Protein 6V77 (pdb70)

InterPro domains:
  IPR011234 Fumarylacetoacetase-like, C-terminal [PF01557] (72-275)
  IPR036663 Fumarylacetoacetase-like, C-terminal domain superfamily [G3DSA:3.90.850.10] (68-282)
  IPR036663 Fumarylacetoacetase-like, C-terminal domain superfamily [SSF56529] (59-277)
  IPR051121 Fumarylacetoacetate hydrolase [PTHR42796] (14-275)

CATH classification: 3.90.850.10

Foldseek 3Di:
DKWWQFPQFIWDDDPQATAGLCVFVVNPADGHLQRCLVVVVVSVVCVVPPDTDDGDHDDHDTWASQLDAPFEWEWEQFFDLPDGDPATDIAGADSQQETALDAADEDDPAFKKKFKFKKWFFSAKAAQDDLVCQLVRTQFIWIWIQIFRVVQQPDDPPGHHHPRSHPHNSIHTDRMGHRPVQDPDSQWKWKFKAKPNHTQATDTSVRTNQTPSRVRNRVSNPDMHHGSYMYRRYGYDRMQCPDVVRDGDDQQIKMWIDIPSHGIHIYGYHD/DKWWQFPQFIWDDDPQATAGLCVQVVNPADRHLLSCLQVVVVSVVCVVPGDTDDGDHRDHFTWASLLDAPFEKEWEQFFPQACVLVVHDRDPATDIDGADSQQETAQDAADADDPAFKKKFKFKKWFFSAKAAQDALVCQLVRTAFIWIWIQIFRVDQQPDDPPRHGHVRSHDHNSIHTDRMGDRPVQDPDSQWWWKFKAKPRHTQGIDISVSGNQTPSNVRNVVSNPDMGHRSYMYGRYGYDRMQSSDVVRDGADQQIKMWIDTPSHDIHIYGYHYPD

Nearest PDB structures (foldseek):
  6v77-assembly1_A  TM=1.004E+00  e=8.153E-62  Mycolicibacterium smegmatis MC2 155
  6v77-assembly1_B  TM=9.933E-01  e=1.557E-58  Mycolicibacterium smegmatis MC2 155
  6j5x-assembly1_B  TM=8.945E-01  e=1.070E-27  Corynebacterium glutamicum
  8suu-assembly1_B  TM=9.039E-01  e=2.590E-25  Bacillus subtilis
  3r6o-assembly1_A-2  TM=8.840E-01  e=2.747E-25  Mycobacteroides abscessus ATCC 19977

Secondary structure (DSSP, 8-state):
-EEEEETTEEEEEETTEEEEHHHHTTTSS-SSHHHHHTTHHHHHHHHHHS-PPPPBP--S-EE-SSSS-S-EEEEES-B------SS-EEE---GGGEE-S-SEEE--SS-EE--EEEEEEESS-BSS--GGGGGGGEEEEEEEE--EEHHHHH-SSS---TGGG-STTSEEEEEEEE-GGG-S-TT--EEEEEETTEEEEEEEGGGBSS-HHHHHHHHHTTS-B-TT-EEE----S--GGGSSS-----TT-EEEEEETTTEEEEEEEE-/-EEEEETTEEEEEETTEEEEHHHHTTTSS-SSHHHHHHTHHHHHHHHHH------B---S-EE-SSSS-S-EEEEES-BHHHHHHTTSPPPSS-EEE---GGGEESS-SEEEE-SS-EE--EEEEEEESS-BSS--GGGGGGGEEEEEEEE--EEHHHHH-SSS---TGGG-STT-EEEEEEEEEGGG-S-TT--EEEEEETTEEEEEEEGGGBSS-HHHHHHHHHTTS-B-TT-EEE----S--GGGSSS-----TT-EEEEEETTTEEEEEEEEE--

Solvent-accessible surface area: 20543 Å² total; per-residue (Å²): 27,85,0,0,7,7,100,40,75,0,20,7,20,42,69,113,6,4,3,22,0,0,142,26,10,157,117,144,6,15,40,87,7,24,55,1,3,94,80,16,88,45,0,29,116,28,12,128,98,36,109,56,72,89,63,69,78,98,110,40,94,47,17,4,0,0,36,76,5,90,4,7,0,0,3,13,95,1,22,97,86,166,109,63,17,146,30,5,10,5,4,7,0,7,9,13,0,19,35,4,20,52,125,45,4,107,23,38,99,51,22,2,0,4,13,0,0,0,0,0,0,0,7,104,20,22,91,102,6,71,80,140,23,1,39,122,29,11,2,0,0,0,0,0,0,0,0,0,9,12,82,59,10,85,66,55,26,22,37,17,12,2,7,1,3,0,27,41,11,0,0,0,0,0,15,9,0,4,4,34,110,79,10,126,68,28,62,43,5,43,0,0,0,35,1,85,68,105,82,23,3,105,12,109,3,66,62,12,51,24,57,3,19,36,0,0,10,46,0,1,84,11,0,63,1,36,39,0,0,0,1,0,0,1,26,2,62,37,19,0,75,67,46,104,128,63,85,55,13,45,87,46,14,85,1,71,0,27,1,75,54,10,25,82,14,62,2,89,0,38,130,48,55,0,0,5,7,97,46,80,0,23,12,33,28,72,154,8,2,4,19,0,0,146,24,8,154,120,147,6,15,48,70,2,28,42,0,1,94,91,18,111,43,0,61,90,36,16,170,92,29,102,61,78,83,77,69,77,93,112,44,90,48,14,3,0,0,44,72,3,96,4,7,0,0,3,10,12,0,4,80,93,8,1,102,42,24,74,65,80,65,10,82,116,12,16,6,4,7,0,6,10,14,0,18,37,4,23,62,74,70,5,99,12,34,101,50,19,3,0,0,7,0,0,0,0,0,0,0,9,142,17,20,84,102,6,68,83,129,127,1,38,109,18,10,2,0,0,0,0,0,0,1,0,0,7,9,79,37,7,88,41,40,68,36,38,16,10,2,6,0,4,0,26,46,15,0,0,0,0,0,18,15,0,0,4,32,122,73,14,138,68,28,58,43,9,64,0,0,0,36,0,84,65,120,82,8,3,108,25,126,3,55,109,14,57,22,56,2,17,39,0,0,13,47,0,1,93,13,0,62,0,26,27,0,0,0,0,0,0,0,3,2,40,13,0,0,22,23,81,147,118,129,93,51,13,44,84,55,15,92,0,73,0,27,1,77,61,4,20,83,13,58,1,27,0,52,58,105,134

Structure (mmCIF, N/CA/C/O backbone):
data_6V77
#
_entry.id   6V77
#
_cell.length_a   68.250
_cell.length_b   68.250
_cell.length_c   218.980
_cell.angle_alpha   90.000
_cell.angle_beta   90.000
_cell.angle_gamma   120.000
#
_symmetry.space_group_name_H-M   'P 32 2 1'
#
loop_
_entity.id
_entity.type
_entity.pdbx_description
1 polymer 'Putative HpcE protein'
2 non-polymer 'ZINC ION'
3 non-polymer 1,2-ETHANEDIOL
4 non-polymer 'SULFATE ION'
5 water water
#
loop_
_atom_site.group_PDB
_atom_site.id
_atom_site.type_symbol
_atom_site.label_atom_id
_atom_site.label_alt_id
_atom_site.label_comp_id
_atom_site.label_asym_id
_atom_site.label_entity_id
_atom_site.label_seq_id
_atom_site.pdbx_PDB_ins_code
_atom_site.Cartn_x
_atom_site.Cartn_y
_atom_site.Cartn_z
_atom_site.occupancy
_atom_site.B_iso_or_equiv
_atom_site.auth_seq_id
_atom_site.auth_comp_id
_atom_site.auth_asym_id
_atom_site.auth_atom_id
_atom_site.pdbx_PDB_model_num
ATOM 1 N N . MET A 1 1 ? -20.459 19.066 -10.489 1.00 25.85 1 MET A N 1
ATOM 2 C CA . MET A 1 1 ? -21.601 18.673 -9.668 1.00 26.04 1 MET A CA 1
ATOM 3 C C . MET A 1 1 ? -21.552 17.170 -9.363 1.00 28.33 1 MET A C 1
ATOM 4 O O . MET A 1 1 ? -21.093 16.394 -10.199 1.00 24.03 1 MET A O 1
ATOM 9 N N . ARG A 1 2 ? -21.972 16.767 -8.160 1.00 22.13 2 ARG A N 1
ATOM 10 C CA A ARG A 1 2 ? -22.067 15.361 -7.777 0.46 23.31 2 ARG A CA 1
ATOM 11 C CA B ARG A 1 2 ? -22.077 15.359 -7.799 0.54 23.51 2 ARG A CA 1
ATOM 12 C C . ARG A 1 2 ? -23.455 15.076 -7.217 1.00 23.74 2 ARG A C 1
ATOM 13 O O . ARG A 1 2 ? -23.977 15.856 -6.416 1.00 25.14 2 ARG A O 1
ATOM 28 N N . LEU A 1 3 ? -24.049 13.951 -7.625 1.00 20.96 3 LEU A N 1
ATOM 29 C CA . LEU A 1 3 ? -25.370 13.555 -7.158 1.00 20.28 3 LEU A CA 1
ATOM 30 C C . LEU A 1 3 ? -25.289 12.180 -6.524 1.00 21.10 3 LEU A C 1
ATOM 31 O O . LEU A 1 3 ? -24.477 11.348 -6.932 1.00 22.46 3 LEU A O 1
ATOM 36 N N . ILE A 1 4 ? -26.149 11.940 -5.541 1.00 19.95 4 ILE A N 1
ATOM 37 C CA . ILE A 1 4 ? -26.195 10.641 -4.872 1.00 20.99 4 ILE A CA 1
ATOM 38 C C . ILE A 1 4 ? -27.637 10.309 -4.529 1.00 22.89 4 ILE A C 1
ATOM 39 O O . ILE A 1 4 ? -28.399 11.169 -4.073 1.00 21.89 4 ILE A O 1
ATOM 44 N N . ASN A 1 5 ? -28.016 9.064 -4.803 1.00 20.52 5 ASN A N 1
ATOM 45 C CA . ASN A 1 5 ? -29.331 8.518 -4.484 1.00 20.20 5 ASN A CA 1
ATOM 46 C C . ASN A 1 5 ? -29.257 7.913 -3.089 1.00 22.28 5 ASN A C 1
ATOM 47 O O . ASN A 1 5 ? -28.599 6.888 -2.898 1.00 23.80 5 ASN A O 1
ATOM 52 N N . LEU A 1 6 ? -29.925 8.542 -2.110 1.00 19.77 6 LEU A N 1
ATOM 53 C CA . LEU A 1 6 ? -29.928 8.059 -0.733 1.00 21.56 6 LEU A CA 1
ATOM 54 C C . LEU A 1 6 ? -31.345 7.674 -0.353 1.00 28.13 6 LEU A C 1
ATOM 55 O O . LEU A 1 6 ? -32.242 8.525 -0.366 1.00 25.89 6 LEU A O 1
ATOM 60 N N . ASP A 1 7 ? -31.533 6.400 -0.003 1.00 27.79 7 ASP A N 1
ATOM 61 C CA . ASP A 1 7 ? -32.847 5.871 0.352 1.00 26.08 7 ASP A CA 1
ATOM 62 C C . ASP A 1 7 ? -33.887 6.247 -0.705 1.00 30.90 7 ASP A C 1
ATOM 63 O O . ASP A 1 7 ? -35.019 6.612 -0.390 1.00 31.14 7 ASP A O 1
ATOM 68 N N . GLY A 1 8 ? -33.488 6.183 -1.980 1.00 29.15 8 GLY A N 1
ATOM 69 C CA . GLY A 1 8 ? -34.408 6.421 -3.072 1.00 28.03 8 GLY A CA 1
ATOM 70 C C . GLY A 1 8 ? -34.642 7.875 -3.431 1.00 24.44 8 GLY A C 1
ATOM 71 O O . GLY A 1 8 ? -35.463 8.146 -4.320 1.00 30.72 8 GLY A O 1
ATOM 72 N N . ARG A 1 9 ? -33.951 8.811 -2.785 1.00 25.04 9 ARG A N 1
ATOM 73 C CA . ARG A 1 9 ? -34.133 10.243 -3.005 1.00 25.66 9 ARG A CA 1
ATOM 74 C C . ARG A 1 9 ? -32.848 10.877 -3.517 1.00 24.63 9 ARG A C 1
ATOM 75 O O . ARG A 1 9 ? -31.776 10.694 -2.921 1.00 25.16 9 ARG A O 1
ATOM 83 N N . ILE A 1 10 ? -32.958 11.644 -4.601 1.00 23.24 10 ILE A N 1
ATOM 84 C CA . ILE A 1 10 ? -31.769 12.194 -5.240 1.00 24.76 10 ILE A CA 1
ATOM 85 C C . ILE A 1 10 ? -31.290 13.396 -4.436 1.00 26.11 10 ILE A C 1
ATOM 86 O O . ILE A 1 10 ? -32.094 14.239 -4.004 1.00 24.36 10 ILE A O 1
ATOM 91 N N . HIS A 1 11 ? -29.982 13.440 -4.171 1.00 19.60 11 HIS A N 1
ATOM 92 C CA . HIS A 1 11 ? -29.352 14.498 -3.401 1.00 18.51 11 HIS A CA 1
ATOM 93 C C . HIS A 1 11 ? -28.221 15.134 -4.193 1.00 22.94 11 HIS A C 1
ATOM 94 O O . HIS A 1 11 ? -27.544 14.466 -4.974 1.00 23.20 11 HIS A O 1
ATOM 101 N N . LEU A 1 12 ? -27.998 16.421 -3.951 1.00 22.67 12 LEU A N 1
ATOM 102 C CA . LEU A 1 12 ? -26.758 17.063 -4.364 1.00 25.45 12 LEU A CA 1
ATOM 103 C C . LEU A 1 12 ? -25.698 16.798 -3.313 1.00 25.78 12 LEU A C 1
ATOM 104 O O . LEU A 1 12 ? -25.967 16.892 -2.114 1.00 28.03 12 LEU A O 1
ATOM 109 N N . VAL A 1 13 ? -24.493 16.470 -3.751 1.00 21.16 13 VAL A N 1
ATOM 110 C CA . VAL A 1 13 ? -23.352 16.446 -2.841 1.00 25.58 13 VAL A CA 1
ATOM 111 C C . VAL A 1 13 ? -22.789 17.854 -2.789 1.00 40.27 13 VAL A C 1
ATOM 112 O O . VAL A 1 13 ? -22.391 18.408 -3.817 1.00 37.50 13 VAL A O 1
ATOM 116 N N A THR A 1 14 ? -22.806 18.438 -1.594 0.75 38.00 14 THR A N 1
ATOM 117 N N B THR A 1 14 ? -22.724 18.439 -1.602 0.25 38.48 14 THR A N 1
ATOM 118 C CA A THR A 1 14 ? -22.413 19.819 -1.363 0.75 39.16 14 THR A CA 1
ATOM 119 C CA B THR A 1 14 ? -22.192 19.791 -1.426 0.25 39.02 14 THR A CA 1
ATOM 120 C C A THR A 1 14 ? -21.463 19.813 -0.181 0.75 36.18 14 THR A C 1
ATOM 121 C C B THR A 1 14 ? -20.890 19.701 -0.641 0.25 40.09 14 THR A C 1
ATOM 122 O O A THR A 1 14 ? -21.853 19.407 0.918 0.75 37.73 14 THR A O 1
ATOM 123 O O B THR A 1 14 ? -20.051 18.860 -0.983 0.25 43.95 14 THR A O 1
ATOM 130 N N A GLY A 1 15 ? -20.225 20.239 -0.414 0.58 41.66 15 GLY A N 1
ATOM 131 N N B GLY A 1 15 ? -20.662 20.531 0.377 0.42 43.66 15 GLY A N 1
ATOM 132 C CA A GLY A 1 15 ? -19.232 20.219 0.644 0.58 47.90 15 GLY A CA 1
ATOM 133 C CA B GLY A 1 15 ? -19.427 20.501 1.136 0.42 48.10 15 GLY A CA 1
ATOM 134 C C A GLY A 1 15 ? -18.970 18.799 1.096 0.58 47.79 15 GLY A C 1
ATOM 135 C C B GLY A 1 15 ? -19.457 19.544 2.308 0.42 46.36 15 GLY A C 1
ATOM 136 O O A GLY A 1 15 ? -18.699 17.904 0.285 0.58 47.66 15 GLY A O 1
ATOM 137 O O B GLY A 1 15 ? -19.898 19.907 3.401 0.42 44.77 15 GLY A O 1
ATOM 138 N N A ASP A 1 16 ? -19.045 18.591 2.411 0.75 47.75 16 ASP A N 1
ATOM 139 N N B ASP A 1 16 ? -18.988 18.316 2.082 0.25 48.05 16 ASP A N 1
ATOM 140 C CA A ASP A 1 16 ? -18.946 17.268 3.012 0.75 50.86 16 ASP A CA 1
ATOM 141 C CA B ASP A 1 16 ? -18.942 17.228 3.057 0.25 50.59 16 ASP A CA 1
ATOM 142 C C A ASP A 1 16 ? -20.308 16.722 3.439 0.75 48.76 16 ASP A C 1
ATOM 143 C C B ASP A 1 16 ? -20.324 16.758 3.495 0.25 48.35 16 ASP A C 1
ATOM 144 O O A ASP A 1 16 ? -20.376 15.839 4.302 0.75 53.12 16 ASP A O 1
ATOM 145 O O B ASP A 1 16 ? -20.426 15.949 4.428 0.25 52.84 16 ASP A O 1
ATOM 148 N N . GLY A 1 17 ? -21.391 17.224 2.850 1.00 33.68 17 GLY A N 1
ATOM 149 C CA . GLY A 1 17 ? -22.717 16.733 3.171 1.00 25.41 17 GLY A CA 1
ATOM 150 C C . GLY A 1 17 ? -23.619 16.668 1.952 1.00 30.35 17 GLY A C 1
ATOM 151 O O . GLY A 1 17 ? -23.132 16.734 0.817 1.00 30.72 17 GLY A O 1
ATOM 152 N N . VAL A 1 18 ? -24.930 16.541 2.165 1.00 24.61 18 VAL A N 1
ATOM 153 C CA . VAL A 1 18 ? -25.880 16.352 1.080 1.00 20.90 18 VAL A CA 1
ATOM 154 C C . VAL A 1 18 ? -27.053 17.304 1.218 1.00 21.78 18 VAL A C 1
ATOM 155 O O . VAL A 1 18 ? -27.436 17.706 2.323 1.00 25.03 18 VAL A O 1
ATOM 159 N N . VAL A 1 19 ? -27.646 17.626 0.072 1.00 21.39 19 VAL A N 1
ATOM 160 C CA . VAL A 1 19 ? -28.827 18.474 -0.005 1.00 24.58 19 VAL A CA 1
ATOM 161 C C . VAL A 1 19 ? -29.913 17.697 -0.737 1.00 24.32 19 VAL A C 1
ATOM 162 O O . VAL A 1 19 ? -29.727 17.286 -1.894 1.00 25.45 19 VAL A O 1
ATOM 166 N N . ASP A 1 20 ? -31.051 17.512 -0.072 1.00 25.50 20 ASP A N 1
ATOM 167 C CA . ASP A 1 20 ? -32.176 16.812 -0.680 1.00 27.85 20 ASP A CA 1
ATOM 168 C C . ASP A 1 20 ? -32.773 17.684 -1.781 1.00 21.98 20 ASP A C 1
ATOM 169 O O . ASP A 1 20 ? -33.225 18.803 -1.509 1.00 24.57 20 ASP A O 1
ATOM 174 N N . VAL A 1 21 ? -32.769 17.184 -3.022 1.00 22.03 21 VAL A N 1
ATOM 175 C CA . VAL A 1 21 ? -33.133 18.023 -4.166 1.00 22.75 21 VAL A CA 1
ATOM 176 C C . VAL A 1 21 ? -34.616 18.395 -4.135 1.00 26.65 21 VAL A C 1
ATOM 177 O O . VAL A 1 21 ? -34.982 19.554 -4.371 1.00 27.79 21 VAL A O 1
ATOM 181 N N . ALA A 1 22 ? -35.493 17.421 -3.874 1.00 28.56 22 ALA A N 1
ATOM 182 C CA . ALA A 1 22 ? -36.922 17.721 -3.814 1.00 29.74 22 ALA A CA 1
ATOM 183 C C . ALA A 1 22 ? -37.238 18.722 -2.705 1.00 34.85 22 ALA A C 1
ATOM 184 O O . ALA A 1 22 ? -38.021 19.659 -2.910 1.00 34.08 22 ALA A O 1
ATOM 186 N N . LYS A 1 23 ? -36.664 18.527 -1.509 1.00 30.15 23 LYS A N 1
ATOM 187 C CA . LYS A 1 23 ? -36.940 19.458 -0.419 1.00 29.93 23 LYS A CA 1
ATOM 188 C C . LYS A 1 23 ? -36.399 20.846 -0.742 1.00 30.49 23 LYS A C 1
ATOM 189 O O . LYS A 1 23 ? -37.100 21.853 -0.585 1.00 37.51 23 LYS A O 1
ATOM 195 N N . ALA A 1 24 ? -35.152 20.913 -1.222 1.00 32.63 24 ALA A N 1
ATOM 196 C CA . ALA A 1 24 ? -34.521 22.200 -1.484 1.00 30.52 24 ALA A CA 1
ATOM 197 C C . ALA A 1 24 ? -35.217 22.953 -2.607 1.00 32.25 24 ALA A C 1
ATOM 198 O O . ALA A 1 24 ? -35.304 24.182 -2.558 1.00 38.96 24 ALA A O 1
ATOM 200 N N . SER A 1 25 ? -35.714 22.244 -3.619 1.00 32.10 25 SER A N 1
ATOM 201 C CA . SER A 1 25 ? -36.363 22.882 -4.757 1.00 32.96 25 SER A CA 1
ATOM 202 C C . SER A 1 25 ? -37.867 23.011 -4.573 1.00 39.39 25 SER A C 1
ATOM 203 O O . SER A 1 25 ? -38.573 23.299 -5.545 1.00 38.56 25 SER A O 1
ATOM 206 N N . GLU A 1 26 ? -38.369 22.797 -3.357 1.00 40.42 26 GLU A N 1
ATOM 207 C CA . GLU A 1 26 ? -39.798 22.866 -3.078 1.00 46.08 26 GLU A CA 1
ATOM 208 C C . GLU A 1 26 ? -40.585 21.999 -4.065 1.00 47.57 26 GLU A C 1
ATOM 209 O O . GLU A 1 26 ? -41.587 22.417 -4.646 1.00 45.42 26 GLU A O 1
ATOM 215 N N . GLN A 1 27 ? -40.090 20.774 -4.260 1.00 39.05 27 GLN A N 1
ATOM 216 C CA . GLN A 1 27 ? -40.683 19.703 -5.059 1.00 40.33 27 GLN A CA 1
ATOM 217 C C . GLN A 1 27 ? -40.640 19.977 -6.556 1.00 42.68 27 GLN A C 1
ATOM 218 O O . GLN A 1 27 ? -41.277 19.249 -7.329 1.00 42.10 27 GLN A O 1
ATOM 224 N N . ARG A 1 28 ? -39.890 20.990 -6.996 1.00 43.10 28 ARG A N 1
ATOM 225 C CA . ARG A 1 28 ? -39.765 21.246 -8.429 1.00 48.20 28 ARG A CA 1
ATOM 226 C C . ARG A 1 28 ? -39.009 20.129 -9.144 1.00 45.62 28 ARG A C 1
ATOM 227 O O . ARG A 1 28 ? -39.317 19.820 -10.300 1.00 39.79 28 ARG A O 1
ATOM 235 N N . PHE A 1 29 ? -38.032 19.512 -8.477 1.00 43.51 29 PHE A N 1
ATOM 236 C CA . PHE A 1 29 ? -37.212 18.440 -9.036 1.00 35.21 29 PHE A CA 1
ATOM 237 C C . PHE A 1 29 ? -37.124 17.305 -8.032 1.00 41.47 29 PHE A C 1
ATOM 238 O O . PHE A 1 29 ? -37.083 17.538 -6.825 1.00 40.58 29 PHE A O 1
ATOM 246 N N . GLY A 1 30 ? -37.062 16.076 -8.532 1.00 39.67 30 GLY A N 1
ATOM 247 C CA . GLY A 1 30 ? -36.961 14.932 -7.655 1.00 28.39 30 GLY A CA 1
ATOM 248 C C . GLY A 1 30 ? -38.287 14.640 -6.987 1.00 32.45 30 GLY A C 1
ATOM 249 O O . GLY A 1 30 ? -39.321 15.214 -7.350 1.00 37.37 30 GLY A O 1
ATOM 250 N N . PRO A 1 31 ? -38.285 13.768 -5.962 1.00 31.00 31 PRO A N 1
ATOM 251 C CA . PRO A 1 31 ? -37.122 13.103 -5.357 1.00 29.31 31 PRO A CA 1
ATOM 252 C C . PRO A 1 31 ? -36.590 11.894 -6.135 1.00 29.29 31 PRO A C 1
ATOM 253 O O . PRO A 1 31 ? -35.445 11.492 -5.904 1.00 28.76 31 PRO A O 1
ATOM 257 N N . ASP A 1 32 ? -37.392 11.342 -7.042 1.00 31.12 32 ASP A N 1
ATOM 258 C CA A ASP A 1 32 ? -36.995 10.147 -7.771 0.65 31.99 32 ASP A CA 1
ATOM 259 C CA B ASP A 1 32 ? -36.996 10.149 -7.777 0.35 32.49 32 ASP A CA 1
ATOM 260 C C . ASP A 1 32 ? -35.786 10.454 -8.651 1.00 34.71 32 ASP A C 1
ATOM 261 O O . ASP A 1 32 ? -35.845 11.382 -9.472 1.00 29.24 32 ASP A O 1
ATOM 270 N N . PRO A 1 33 ? -34.680 9.721 -8.507 1.00 27.64 33 PRO A N 1
ATOM 271 C CA . PRO A 1 33 ? -33.495 10.035 -9.309 1.00 25.24 33 PRO A CA 1
ATOM 272 C C . PRO A 1 33 ? -33.763 10.035 -10.801 1.00 25.74 33 PRO A C 1
ATOM 273 O O . PRO A 1 33 ? -33.317 10.946 -11.511 1.00 27.03 33 PRO A O 1
ATOM 277 N N . GLN A 1 34 ? -34.510 9.047 -11.300 1.00 26.50 34 GLN A N 1
ATOM 278 C CA . GLN A 1 34 ? -34.632 8.917 -12.751 1.00 31.21 34 GLN A CA 1
ATOM 279 C C . GLN A 1 34 ? -35.401 10.085 -13.355 1.00 30.61 34 GLN A C 1
ATOM 280 O O . GLN A 1 34 ? -35.125 10.497 -14.486 1.00 27.47 34 GLN A O 1
ATOM 286 N N . ASP A 1 35 ? -36.333 10.659 -12.597 1.00 40.14 35 ASP A N 1
ATOM 287 C CA . ASP A 1 35 ? -37.117 11.780 -13.089 1.00 45.41 35 ASP A CA 1
ATOM 288 C C . ASP A 1 35 ? -36.282 13.042 -13.279 1.00 36.64 35 ASP A C 1
ATOM 289 O O . ASP A 1 35 ? -36.691 13.922 -14.045 1.00 35.62 35 ASP A O 1
ATOM 294 N N . LEU A 1 36 ? -35.129 13.150 -12.607 1.00 27.35 36 LEU A N 1
ATOM 295 C CA . LEU A 1 36 ? -34.280 14.329 -12.769 1.00 25.56 36 LEU A CA 1
ATOM 296 C C . LEU A 1 36 ? -33.773 14.450 -14.203 1.00 26.58 36 LEU A C 1
ATOM 297 O O . LEU A 1 36 ? -33.623 15.560 -14.730 1.00 24.95 36 LEU A O 1
ATOM 302 N N . TYR A 1 37 ? -33.478 13.320 -14.841 1.00 22.09 37 TYR A N 1
ATOM 303 C CA . TYR A 1 37 ? -32.874 13.399 -16.169 1.00 27.49 37 TYR A CA 1
ATOM 304 C C . TYR A 1 37 ? -33.855 13.938 -17.199 1.00 27.51 37 TYR A C 1
ATOM 305 O O . TYR A 1 37 ? -33.435 14.581 -18.166 1.00 25.84 37 TYR A O 1
ATOM 314 N N . GLN A 1 38 ? -35.154 13.712 -17.012 1.00 28.82 38 GLN A N 1
ATOM 315 C CA A GLN A 1 38 ? -36.147 14.315 -17.890 0.61 33.28 38 GLN A CA 1
ATOM 316 C CA B GLN A 1 38 ? -36.137 14.321 -17.900 0.39 33.62 38 GLN A CA 1
ATOM 317 C C . GLN A 1 38 ? -36.332 15.803 -17.623 1.00 32.74 38 GLN A C 1
ATOM 318 O O . GLN A 1 38 ? -37.051 16.461 -18.375 1.00 36.50 38 GLN A O 1
ATOM 329 N N . HIS A 1 39 ? -35.704 16.341 -16.575 1.00 25.08 39 HIS A N 1
ATOM 330 C CA . HIS A 1 39 ? -35.733 17.767 -16.277 1.00 28.23 39 HIS A CA 1
ATOM 331 C C . HIS A 1 39 ? -34.317 18.345 -16.238 1.00 25.15 39 HIS A C 1
ATOM 332 O O . HIS A 1 39 ? -34.077 19.374 -15.609 1.00 25.56 39 HIS A O 1
ATOM 339 N N . TRP A 1 40 ? -33.379 17.712 -16.946 1.00 23.24 40 TRP A N 1
ATOM 340 C CA . TRP A 1 40 ? -31.958 17.893 -16.639 1.00 22.64 40 TRP A CA 1
ATOM 341 C C . TRP A 1 40 ? -31.498 19.336 -16.819 1.00 28.69 40 TRP A C 1
ATOM 342 O O . TRP A 1 40 ? -30.829 19.892 -15.937 1.00 29.94 40 TRP A O 1
ATOM 353 N N . ASP A 1 41 ? -31.825 19.956 -17.956 1.00 28.34 41 ASP A N 1
ATOM 354 C CA . ASP A 1 41 ? -31.373 21.327 -18.205 1.00 31.04 41 ASP A CA 1
ATOM 355 C C . ASP A 1 41 ? -31.920 22.290 -17.155 1.00 33.29 41 ASP A C 1
ATOM 356 O O . ASP A 1 41 ? -31.181 23.128 -16.616 1.00 33.80 41 ASP A O 1
ATOM 361 N N . ALA A 1 42 ? -33.220 22.197 -16.855 1.00 27.25 42 ALA A N 1
ATOM 362 C CA . ALA A 1 42 ? -33.778 23.057 -15.810 1.00 28.02 42 ALA A CA 1
ATOM 363 C C . ALA A 1 42 ? -33.205 22.732 -14.437 1.00 27.95 42 ALA A C 1
ATOM 364 O O . ALA A 1 42 ? -33.013 23.636 -13.609 1.00 32.99 42 ALA A O 1
ATOM 366 N N . PHE A 1 43 ? -32.937 21.460 -14.165 1.00 26.04 43 PHE A N 1
ATOM 367 C CA . PHE A 1 43 ? -32.375 21.122 -12.859 1.00 26.14 43 PHE A CA 1
ATOM 368 C C . PHE A 1 43 ? -30.998 21.747 -12.680 1.00 31.15 43 PHE A C 1
ATOM 369 O O . PHE A 1 43 ? -30.703 22.327 -11.627 1.00 32.74 43 PHE A O 1
ATOM 377 N N . GLN A 1 44 ? -30.142 21.644 -13.694 1.00 29.89 44 GLN A N 1
ATOM 378 C CA . GLN A 1 44 ? -28.788 22.153 -13.534 1.00 36.76 44 GLN A CA 1
ATOM 379 C C . GLN A 1 44 ? -28.779 23.663 -13.393 1.00 38.46 44 GLN A C 1
ATOM 380 O O . GLN A 1 44 ? -28.019 24.207 -12.587 1.00 42.22 44 GLN A O 1
ATOM 386 N N . GLU A 1 45 ? -29.596 24.359 -14.183 1.00 37.23 45 GLU A N 1
ATOM 387 C CA . GLU A 1 45 ? -29.704 25.803 -14.013 1.00 41.36 45 GLU A CA 1
ATOM 388 C C . GLU A 1 45 ? -30.165 26.151 -12.603 1.00 44.60 45 GLU A C 1
ATOM 389 O O . GLU A 1 45 ? -29.627 27.071 -11.976 1.00 47.44 45 GLU A O 1
ATOM 395 N N . TRP A 1 46 ? -31.145 25.409 -12.074 1.00 36.68 46 TRP A N 1
ATOM 396 C CA . TRP A 1 46 ? -31.585 25.643 -10.704 1.00 41.28 46 TRP A CA 1
ATOM 397 C C . TRP A 1 46 ? -30.456 25.383 -9.718 1.00 46.12 46 TRP A C 1
ATOM 398 O O . TRP A 1 46 ? -30.194 26.199 -8.827 1.00 44.77 46 TRP A O 1
ATOM 409 N N . ALA A 1 47 ? -29.775 24.243 -9.865 1.00 41.06 47 ALA A N 1
ATOM 410 C CA . ALA A 1 47 ? -28.771 23.852 -8.881 1.00 46.77 47 ALA A CA 1
ATOM 411 C C . ALA A 1 47 ? -27.605 24.831 -8.844 1.00 49.81 47 ALA A C 1
ATOM 412 O O . ALA A 1 47 ? -26.986 25.021 -7.790 1.00 44.08 47 ALA A O 1
ATOM 414 N N . ARG A 1 48 ? -27.306 25.481 -9.962 1.00 45.87 48 ARG A N 1
ATOM 415 C CA . ARG A 1 48 ? -26.137 26.341 -10.036 1.00 49.74 48 ARG A CA 1
ATOM 416 C C . ARG A 1 48 ? -26.445 27.807 -9.769 1.00 47.88 48 ARG A C 1
ATOM 417 O O . ARG A 1 48 ? -25.521 28.625 -9.762 1.00 51.69 48 ARG A O 1
ATOM 425 N N . THR A 1 49 ? -27.707 28.157 -9.528 1.00 39.85 49 THR A N 1
ATOM 426 C CA . THR A 1 49 ? -28.078 29.531 -9.199 1.00 44.73 49 THR A CA 1
ATOM 427 C C . THR A 1 49 ? -28.925 29.660 -7.947 1.00 46.30 49 THR A C 1
ATOM 428 O O . THR A 1 49 ? -28.977 30.755 -7.375 1.00 43.44 49 THR A O 1
ATOM 432 N N . ALA A 1 50 ? -29.581 28.600 -7.496 1.00 40.34 50 ALA A N 1
ATOM 433 C CA . ALA A 1 50 ? -30.463 28.730 -6.351 1.00 45.08 50 ALA A CA 1
ATOM 434 C C . ALA A 1 50 ? -29.669 28.833 -5.055 1.00 40.60 50 ALA A C 1
ATOM 435 O O . ALA A 1 50 ? -28.500 28.440 -4.964 1.00 41.58 50 ALA A O 1
ATOM 437 N N . ALA A 1 51 ? -30.331 29.368 -4.039 1.00 38.07 51 ALA A N 1
ATOM 438 C CA . ALA A 1 51 ? -29.762 29.428 -2.696 1.00 40.11 51 ALA A CA 1
ATOM 439 C C . ALA A 1 51 ? -30.087 28.112 -2.005 1.00 38.22 51 ALA A C 1
ATOM 440 O O . ALA A 1 51 ? -31.213 27.897 -1.551 1.00 42.38 51 ALA A O 1
ATOM 442 N N . LEU A 1 52 ? -29.099 27.231 -1.925 1.00 34.93 52 LEU A N 1
ATOM 443 C CA . LEU A 1 52 ? -29.286 25.914 -1.336 1.00 27.92 52 LEU A CA 1
ATOM 444 C C . LEU A 1 52 ? -29.179 25.962 0.188 1.00 28.15 52 LEU A C 1
ATOM 445 O O . LEU A 1 52 ? -28.425 26.766 0.745 1.00 30.77 52 LEU A O 1
ATOM 450 N N . PRO A 1 53 ? -29.920 25.107 0.884 1.00 26.29 53 PRO A N 1
ATOM 451 C CA . PRO A 1 53 ? -29.768 25.025 2.335 1.00 25.57 53 PRO A CA 1
ATOM 452 C C . PRO A 1 53 ? -28.402 24.463 2.690 1.00 29.83 53 PRO A C 1
ATOM 453 O O . PRO A 1 53 ? -27.710 23.877 1.858 1.00 26.33 53 PRO A O 1
ATOM 457 N N . ALA A 1 54 ? -28.004 24.677 3.945 1.00 27.04 54 ALA A N 1
ATOM 458 C CA . ALA A 1 54 ? -26.755 24.097 4.422 1.00 22.69 54 ALA A CA 1
ATOM 459 C C . ALA A 1 54 ? -26.830 22.575 4.323 1.00 21.92 54 ALA A C 1
ATOM 460 O O . ALA A 1 54 ? -27.891 21.990 4.588 1.00 26.79 54 ALA A O 1
ATOM 462 N N . PRO A 1 55 ? -25.734 21.900 3.969 1.00 23.29 55 PRO A N 1
ATOM 463 C CA . PRO A 1 55 ? -25.808 20.449 3.757 1.00 20.80 55 PRO A CA 1
ATOM 464 C C . PRO A 1 55 ? -26.072 19.683 5.045 1.00 20.89 55 PRO A C 1
ATOM 465 O O . PRO A 1 55 ? -25.694 20.105 6.141 1.00 24.47 55 PRO A O 1
ATOM 469 N N . SER A 1 56 ? -26.698 18.530 4.871 1.00 21.70 56 SER A N 1
ATOM 470 C CA . SER A 1 56 ? -27.030 17.563 5.909 1.00 21.38 56 SER A CA 1
ATOM 471 C C . SER A 1 56 ? -26.050 16.392 5.900 1.00 25.20 56 SER A C 1
ATOM 472 O O . SER A 1 56 ? -25.350 16.144 4.915 1.00 21.34 56 SER A O 1
ATOM 475 N N . ALA A 1 57 ? -26.025 15.646 7.012 1.00 22.94 57 ALA A N 1
ATOM 476 C CA . ALA A 1 57 ? -25.190 14.450 7.088 1.00 23.67 57 ALA A CA 1
ATOM 477 C C . ALA A 1 57 ? -25.555 13.442 5.998 1.00 25.84 57 ALA A C 1
ATOM 478 O O . ALA A 1 57 ? -26.732 13.159 5.747 1.00 25.53 57 ALA A O 1
ATOM 480 N N . ARG A 1 58 ? -24.525 12.884 5.367 1.00 23.59 58 ARG A N 1
ATOM 481 C CA . ARG A 1 58 ? -24.687 11.873 4.321 1.00 26.32 58 ARG A CA 1
ATOM 482 C C . ARG A 1 58 ? -24.979 10.539 4.992 1.00 30.25 58 ARG A C 1
ATOM 483 O O . ARG A 1 58 ? -24.073 9.881 5.502 1.00 31.79 58 ARG A O 1
ATOM 491 N N . VAL A 1 59 ? -26.256 10.144 5.013 1.00 25.97 59 VAL A N 1
ATOM 492 C CA . VAL A 1 59 ? -26.686 8.868 5.577 1.00 27.89 59 VAL A CA 1
ATOM 493 C C . VAL A 1 59 ? -27.708 8.226 4.651 1.00 31.07 59 VAL A C 1
ATOM 494 O O . VAL A 1 59 ? -28.374 8.898 3.859 1.00 34.83 59 VAL A O 1
ATOM 498 N N . GLY A 1 60 ? -27.831 6.909 4.773 1.00 26.29 60 GLY A N 1
ATOM 499 C CA . GLY A 1 60 ? -28.837 6.130 4.082 1.00 29.74 60 GLY A CA 1
ATOM 500 C C . GLY A 1 60 ? -28.214 5.150 3.101 1.00 26.94 60 GLY A C 1
ATOM 501 O O . GLY A 1 60 ? -27.015 5.171 2.817 1.00 33.17 60 GLY A O 1
ATOM 502 N N . THR A 1 61 ? -29.070 4.286 2.564 1.00 26.18 61 THR A N 1
ATOM 503 C CA . THR A 1 61 ? -28.625 3.287 1.603 1.00 25.36 61 THR A CA 1
ATOM 504 C C . THR A 1 61 ? -28.417 3.946 0.243 1.00 25.34 61 THR A C 1
ATOM 505 O O . THR A 1 61 ? -29.278 4.695 -0.227 1.00 24.30 61 THR A O 1
ATOM 509 N N . ILE A 1 62 ? -27.275 3.679 -0.378 1.00 25.17 62 ILE A N 1
ATOM 510 C CA . ILE A 1 62 ? -26.926 4.310 -1.644 1.00 21.71 62 ILE A CA 1
ATOM 511 C C . ILE A 1 62 ? -27.538 3.491 -2.777 1.00 21.88 62 ILE A C 1
ATOM 512 O O . ILE A 1 62 ? -27.252 2.298 -2.921 1.00 23.83 62 ILE A O 1
ATOM 517 N N . GLY A 1 63 ? -28.399 4.130 -3.569 1.00 20.74 63 GLY A N 1
ATOM 518 C CA . GLY A 1 63 ? -28.984 3.506 -4.735 1.00 21.18 63 GLY A CA 1
ATOM 519 C C . GLY A 1 63 ? -28.215 3.873 -5.995 1.00 19.54 63 GLY A C 1
ATOM 520 O O . GLY A 1 63 ? -27.245 4.634 -5.977 1.00 21.84 63 GLY A O 1
ATOM 521 N N . SER A 1 64 ? -28.674 3.320 -7.116 1.00 20.37 64 SER A N 1
ATOM 522 C CA . SER A 1 64 ? -28.101 3.727 -8.393 1.00 18.97 64 SER A CA 1
ATOM 523 C C . SER A 1 64 ? -28.466 5.182 -8.683 1.00 19.20 64 SER A C 1
ATOM 524 O O . SER A 1 64 ? -29.598 5.601 -8.420 1.00 22.19 64 SER A O 1
ATOM 527 N N . PRO A 1 65 ? -27.539 5.977 -9.218 1.00 18.12 65 PRO A N 1
ATOM 528 C CA . PRO A 1 65 ? -27.890 7.345 -9.619 1.00 20.32 65 PRO A CA 1
ATOM 529 C C . PRO A 1 65 ? -28.792 7.379 -10.843 1.00 19.83 65 PRO A C 1
ATOM 530 O O . PRO A 1 65 ? -29.407 8.416 -11.107 1.00 24.39 65 PRO A O 1
ATOM 534 N N . ALA A 1 66 ? -28.933 6.256 -11.544 1.00 20.40 66 ALA A N 1
ATOM 535 C CA . ALA A 1 66 ? -29.887 6.115 -12.645 1.00 20.77 66 ALA A CA 1
ATOM 536 C C . ALA A 1 66 ? -30.534 4.756 -12.454 1.00 18.70 66 ALA A C 1
ATOM 537 O O . ALA A 1 66 ? -30.067 3.743 -12.992 1.00 23.52 66 ALA A O 1
ATOM 539 N N . PRO A 1 67 ? -31.581 4.683 -11.631 1.00 18.67 67 PRO A N 1
ATOM 540 C CA . PRO A 1 67 ? -32.130 3.371 -11.273 1.00 20.51 67 PRO A CA 1
ATOM 541 C C . PRO A 1 67 ? -33.047 2.775 -12.312 1.00 23.26 67 PRO A C 1
ATOM 542 O O . PRO A 1 67 ? -33.250 1.559 -12.278 1.00 22.59 67 PRO A O 1
ATOM 546 N N . LEU A 1 68 ? -33.593 3.557 -13.238 1.00 21.68 68 LEU A N 1
ATOM 547 C CA . LEU A 1 68 ? -34.617 3.045 -14.153 1.00 21.06 68 LEU A CA 1
ATOM 548 C C . LEU A 1 68 ? -34.439 3.629 -15.548 1.00 20.41 68 LEU A C 1
ATOM 549 O O . LEU A 1 68 ? -35.363 4.227 -16.100 1.00 22.35 68 LEU A O 1
ATOM 554 N N . PRO A 1 69 ? -33.256 3.469 -16.150 1.00 20.74 69 PRO A N 1
ATOM 555 C CA . PRO A 1 69 ? -33.059 3.964 -17.527 1.00 18.08 69 PRO A CA 1
ATOM 556 C C . PRO A 1 69 ? -34.011 3.300 -18.509 1.00 21.46 69 PRO A C 1
ATOM 557 O O . PRO A 1 69 ? -34.313 2.106 -18.409 1.00 19.59 69 PRO A O 1
ATOM 561 N N . ARG A 1 70 ? -34.504 4.103 -19.455 1.00 19.57 70 ARG A N 1
ATOM 562 C CA . ARG A 1 70 ? -35.382 3.563 -20.492 1.00 21.31 70 ARG A CA 1
ATOM 563 C C . ARG A 1 70 ? -34.645 2.573 -21.378 1.00 22.90 70 ARG A C 1
ATOM 564 O O . ARG A 1 70 ? -35.218 1.561 -21.799 1.00 21.08 70 ARG A O 1
ATOM 572 N N . GLN A 1 71 ? -33.381 2.863 -21.686 1.00 22.31 71 GLN A N 1
ATOM 573 C CA . GLN A 1 71 ? -32.534 2.014 -22.512 1.00 20.80 71 GLN A CA 1
ATOM 574 C C . GLN A 1 71 ? -31.181 1.853 -21.825 1.00 21.42 71 GLN A C 1
ATOM 575 O O . GLN A 1 71 ? -30.613 2.830 -21.319 1.00 20.38 71 GLN A O 1
ATOM 581 N N . VAL A 1 72 ? -30.655 0.627 -21.828 1.00 21.63 72 VAL A N 1
ATOM 582 C CA . VAL A 1 72 ? -29.324 0.328 -21.287 1.00 20.07 72 VAL A CA 1
ATOM 583 C C . VAL A 1 72 ? -28.480 -0.262 -22.410 1.00 18.67 72 VAL A C 1
ATOM 584 O O . VAL A 1 72 ? -28.851 -1.288 -22.988 1.00 21.35 72 VAL A O 1
ATOM 588 N N . PHE A 1 73 ? -27.332 0.353 -22.680 1.00 20.95 73 PHE A N 1
ATOM 589 C CA . PHE A 1 73 ? -26.419 -0.109 -23.714 1.00 18.26 73 PHE A CA 1
ATOM 590 C C . PHE A 1 73 ? -25.151 -0.576 -23.024 1.00 30.79 73 PHE A C 1
ATOM 591 O O . PHE A 1 73 ? -24.601 0.141 -22.184 1.00 27.44 73 PHE A O 1
ATOM 599 N N . ALA A 1 74 ? -24.729 -1.790 -23.326 1.00 19.12 74 ALA A N 1
ATOM 600 C CA . ALA A 1 74 ? -23.492 -2.318 -22.781 1.00 20.44 74 ALA A CA 1
ATOM 601 C C . ALA A 1 74 ? -22.597 -2.727 -23.936 1.00 23.96 74 ALA A C 1
ATOM 602 O O . ALA A 1 74 ? -23.070 -3.263 -24.942 1.00 22.08 74 ALA A O 1
ATOM 604 N N . VAL A 1 75 ? -21.308 -2.441 -23.806 1.00 21.80 75 VAL A N 1
ATOM 605 C CA . VAL A 1 75 ? -20.374 -2.573 -24.916 1.00 23.20 75 VAL A CA 1
ATOM 606 C C . VAL A 1 75 ? -19.433 -3.728 -24.627 1.00 26.74 75 VAL A C 1
ATOM 607 O O . VAL A 1 75 ? -18.966 -3.891 -23.494 1.00 29.04 75 VAL A O 1
ATOM 611 N N . GLY A 1 76 ? -19.172 -4.535 -25.646 1.00 24.84 76 GLY A N 1
ATOM 612 C CA . GLY A 1 76 ? -18.175 -5.579 -25.518 1.00 29.22 76 GLY A CA 1
ATOM 613 C C . GLY A 1 76 ? -16.949 -5.262 -26.349 1.00 34.19 76 GLY A C 1
ATOM 614 O O . GLY A 1 76 ? -17.022 -4.432 -27.260 1.00 33.87 76 GLY A O 1
ATOM 615 N N . LEU A 1 77 ? -15.828 -5.912 -26.037 1.00 37.07 77 LEU A N 1
ATOM 616 C CA . LEU A 1 77 ? -14.589 -5.826 -26.815 1.00 36.86 77 LEU A CA 1
ATOM 617 C C . LEU A 1 77 ? -14.209 -4.379 -27.142 1.00 37.38 77 LEU A C 1
ATOM 618 O O . LEU A 1 77 ? -13.986 -4.020 -28.303 1.00 38.51 77 LEU A O 1
ATOM 623 N N . ASN A 1 78 ? -14.089 -3.542 -26.104 1.00 35.52 78 ASN A N 1
ATOM 624 C CA . ASN A 1 78 ? -13.844 -2.121 -26.346 1.00 32.68 78 ASN A CA 1
ATOM 625 C C . ASN A 1 78 ? -12.567 -1.582 -25.698 1.00 34.59 78 ASN A C 1
ATOM 626 O O . ASN A 1 78 ? -12.437 -0.366 -25.531 1.00 32.71 78 ASN A O 1
ATOM 631 N N . TYR A 1 79 ? -11.594 -2.429 -25.375 1.00 31.25 79 TYR A N 1
ATOM 632 C CA . TYR A 1 79 ? -10.338 -1.940 -24.821 1.00 32.46 79 TYR A CA 1
ATOM 633 C C . TYR A 1 79 ? -9.146 -2.496 -25.584 1.00 39.10 79 TYR A C 1
ATOM 634 O O . TYR A 1 79 ? -9.133 -3.671 -25.953 1.00 41.58 79 TYR A O 1
ATOM 643 N N . ASP A 1 80 ? -8.131 -1.639 -25.764 1.00 45.39 80 ASP A N 1
ATOM 644 C CA . ASP A 1 80 ? -6.884 -2.020 -26.430 1.00 56.75 80 ASP A CA 1
ATOM 645 C C . ASP A 1 80 ? -6.191 -3.181 -25.722 1.00 65.87 80 ASP A C 1
ATOM 646 O O . ASP A 1 80 ? -5.937 -4.232 -26.323 1.00 72.97 80 ASP A O 1
ATOM 651 N N . ASP A 1 81 ? -5.857 -2.991 -24.445 1.00 66.43 81 ASP A N 1
ATOM 652 C CA . ASP A 1 81 ? -4.878 -3.826 -23.737 1.00 72.01 81 ASP A CA 1
ATOM 653 C C . ASP A 1 81 ? -5.174 -5.325 -23.760 1.00 76.36 81 ASP A C 1
ATOM 654 O O . ASP A 1 81 ? -4.289 -6.128 -24.068 1.00 82.74 81 ASP A O 1
ATOM 659 N N . LEU A 1 88 ? -3.574 -7.748 -34.738 1.00 71.05 88 LEU A N 1
ATOM 660 C CA . LEU A 1 88 ? -4.984 -8.064 -34.526 1.00 62.55 88 LEU A CA 1
ATOM 661 C C . LEU A 1 88 ? -5.859 -7.088 -35.299 1.00 55.80 88 LEU A C 1
ATOM 662 O O . LEU A 1 88 ? -5.387 -6.058 -35.773 1.00 61.51 88 LEU A O 1
ATOM 664 N N . SER A 1 89 ? -7.138 -7.420 -35.430 1.00 48.12 89 SER A N 1
ATOM 665 C CA . SER A 1 89 ? -8.112 -6.551 -36.071 1.00 50.33 89 SER A CA 1
ATOM 666 C C . SER A 1 89 ? -9.132 -6.102 -35.040 1.00 56.05 89 SER A C 1
ATOM 667 O O . SER A 1 89 ? -9.743 -6.934 -34.359 1.00 67.48 89 SER A O 1
ATOM 670 N N . LYS A 1 90 ? -9.323 -4.800 -34.936 1.00 45.49 90 LYS A N 1
ATOM 671 C CA . LYS A 1 90 ? -10.304 -4.281 -34.006 1.00 47.81 90 LYS A CA 1
ATOM 672 C C . LYS A 1 90 ? -11.706 -4.422 -34.594 1.00 42.72 90 LYS A C 1
ATOM 673 O O . LYS A 1 90 ? -11.873 -4.512 -35.816 1.00 45.57 90 LYS A O 1
ATOM 675 N N . PRO A 1 91 ? -12.734 -4.459 -33.753 1.00 38.51 91 PRO A N 1
ATOM 676 C CA . PRO A 1 91 ? -14.093 -4.380 -34.288 1.00 37.64 91 PRO A CA 1
ATOM 677 C C . PRO A 1 91 ? -14.232 -3.134 -35.142 1.00 37.84 91 PRO A C 1
ATOM 678 O O . PRO A 1 91 ? -13.646 -2.092 -34.851 1.00 40.20 91 PRO A O 1
ATOM 682 N N . GLU A 1 92 ? -15.009 -3.255 -36.206 1.00 35.90 92 GLU A N 1
ATOM 683 C CA . GLU A 1 92 ? -15.272 -2.105 -37.053 1.00 37.50 92 GLU A CA 1
ATOM 684 C C . GLU A 1 92 ? -16.268 -1.154 -36.405 1.00 44.81 92 GLU A C 1
ATOM 685 O O . GLU A 1 92 ? -16.189 0.060 -36.617 1.00 38.99 92 GLU A O 1
ATOM 691 N N . HIS A 1 93 ? -17.173 -1.677 -35.586 1.00 32.85 93 HIS A N 1
ATOM 692 C CA . HIS A 1 93 ? -18.182 -0.886 -34.904 1.00 31.20 93 HIS A CA 1
ATOM 693 C C . HIS A 1 93 ? -18.367 -1.464 -33.513 1.00 34.22 93 HIS A C 1
ATOM 694 O O . HIS A 1 93 ? -18.014 -2.621 -33.266 1.00 31.48 93 HIS A O 1
ATOM 701 N N . PRO A 1 94 ? -18.879 -0.667 -32.575 1.00 30.88 94 PRO A N 1
ATOM 702 C CA . PRO A 1 94 ? -19.114 -1.162 -31.210 1.00 27.25 94 PRO A CA 1
ATOM 703 C C . PRO A 1 94 ? -20.008 -2.393 -31.192 1.00 28.79 94 PRO A C 1
ATOM 704 O O . PRO A 1 94 ? -21.002 -2.458 -31.905 1.00 31.88 94 PRO A O 1
ATOM 708 N N . VAL A 1 95 ? -19.654 -3.360 -30.351 1.00 29.22 95 VAL A N 1
ATOM 709 C CA . VAL A 1 95 ? -20.473 -4.550 -30.124 1.00 28.23 95 VAL A CA 1
ATOM 710 C C . VAL A 1 95 ? -21.433 -4.238 -28.983 1.00 26.87 95 VAL A C 1
ATOM 711 O O . VAL A 1 95 ? -20.990 -3.958 -27.868 1.00 26.58 95 VAL A O 1
ATOM 715 N N . ILE A 1 96 ? -22.747 -4.276 -29.250 1.00 24.43 96 ILE A N 1
ATOM 716 C CA . ILE A 1 96 ? -23.727 -3.698 -28.328 1.00 22.93 96 ILE A CA 1
ATOM 717 C C . ILE A 1 96 ? -24.729 -4.757 -27.874 1.00 22.52 96 ILE A C 1
ATOM 718 O O . ILE A 1 96 ? -25.350 -5.439 -28.701 1.00 23.11 96 ILE A O 1
ATOM 723 N N . PHE A 1 97 ? -24.946 -4.832 -26.559 1.00 21.95 97 PHE A N 1
ATOM 724 C CA . PHE A 1 97 ? -26.013 -5.641 -25.985 1.00 23.17 97 PHE A CA 1
ATOM 725 C C . PHE A 1 97 ? -26.649 -4.821 -24.856 1.00 20.93 97 PHE A C 1
ATOM 726 O O . PHE A 1 97 ? -26.451 -3.609 -24.772 1.00 25.29 97 PHE A O 1
ATOM 734 N N . THR A 1 98 ? -27.450 -5.457 -23.995 1.00 21.34 98 THR A N 1
ATOM 735 C CA . THR A 1 98 ? -28.070 -4.729 -22.887 1.00 20.60 98 THR A CA 1
ATOM 736 C C . THR A 1 98 ? -27.821 -5.452 -21.564 1.00 23.11 98 THR A C 1
ATOM 737 O O . THR A 1 98 ? -27.336 -6.584 -21.517 1.00 21.65 98 THR A O 1
ATOM 741 N N . LYS A 1 99 ? -28.115 -4.751 -20.479 1.00 18.29 99 LYS A N 1
ATOM 742 C CA . LYS A 1 99 ? -28.195 -5.346 -19.155 1.00 20.57 99 LYS A CA 1
ATOM 743 C C . LYS A 1 99 ? -29.572 -4.951 -18.645 1.00 22.65 99 LYS A C 1
ATOM 744 O O . LYS A 1 99 ? -29.864 -3.760 -18.513 1.00 20.74 99 LYS A O 1
ATOM 750 N N . PHE A 1 100 ? -30.440 -5.939 -18.434 1.00 19.97 100 PHE A N 1
ATOM 751 C CA . PHE A 1 100 ? -31.839 -5.625 -18.191 1.00 21.57 100 PHE A CA 1
ATOM 752 C C . PHE A 1 100 ? -31.998 -4.846 -16.885 1.00 18.25 100 PHE A C 1
ATOM 753 O O . PHE A 1 100 ? -31.251 -5.042 -15.922 1.00 19.66 100 PHE A O 1
ATOM 761 N N . VAL A 1 101 ? -32.968 -3.925 -16.872 1.00 20.21 101 VAL A N 1
ATOM 762 C CA . VAL A 1 101 ? -32.976 -2.911 -15.817 1.00 19.10 101 VAL A CA 1
ATOM 763 C C . VAL A 1 101 ? -33.240 -3.535 -14.451 1.00 21.07 101 VAL A C 1
ATOM 764 O O . VAL A 1 101 ? -32.790 -2.990 -13.437 1.00 21.17 101 VAL A O 1
ATOM 768 N N . SER A 1 102 ? -33.908 -4.698 -14.390 1.00 17.75 102 SER A N 1
ATOM 769 C CA . SER A 1 102 ? -34.100 -5.357 -13.092 1.00 17.17 102 SER A CA 1
ATOM 770 C C . SER A 1 102 ? -32.788 -5.781 -12.439 1.00 19.23 102 SER A C 1
ATOM 771 O O . SER A 1 102 ? -32.792 -6.089 -11.241 1.00 20.33 102 SER A O 1
ATOM 774 N N . SER A 1 103 ? -31.659 -5.752 -13.159 1.00 19.59 103 SER A N 1
ATOM 775 C CA . SER A 1 103 ? -30.367 -6.098 -12.578 1.00 18.06 103 SER A CA 1
ATOM 776 C C . SER A 1 103 ? -29.607 -4.894 -12.013 1.00 19.44 103 SER A C 1
ATOM 777 O O . SER A 1 103 ? -28.542 -5.073 -11.404 1.00 20.24 103 SER A O 1
ATOM 780 N N . ILE A 1 104 ? -30.118 -3.682 -12.210 1.00 20.54 104 ILE A N 1
ATOM 781 C CA . ILE A 1 104 ? -29.425 -2.470 -11.786 1.00 17.67 104 ILE A CA 1
ATOM 782 C C . ILE A 1 104 ? -29.658 -2.277 -10.301 1.00 21.88 104 ILE A C 1
ATOM 783 O O . ILE A 1 104 ? -30.797 -2.376 -9.820 1.00 24.76 104 ILE A O 1
ATOM 788 N N . THR A 1 105 ? -28.572 -2.046 -9.570 1.00 18.72 105 THR A N 1
ATOM 789 C CA . THR A 1 105 ? -28.623 -1.697 -8.162 1.00 19.22 105 THR A CA 1
ATOM 790 C C . THR A 1 105 ? -27.693 -0.524 -7.905 1.00 19.28 105 THR A C 1
ATOM 791 O O . THR A 1 105 ? -26.911 -0.096 -8.766 1.00 19.87 105 THR A O 1
ATOM 795 N N . GLY A 1 106 ? -27.756 -0.035 -6.674 1.00 20.02 106 GLY A N 1
ATOM 796 C CA . GLY A 1 106 ? -26.690 0.791 -6.146 1.00 21.09 106 GLY A CA 1
ATOM 797 C C . GLY A 1 106 ? -25.467 -0.047 -5.818 1.00 24.53 106 GLY A C 1
ATOM 798 O O . GLY A 1 106 ? -25.412 -1.254 -6.090 1.00 22.72 106 GLY A O 1
ATOM 799 N N . PRO A 1 107 ? -24.457 0.582 -5.231 1.00 21.79 107 PRO A N 1
ATOM 800 C CA . PRO A 1 107 ? -23.253 -0.146 -4.804 1.00 21.50 107 PRO A CA 1
ATOM 801 C C . PRO A 1 107 ? -23.479 -0.906 -3.499 1.00 23.65 107 PRO A C 1
ATOM 802 O O . PRO A 1 107 ? -22.843 -0.650 -2.479 1.00 28.22 107 PRO A O 1
ATOM 806 N N . VAL A 1 108 ? -24.399 -1.877 -3.540 1.00 23.91 108 VAL A N 1
ATOM 807 C CA . VAL A 1 108 ? -24.821 -2.553 -2.321 1.00 26.64 108 VAL A CA 1
ATOM 808 C C . VAL A 1 108 ? -23.724 -3.491 -1.827 1.00 28.95 108 VAL A C 1
ATOM 809 O O . VAL A 1 108 ? -22.852 -3.942 -2.582 1.00 30.20 108 VAL A O 1
ATOM 813 N N . GLU A 1 109 ? -23.825 -3.843 -0.536 1.00 28.50 109 GLU A N 1
ATOM 814 C CA . GLU A 1 109 ? -22.738 -4.516 0.169 1.00 33.32 109 GLU A CA 1
ATOM 815 C C . GLU A 1 109 ? -22.444 -5.902 -0.397 1.00 29.55 109 GLU A C 1
ATOM 816 O O . GLU A 1 109 ? -21.287 -6.340 -0.389 1.00 29.96 109 GLU A O 1
ATOM 822 N N . THR A 1 110 ? -23.470 -6.637 -0.823 1.00 27.53 110 THR A N 1
ATOM 823 C CA . THR A 1 110 ? -23.285 -8.027 -1.219 1.00 26.55 110 THR A CA 1
ATOM 824 C C . THR A 1 110 ? -23.970 -8.317 -2.547 1.00 30.10 110 THR A C 1
ATOM 825 O O . THR A 1 110 ? -24.968 -7.684 -2.910 1.00 27.45 110 THR A O 1
ATOM 829 N N . VAL A 1 111 ? -23.440 -9.331 -3.239 1.00 23.70 111 VAL A N 1
ATOM 830 C CA . VAL A 1 111 ? -23.982 -9.808 -4.509 1.00 24.72 111 VAL A CA 1
ATOM 831 C C . VAL A 1 111 ? -24.166 -11.315 -4.402 1.00 25.63 111 VAL A C 1
ATOM 832 O O . VAL A 1 111 ? -23.254 -12.021 -3.964 1.00 24.70 111 VAL A O 1
ATOM 836 N N . GLN A 1 112 ? -25.337 -11.806 -4.800 1.00 23.85 112 GLN A N 1
ATOM 837 C CA . GLN A 1 112 ? -25.571 -13.247 -4.837 1.00 23.94 112 GLN A CA 1
ATOM 838 C C . GLN A 1 112 ? -24.830 -13.848 -6.021 1.00 24.57 112 GLN A C 1
ATOM 839 O O . GLN A 1 112 ? -24.909 -13.325 -7.138 1.00 24.83 112 GLN A O 1
ATOM 845 N N . LEU A 1 113 ? -24.108 -14.945 -5.777 1.00 27.51 113 LEU A N 1
ATOM 846 C CA . LEU A 1 113 ? -23.406 -15.661 -6.832 1.00 25.18 113 LEU A CA 1
ATOM 847 C C . LEU A 1 113 ? -24.300 -16.766 -7.362 1.00 31.49 113 LEU A C 1
ATOM 848 O O . LEU A 1 113 ? -24.506 -17.764 -6.660 1.00 32.10 113 LEU A O 1
ATOM 853 N N . PRO A 1 114 ? -24.819 -16.668 -8.577 1.00 27.29 114 PRO A N 1
ATOM 854 C CA . PRO A 1 114 ? -25.487 -17.825 -9.173 1.00 28.47 114 PRO A CA 1
ATOM 855 C C . PRO A 1 114 ? -24.456 -18.881 -9.545 1.00 29.10 114 PRO A C 1
ATOM 856 O O . PRO A 1 114 ? -23.247 -18.634 -9.570 1.00 29.84 114 PRO A O 1
ATOM 860 N N . ALA A 1 115 ? -24.955 -20.087 -9.806 1.00 28.48 115 ALA A N 1
ATOM 861 C CA . ALA A 1 115 ? -24.091 -21.154 -10.294 1.00 32.49 115 ALA A CA 1
ATOM 862 C C . ALA A 1 115 ? -23.455 -20.740 -11.616 1.00 33.38 115 ALA A C 1
ATOM 863 O O . ALA A 1 115 ? -24.015 -19.948 -12.376 1.00 33.79 115 ALA A O 1
ATOM 865 N N . GLY A 1 116 ? -22.266 -21.275 -11.884 1.00 29.23 116 GLY A N 1
ATOM 866 C CA . GLY A 1 116 ? -21.551 -20.978 -13.106 1.00 34.59 116 GLY A CA 1
ATOM 867 C C . GLY A 1 116 ? -20.219 -20.298 -12.829 1.00 30.15 116 GLY A C 1
ATOM 868 O O . GLY A 1 116 ? -19.616 -20.479 -11.765 1.00 33.97 116 GLY A O 1
ATOM 869 N N . SER A 1 117 ? -19.749 -19.536 -13.819 1.00 28.91 117 SER A N 1
ATOM 870 C CA . SER A 1 117 ? -18.458 -18.854 -13.775 1.00 30.62 117 SER A CA 1
ATOM 871 C C . SER A 1 117 ? -18.701 -17.348 -13.827 1.00 32.30 117 SER A C 1
ATOM 872 O O . SER A 1 117 ? -18.778 -16.753 -14.908 1.00 27.45 117 SER A O 1
ATOM 875 N N . VAL A 1 118 ? -18.796 -16.728 -12.659 1.00 26.57 118 VAL A N 1
ATOM 876 C CA . VAL A 1 118 ? -19.117 -15.310 -12.563 1.00 29.11 118 VAL A CA 1
ATOM 877 C C . VAL A 1 118 ? -17.826 -14.499 -12.594 1.00 32.40 118 VAL A C 1
ATOM 878 O O . VAL A 1 118 ? -16.910 -14.732 -11.794 1.00 29.65 118 VAL A O 1
ATOM 882 N N . ASP A 1 119 ? -17.755 -13.541 -13.520 1.00 26.55 119 ASP A N 1
ATOM 883 C CA . ASP A 1 119 ? -16.543 -12.793 -13.811 1.00 24.58 119 ASP A CA 1
ATOM 884 C C . ASP A 1 119 ? -16.793 -11.313 -13.543 1.00 26.98 119 ASP A C 1
ATOM 885 O O . ASP A 1 119 ? -17.933 -10.844 -13.605 1.00 28.44 119 ASP A O 1
ATOM 890 N N . TRP A 1 120 ? -15.719 -10.582 -13.256 1.00 26.73 120 TRP A N 1
ATOM 891 C CA . TRP A 1 120 ? -15.757 -9.148 -12.979 1.00 25.30 120 TRP A CA 1
ATOM 892 C C 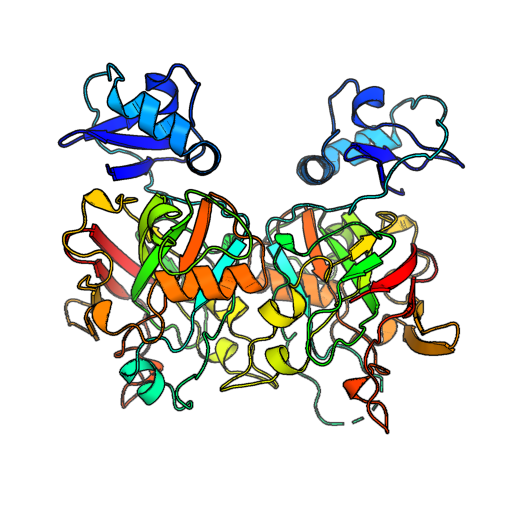. TRP A 1 120 ? -15.419 -8.339 -14.224 1.00 27.52 120 TRP A C 1
ATOM 893 O O . TRP A 1 120 ? -14.629 -8.777 -15.067 1.00 25.31 120 TRP A O 1
ATOM 904 N N . GLU A 1 121 ? -15.980 -7.120 -14.303 1.00 24.86 121 GLU A N 1
ATOM 905 C CA . GLU A 1 121 ? -15.654 -6.167 -15.372 1.00 24.62 121 GLU A CA 1
ATOM 906 C C . GLU A 1 121 ? -15.863 -4.750 -14.834 1.00 20.94 121 GLU A C 1
ATOM 907 O O . GLU A 1 121 ? -16.997 -4.259 -14.857 1.00 23.62 121 GLU A O 1
ATOM 913 N N . VAL A 1 122 ? -14.783 -4.075 -14.412 1.00 24.56 122 VAL A N 1
ATOM 914 C CA . VAL A 1 122 ? -14.932 -2.664 -14.051 1.00 23.48 122 VAL A CA 1
ATOM 915 C C . VAL A 1 122 ? -15.245 -1.866 -15.309 1.00 25.20 122 VAL A C 1
ATOM 916 O O . VAL A 1 122 ? -14.636 -2.081 -16.372 1.00 23.24 122 VAL A O 1
ATOM 920 N N . GLU A 1 123 ? -16.203 -0.946 -15.213 1.00 22.82 123 GLU A N 1
ATOM 921 C CA . GLU A 1 123 ? -16.544 -0.140 -16.383 1.00 22.36 123 GLU A CA 1
ATOM 922 C C . GLU A 1 123 ? -16.889 1.292 -16.007 1.00 22.78 123 GLU A C 1
ATOM 923 O O . GLU A 1 123 ? -17.513 1.535 -14.975 1.00 23.69 123 GLU A O 1
ATOM 929 N N . LEU A 1 124 ? -16.498 2.232 -16.876 1.00 21.50 124 LEU A N 1
ATOM 930 C CA . LEU A 1 124 ? -17.030 3.587 -16.814 1.00 20.66 124 LEU A CA 1
ATOM 931 C C . LEU A 1 124 ? -18.482 3.580 -17.273 1.00 24.24 124 LEU A C 1
ATOM 932 O O . LEU A 1 124 ? -18.790 3.109 -18.371 1.00 23.47 124 LEU A O 1
ATOM 937 N N . VAL A 1 125 ? -19.373 4.103 -16.437 1.00 20.04 125 VAL A N 1
ATOM 938 C CA . VAL A 1 125 ? -20.793 4.202 -16.768 1.00 21.64 125 VAL A CA 1
ATOM 939 C C . VAL A 1 125 ? -21.104 5.643 -17.142 1.00 22.00 125 VAL A C 1
ATOM 940 O O . VAL A 1 125 ? -20.712 6.574 -16.425 1.00 19.27 125 VAL A O 1
ATOM 944 N N . VAL A 1 126 ? -21.822 5.828 -18.250 1.00 20.07 126 VAL A N 1
ATOM 945 C CA . VAL A 1 126 ? -22.215 7.141 -18.750 1.00 21.52 126 VAL A CA 1
ATOM 946 C C . VAL A 1 126 ? -23.730 7.233 -18.642 1.00 21.15 126 VAL A C 1
ATOM 947 O O . VAL A 1 126 ? -24.442 6.326 -19.080 1.00 22.82 126 VAL A O 1
ATOM 951 N N . VAL A 1 127 ? -24.235 8.324 -18.076 1.00 18.32 127 VAL A N 1
ATOM 952 C CA . VAL A 1 127 ? -25.677 8.563 -18.021 1.00 17.66 127 VAL A CA 1
ATOM 953 C C . VAL A 1 127 ? -25.987 9.776 -18.888 1.00 19.64 127 VAL A C 1
ATOM 954 O O . VAL A 1 127 ? -25.363 10.833 -18.724 1.00 21.51 127 VAL A O 1
ATOM 958 N N . MET A 1 128 ? -26.960 9.638 -19.791 1.00 19.95 128 MET A N 1
ATOM 959 C CA . MET A 1 128 ? -27.260 10.718 -20.724 1.00 22.62 128 MET A CA 1
ATOM 960 C C . MET A 1 128 ? -28.052 11.823 -20.037 1.00 21.73 128 MET A C 1
ATOM 961 O O . MET A 1 128 ? -28.930 11.555 -19.210 1.00 21.05 128 MET A O 1
ATOM 966 N N . GLY A 1 129 ? -27.771 13.064 -20.425 1.00 20.11 129 GLY A N 1
ATOM 967 C CA . GLY A 1 129 ? -28.519 14.201 -19.930 1.00 23.10 129 GLY A CA 1
ATOM 968 C C . GLY A 1 129 ? -29.344 14.842 -21.024 1.00 24.27 129 GLY A C 1
ATOM 969 O O . GLY A 1 129 ? -30.255 15.632 -20.761 1.00 25.67 129 GLY A O 1
ATOM 970 N N . ARG A 1 130 ? -29.031 14.480 -22.265 1.00 21.88 130 ARG A N 1
ATOM 971 C CA . ARG A 1 130 ? -29.743 14.969 -23.433 1.00 23.62 130 ARG A CA 1
ATOM 972 C C . ARG A 1 130 ? -29.746 13.843 -24.455 1.00 26.18 130 ARG A C 1
ATOM 973 O O . ARG A 1 130 ? -28.789 13.065 -24.528 1.00 25.34 130 ARG A O 1
ATOM 981 N N . GLY A 1 131 ? -30.814 13.759 -25.244 1.00 26.43 131 GLY A N 1
ATOM 982 C CA . GLY A 1 131 ? -30.929 12.663 -26.190 1.00 23.03 131 GLY A CA 1
ATOM 983 C C . GLY A 1 131 ? -31.063 13.091 -27.636 1.00 23.70 131 GLY A C 1
ATOM 984 O O . GLY A 1 131 ? -30.783 14.246 -27.979 1.00 24.83 131 GLY A O 1
ATOM 985 N N . GLY A 1 132 ? -31.476 12.152 -28.490 1.00 22.34 132 GLY A N 1
ATOM 986 C CA . GLY A 1 132 ? -31.664 12.405 -29.912 1.00 23.24 132 GLY A CA 1
ATOM 987 C C . GLY A 1 132 ? -31.124 11.289 -30.785 1.00 23.96 132 GLY A C 1
ATOM 988 O O . GLY A 1 132 ? -30.537 10.331 -30.285 1.00 25.24 132 GLY A O 1
ATOM 989 N N . ARG A 1 133 ? -31.353 11.415 -32.102 1.00 24.24 133 ARG A N 1
ATOM 990 C CA . ARG A 1 133 ? -30.700 10.591 -33.105 1.00 24.59 133 ARG A CA 1
ATOM 991 C C . ARG A 1 133 ? -29.605 11.403 -33.788 1.00 25.14 133 ARG A C 1
ATOM 992 O O . ARG A 1 133 ? -29.651 12.632 -33.824 1.00 29.22 133 ARG A O 1
ATOM 1000 N N . ASN A 1 134 ? -28.620 10.696 -34.333 1.00 25.27 134 ASN A N 1
ATOM 1001 C CA . ASN A 1 134 ? -27.491 11.318 -35.032 1.00 25.91 134 ASN A CA 1
ATOM 1002 C C . ASN A 1 134 ? -26.851 12.432 -34.192 1.00 27.94 134 ASN A C 1
ATOM 1003 O O . ASN A 1 134 ? -26.652 13.564 -34.647 1.00 30.55 134 ASN A O 1
ATOM 1008 N N . ILE A 1 135 ? -26.514 12.092 -32.958 1.00 29.39 135 ILE A N 1
ATOM 1009 C CA . ILE A 1 135 ? -25.787 13.033 -32.093 1.00 24.43 135 ILE A CA 1
ATOM 1010 C C . ILE A 1 135 ? -24.372 13.202 -32.633 1.00 28.27 135 ILE A C 1
ATOM 1011 O O . ILE A 1 135 ? -23.669 12.197 -32.839 1.00 26.48 135 ILE A O 1
ATOM 1016 N N . PRO A 1 136 ? -23.916 14.428 -32.890 1.00 32.40 136 PRO A N 1
ATOM 1017 C CA . PRO A 1 136 ? -22.577 14.617 -33.480 1.00 31.62 136 PRO A CA 1
ATOM 1018 C C . PRO A 1 136 ? -21.489 14.219 -32.484 1.00 26.98 136 PRO A C 1
ATOM 1019 O O . PRO A 1 136 ? -21.544 14.565 -31.304 1.00 25.91 136 PRO A O 1
ATOM 1023 N N . GLU A 1 137 ? -20.516 13.450 -32.968 1.00 28.60 137 GLU A N 1
ATOM 1024 C CA . GLU A 1 137 ? -19.472 12.940 -32.086 1.00 31.35 137 GLU A CA 1
ATOM 1025 C C . GLU A 1 137 ? -18.693 14.078 -31.430 1.00 29.02 137 GLU A C 1
ATOM 1026 O O . GLU A 1 137 ? -18.319 13.989 -30.254 1.00 30.52 137 GLU A O 1
ATOM 1032 N N . ASP A 1 138 ? -18.483 15.172 -32.147 1.00 26.30 138 ASP A N 1
ATOM 1033 C CA . ASP A 1 138 ? -17.620 16.202 -31.582 1.00 30.38 138 ASP A CA 1
ATOM 1034 C C . ASP A 1 138 ? -18.315 17.040 -30.514 1.00 34.88 138 ASP A C 1
ATOM 1035 O O . ASP A 1 138 ? -17.658 17.874 -29.884 1.00 42.81 138 ASP A O 1
ATOM 1040 N N . ARG A 1 139 ? -19.607 16.837 -30.280 1.00 28.91 139 ARG A N 1
ATOM 1041 C CA . ARG A 1 139 ? -20.313 17.507 -29.192 1.00 36.16 139 ARG A CA 1
ATOM 1042 C C . ARG A 1 139 ? -20.885 16.515 -28.183 1.00 31.13 139 ARG A C 1
ATOM 1043 O O . ARG A 1 139 ? -21.708 16.903 -27.346 1.00 28.11 139 ARG A O 1
ATOM 1045 N N . ALA A 1 140 ? -20.488 15.244 -28.253 1.00 26.40 140 ALA A N 1
ATOM 1046 C CA . ALA A 1 140 ? -21.242 14.211 -27.547 1.00 24.76 140 ALA A CA 1
ATOM 1047 C C . ALA A 1 140 ? -21.188 14.405 -26.037 1.00 21.93 140 ALA A C 1
ATOM 1048 O O . ALA A 1 140 ? -22.160 14.098 -25.337 1.00 22.95 140 ALA A O 1
ATOM 1050 N N . TRP A 1 141 ? -20.061 14.889 -25.502 1.00 24.21 141 TRP A N 1
ATOM 1051 C CA . TRP A 1 141 ? -19.987 15.031 -24.041 1.00 23.63 141 TRP A CA 1
ATOM 1052 C C . TRP A 1 141 ? -20.987 16.043 -23.513 1.00 23.89 141 TRP A C 1
ATOM 1053 O O . TRP A 1 141 ? -21.371 15.969 -22.342 1.00 23.82 141 TRP A O 1
ATOM 1064 N N . GLU A 1 142 ? -21.413 16.995 -24.342 1.00 24.94 142 GLU A N 1
ATOM 1065 C CA . GLU A 1 142 ? -22.441 17.933 -23.908 1.00 24.08 142 GLU A CA 1
ATOM 1066 C C . GLU A 1 142 ? -23.780 17.247 -23.675 1.00 27.87 142 GLU A C 1
ATOM 1067 O O . GLU A 1 142 ? -24.642 17.812 -22.993 1.00 29.99 142 GLU A O 1
ATOM 1073 N N . PHE A 1 143 ? -23.973 16.049 -24.220 1.00 25.72 143 PHE A N 1
ATOM 1074 C CA . PHE A 1 143 ? -25.201 15.293 -23.996 1.00 23.62 143 PHE A CA 1
ATOM 1075 C C . PHE A 1 143 ? -25.126 14.381 -22.777 1.00 22.42 143 PHE A C 1
ATOM 1076 O O . PHE A 1 143 ? -26.101 13.681 -22.483 1.00 22.03 143 PHE A O 1
ATOM 1084 N N . VAL A 1 144 ? -23.993 14.354 -22.088 1.00 21.77 144 VAL A N 1
ATOM 1085 C CA . VAL A 1 144 ? -23.788 13.472 -20.949 1.00 19.86 144 VAL A CA 1
ATOM 1086 C C . VAL A 1 144 ? -24.180 14.228 -19.687 1.00 19.75 144 VAL A C 1
ATOM 1087 O O . VAL A 1 144 ? -23.704 15.351 -19.455 1.00 22.00 144 VAL A O 1
ATOM 1091 N N . ALA A 1 145 ? -25.077 13.630 -18.894 1.00 20.21 145 ALA A N 1
ATOM 1092 C CA . ALA A 1 145 ? -25.373 14.174 -17.573 1.00 20.99 145 ALA A CA 1
ATOM 1093 C C . ALA A 1 145 ? -24.165 14.005 -16.664 1.00 20.22 145 ALA A C 1
ATOM 1094 O O . ALA A 1 145 ? -23.660 14.981 -16.092 1.00 22.67 145 ALA A O 1
ATOM 1096 N N . GLY A 1 146 ? -23.644 12.785 -16.591 1.00 20.00 146 GLY A N 1
ATOM 1097 C CA . GLY A 1 146 ? -22.422 12.544 -15.840 1.00 22.57 146 GLY A CA 1
ATOM 1098 C C . GLY A 1 146 ? -22.031 11.091 -15.946 1.00 21.47 146 GLY A C 1
ATOM 1099 O O . GLY A 1 146 ? -22.632 10.322 -16.706 1.00 21.15 146 GLY A O 1
ATOM 1100 N N . VAL A 1 147 ? -21.026 10.718 -15.160 1.00 20.81 147 VAL A N 1
ATOM 1101 C CA . VAL A 1 147 ? -20.457 9.379 -15.188 1.00 20.56 147 VAL A CA 1
ATOM 1102 C C . VAL A 1 147 ? -20.498 8.788 -13.789 1.00 22.39 147 VAL A C 1
ATOM 1103 O O . VAL A 1 147 ? -20.655 9.498 -12.792 1.00 20.64 147 VAL A O 1
ATOM 1107 N N . SER A 1 148 ? -20.371 7.464 -13.728 1.00 19.16 148 SER A N 1
ATOM 1108 C CA . SER A 1 148 ? -20.334 6.771 -12.444 1.00 18.37 148 SER A CA 1
ATOM 1109 C C . SER A 1 148 ? -19.487 5.516 -12.611 1.00 20.45 148 SER A C 1
ATOM 1110 O O . SER A 1 148 ? -18.981 5.229 -13.702 1.00 21.55 148 SER A O 1
ATOM 1113 N N . VAL A 1 149 ? -19.305 4.780 -11.506 1.00 22.70 149 VAL A N 1
ATOM 1114 C CA . VAL A 1 149 ? -18.575 3.517 -11.516 1.00 21.05 149 VAL A CA 1
ATOM 1115 C C . VAL A 1 149 ? -19.585 2.395 -11.721 1.00 21.97 149 VAL A C 1
ATOM 1116 O O . VAL A 1 149 ? -20.701 2.447 -11.189 1.00 20.63 149 VAL A O 1
ATOM 1120 N N . GLY A 1 150 ? -19.216 1.381 -12.505 1.00 18.99 150 GLY A N 1
ATOM 1121 C CA . GLY A 1 150 ? -20.069 0.219 -12.658 1.00 21.61 150 GLY A CA 1
ATOM 1122 C C . GLY A 1 150 ? -19.271 -1.070 -12.670 1.00 19.68 150 GLY A C 1
ATOM 1123 O O . GLY A 1 150 ? -18.064 -1.087 -12.918 1.00 21.45 150 GLY A O 1
ATOM 1124 N N . GLN A 1 151 ? -19.982 -2.162 -12.390 1.00 19.41 151 GLN A N 1
ATOM 1125 C CA . GLN A 1 151 ? -19.519 -3.509 -12.691 1.00 21.99 151 GLN A CA 1
ATOM 1126 C C . GLN A 1 151 ? -20.423 -4.116 -13.754 1.00 21.96 151 GLN A C 1
ATOM 1127 O O . GLN A 1 151 ? -21.652 -3.979 -13.691 1.00 24.33 151 GLN A O 1
ATOM 1133 N N . ASP A 1 152 ? -19.825 -4.780 -14.737 1.00 22.26 152 ASP A N 1
ATOM 1134 C CA . ASP A 1 152 ? -20.603 -5.622 -15.652 1.00 26.68 152 ASP A CA 1
ATOM 1135 C C . ASP A 1 152 ? -20.373 -7.084 -15.275 1.00 26.40 152 ASP A C 1
ATOM 1136 O O . ASP A 1 152 ? -19.657 -7.824 -15.943 1.00 21.67 152 ASP A O 1
ATOM 1141 N N . LEU A 1 153 ? -20.986 -7.486 -14.160 1.00 20.34 153 LEU A N 1
ATOM 1142 C CA . LEU A 1 153 ? -20.846 -8.860 -13.702 1.00 24.05 153 LEU A CA 1
ATOM 1143 C C . LEU A 1 153 ? -21.476 -9.801 -14.718 1.00 24.65 153 LEU A C 1
ATOM 1144 O O . LEU A 1 153 ? -22.565 -9.541 -15.235 1.00 21.89 153 LEU A O 1
ATOM 1149 N N . SER A 1 154 ? -20.779 -10.898 -15.009 1.00 23.35 154 SER A N 1
ATOM 1150 C CA . SER A 1 154 ? -21.093 -11.732 -16.164 1.00 22.58 154 SER A CA 1
ATOM 1151 C C . SER A 1 154 ? -20.951 -13.193 -15.779 1.00 26.15 154 SER A C 1
ATOM 1152 O O . SER A 1 154 ? -19.896 -13.598 -15.287 1.00 28.60 154 SER A O 1
ATOM 1155 N N . GLU A 1 155 ? -22.002 -13.978 -16.002 1.00 25.59 155 GLU A N 1
ATOM 1156 C CA . GLU A 1 155 ? -21.938 -15.423 -15.788 1.00 24.39 155 GLU A CA 1
ATOM 1157 C C . GLU A 1 155 ? -21.529 -16.050 -17.120 1.00 25.25 155 GLU A C 1
ATOM 1158 O O . GLU A 1 155 ? -22.348 -16.169 -18.035 1.00 25.16 155 GLU A O 1
ATOM 1164 N N . ARG A 1 156 ? -20.251 -16.450 -17.233 1.00 24.34 156 ARG A N 1
ATOM 1165 C CA . ARG A 1 156 ? -19.666 -16.707 -18.550 1.00 29.54 156 ARG A CA 1
ATOM 1166 C C . ARG A 1 156 ? -20.253 -17.938 -19.231 1.00 24.75 156 ARG A C 1
ATOM 1167 O O . ARG A 1 156 ? -20.269 -18.004 -20.464 1.00 27.85 156 ARG A O 1
ATOM 1175 N N . ASP A 1 157 ? -20.695 -18.939 -18.468 1.00 26.90 157 ASP A N 1
ATOM 1176 C CA . ASP A 1 157 ? -21.260 -20.123 -19.100 1.00 27.49 157 ASP A CA 1
ATOM 1177 C C . ASP A 1 157 ? -22.494 -19.759 -19.919 1.00 32.26 157 ASP A C 1
ATOM 1178 O O . ASP A 1 157 ? -22.573 -20.063 -21.116 1.00 30.41 157 ASP A O 1
ATOM 1183 N N . LEU A 1 158 ? -23.465 -19.091 -19.290 1.00 29.12 158 LEU A N 1
ATOM 1184 C CA . LEU A 1 158 ? -24.652 -18.670 -20.031 1.00 34.15 158 LEU A CA 1
ATOM 1185 C C . LEU A 1 158 ? -24.301 -17.649 -21.104 1.00 30.50 158 LEU A C 1
ATOM 1186 O O . LEU A 1 158 ? -24.901 -17.653 -22.184 1.00 34.16 158 LEU A O 1
ATOM 1191 N N . GLN A 1 159 ? -23.304 -16.802 -20.852 1.00 27.68 159 GLN A N 1
ATOM 1192 C CA . GLN A 1 159 ? -23.008 -15.725 -21.794 1.00 23.79 159 GLN A CA 1
ATOM 1193 C C . GLN A 1 159 ? -22.545 -16.245 -23.150 1.00 30.81 159 GLN A C 1
ATOM 1194 O O . GLN A 1 159 ? -22.923 -15.690 -24.187 1.00 29.16 159 GLN A O 1
ATOM 1200 N N . LEU A 1 160 ? -21.718 -17.293 -23.168 1.00 29.35 160 LEU A N 1
ATOM 1201 C CA . LEU A 1 160 ? -21.017 -17.691 -24.384 1.00 32.53 160 LEU A CA 1
ATOM 1202 C C . LEU A 1 160 ? -21.558 -18.964 -25.020 1.00 33.05 160 LEU A C 1
ATOM 1203 O O . LEU A 1 160 ? -21.069 -19.369 -26.080 1.00 32.84 160 LEU A O 1
ATOM 1208 N N . ALA A 1 161 ? -22.566 -19.588 -24.430 1.00 36.48 161 ALA A N 1
ATOM 1209 C CA . ALA A 1 161 ? -23.022 -20.882 -24.899 1.00 38.15 161 ALA A CA 1
ATOM 1210 C C . ALA A 1 161 ? -24.002 -20.747 -26.063 1.00 44.22 161 ALA A C 1
ATOM 1211 O O . ALA A 1 161 ? -24.660 -19.719 -26.251 1.00 40.47 161 ALA A O 1
ATOM 1213 N N . GLY A 1 162 ? -24.098 -21.818 -26.846 1.00 50.92 162 GLY A N 1
ATOM 1214 C CA . GLY A 1 162 ? -25.157 -21.960 -27.817 1.00 55.65 162 GLY A CA 1
ATOM 1215 C C . GLY A 1 162 ? -24.813 -21.348 -29.156 1.00 59.72 162 GLY A C 1
ATOM 1216 O O . GLY A 1 162 ? -23.706 -20.847 -29.371 1.00 60.60 162 GLY A O 1
ATOM 1217 N N . PRO A 1 163 ? -25.761 -21.383 -30.090 1.00 64.10 163 PRO A N 1
ATOM 1218 C CA . PRO A 1 163 ? -25.525 -20.752 -31.392 1.00 66.26 163 PRO A CA 1
ATOM 1219 C C . PRO A 1 163 ? -25.594 -19.238 -31.257 1.00 65.52 163 PRO A C 1
ATOM 1220 O O . PRO A 1 163 ? -26.495 -18.705 -30.605 1.00 67.43 163 PRO A O 1
ATOM 1224 N N . ALA A 1 164 ? -24.618 -18.552 -31.863 1.00 59.28 164 ALA A N 1
ATOM 1225 C CA . ALA A 1 164 ? -24.536 -17.096 -31.869 1.00 50.90 164 ALA A CA 1
ATOM 1226 C C . ALA A 1 164 ? -24.838 -16.543 -30.482 1.00 39.80 164 ALA A C 1
ATOM 1227 O O . ALA A 1 164 ? -25.905 -15.946 -30.276 1.00 34.71 164 ALA A O 1
ATOM 1229 N N . PRO A 1 165 ? -23.958 -16.763 -29.508 1.00 39.41 165 PRO A N 1
ATOM 1230 C CA . PRO A 1 165 ? -24.284 -16.394 -28.122 1.00 31.88 165 PRO A CA 1
ATOM 1231 C C . PRO A 1 165 ? -24.628 -14.919 -28.002 1.00 32.55 165 PRO A C 1
ATOM 1232 O O . PRO A 1 165 ? -23.913 -14.055 -28.510 1.00 28.23 165 PRO A O 1
ATOM 1236 N N . GLN A 1 166 ? -25.744 -14.646 -27.327 1.00 28.22 166 GLN A N 1
ATOM 1237 C CA . GLN A 1 166 ? -26.224 -13.300 -27.056 1.00 24.04 166 GLN A CA 1
ATOM 1238 C C . GLN A 1 166 ? -25.990 -13.012 -25.579 1.00 26.24 166 GLN A C 1
ATOM 1239 O O . GLN A 1 166 ? -26.429 -13.786 -24.725 1.00 27.42 166 GLN A O 1
ATOM 1245 N N . PHE A 1 167 ? -25.317 -11.899 -25.282 1.00 23.25 167 PHE A N 1
ATOM 1246 C CA . PHE A 1 167 ? -24.676 -11.725 -23.976 1.00 21.80 167 PHE A CA 1
ATOM 1247 C C . PHE A 1 167 ? -25.580 -11.182 -22.865 1.00 24.35 167 PHE A C 1
ATOM 1248 O O . PHE A 1 167 ? -25.158 -11.212 -21.708 1.00 24.09 167 PHE A O 1
ATOM 1256 N N . SER A 1 168 ? -26.793 -10.684 -23.149 1.00 21.34 168 SER A N 1
ATOM 1257 C CA . SER A 1 168 ? -27.462 -9.830 -22.153 1.00 20.15 168 SER A CA 1
ATOM 1258 C C . SER A 1 168 ? -27.906 -10.604 -20.916 1.00 21.58 168 SER A C 1
ATOM 1259 O O . SER A 1 168 ? -27.732 -10.129 -19.785 1.00 22.36 168 SER A O 1
ATOM 1262 N N . LEU A 1 169 ? -28.534 -11.768 -21.100 1.00 23.04 169 LEU A N 1
ATOM 1263 C CA . LEU A 1 169 ? -29.147 -12.434 -19.947 1.00 24.30 169 LEU A CA 1
ATOM 1264 C C . LEU A 1 169 ? -28.102 -12.815 -18.901 1.00 24.53 169 LEU A C 1
ATOM 1265 O O . LEU A 1 169 ? -28.328 -12.659 -17.687 1.00 22.55 169 LEU A O 1
ATOM 1270 N N . ALA A 1 170 ? -26.947 -13.306 -19.345 1.00 21.00 170 ALA A N 1
ATOM 1271 C CA . ALA A 1 170 ? -25.910 -13.706 -18.399 1.00 22.34 170 ALA A CA 1
ATOM 1272 C C . ALA A 1 170 ? -25.338 -12.540 -17.610 1.00 26.42 170 ALA A C 1
ATOM 1273 O O . ALA A 1 170 ? -24.684 -12.762 -16.585 1.00 23.94 170 ALA A O 1
ATOM 1275 N N . LYS A 1 171 ? -25.533 -11.312 -18.081 1.00 23.28 171 LYS A N 1
ATOM 1276 C CA . LYS A 1 171 ? -25.086 -10.110 -17.395 1.00 22.22 171 LYS A CA 1
ATOM 1277 C C . LYS A 1 171 ? -26.234 -9.410 -16.684 1.00 19.57 171 LYS A C 1
ATOM 1278 O O . LYS A 1 171 ? -26.116 -8.231 -16.330 1.00 21.88 171 LYS A O 1
ATOM 1284 N N . SER A 1 172 ? -27.353 -10.111 -16.482 1.00 19.09 172 SER A N 1
ATOM 1285 C CA . SER A 1 172 ? -28.552 -9.473 -15.954 1.00 19.08 172 SER A CA 1
ATOM 1286 C C . SER A 1 172 ? -29.118 -10.236 -14.759 1.00 21.22 172 SER A C 1
ATOM 1287 O O . SER A 1 172 ? -30.293 -10.056 -14.422 1.00 19.52 172 SER A O 1
ATOM 1290 N N . HIS A 1 173 ? -28.313 -11.087 -14.122 1.00 22.51 173 HIS A N 1
ATOM 1291 C CA . HIS A 1 173 ? -28.710 -11.661 -12.842 1.00 23.99 173 HIS A CA 1
ATOM 1292 C C . HIS A 1 173 ? -28.937 -10.538 -11.836 1.00 21.01 173 HIS A C 1
ATOM 1293 O O . HIS A 1 173 ? -28.455 -9.413 -12.003 1.00 19.72 173 HIS A O 1
ATOM 1300 N N . ALA A 1 174 ? -29.681 -10.859 -10.776 1.00 19.85 174 ALA A N 1
ATOM 1301 C CA . ALA A 1 174 ? -29.933 -9.891 -9.720 1.00 21.50 174 ALA A CA 1
ATOM 1302 C C . ALA A 1 174 ? -28.623 -9.293 -9.225 1.00 20.55 174 ALA A C 1
ATOM 1303 O O . ALA A 1 174 ? -27.686 -10.024 -8.888 1.00 22.28 174 ALA A O 1
ATOM 1305 N N . GLY A 1 175 ? -28.560 -7.960 -9.199 1.00 20.11 175 GLY A N 1
ATOM 1306 C CA . GLY A 1 175 ? -27.374 -7.254 -8.725 1.00 19.67 175 GLY A CA 1
ATOM 1307 C C . GLY A 1 175 ? -26.176 -7.282 -9.650 1.00 23.17 175 GLY A C 1
ATOM 1308 O O . GLY A 1 175 ? -25.094 -6.837 -9.247 1.00 21.23 175 GLY A O 1
ATOM 1309 N N . PHE A 1 176 ? -26.326 -7.768 -10.889 1.00 19.26 176 PHE A N 1
ATOM 1310 C CA . PHE A 1 176 ? -25.166 -7.824 -11.762 1.00 18.91 176 PHE A CA 1
ATOM 1311 C C . PHE A 1 176 ? -24.861 -6.487 -12.428 1.00 19.12 176 PHE A C 1
ATOM 1312 O O . PHE A 1 176 ? -23.887 -6.401 -13.173 1.00 21.08 176 PHE A O 1
ATOM 1320 N N . SER A 1 177 ? -25.629 -5.433 -12.158 1.00 21.58 177 SER A N 1
ATOM 1321 C CA . SER A 1 177 ? -25.368 -4.118 -12.749 1.00 18.97 177 SER A CA 1
ATOM 1322 C C . SER A 1 177 ? -25.368 -3.027 -11.684 1.00 23.25 177 SER A C 1
ATOM 1323 O O . SER A 1 177 ? -26.184 -2.097 -11.729 1.00 19.07 177 SER A O 1
ATOM 1326 N N . PRO A 1 178 ? -24.434 -3.095 -10.720 1.00 19.31 178 PRO A N 1
ATOM 1327 C CA . PRO A 1 178 ? -24.327 -2.029 -9.719 1.00 20.83 178 PRO A CA 1
ATOM 1328 C C . PRO A 1 178 ? -23.704 -0.768 -10.321 1.00 17.52 178 PRO A C 1
ATOM 1329 O O . PRO A 1 178 ? -22.760 -0.825 -11.120 1.00 21.96 178 PRO A O 1
ATOM 1333 N N . ILE A 1 179 ? -24.271 0.382 -9.967 1.00 21.28 179 ILE A N 1
ATOM 1334 C CA . ILE A 1 179 ? -23.801 1.684 -10.447 1.00 17.97 179 ILE A CA 1
ATOM 1335 C C . ILE A 1 179 ? -23.732 2.620 -9.247 1.00 18.96 179 ILE A C 1
ATOM 1336 O O . ILE A 1 179 ? -24.677 2.676 -8.453 1.00 20.08 179 ILE A O 1
ATOM 1341 N N . GLY A 1 180 ? -22.650 3.377 -9.135 1.00 19.93 180 GLY A N 1
ATOM 1342 C CA . GLY A 1 180 ? -22.521 4.314 -8.031 1.00 20.02 180 GLY A CA 1
ATOM 1343 C C . GLY A 1 180 ? -21.086 4.473 -7.576 1.00 20.78 180 GLY A C 1
ATOM 1344 O O . GLY A 1 180 ? -20.155 3.962 -8.196 1.00 22.78 180 GLY A O 1
ATOM 1345 N N . PRO A 1 181 ? -20.878 5.171 -6.450 1.00 21.23 181 PRO A N 1
ATOM 1346 C CA . PRO A 1 181 ? -21.940 5.710 -5.595 1.00 21.00 181 PRO A CA 1
ATOM 1347 C C . PRO A 1 181 ? -22.546 7.039 -6.041 1.00 20.87 181 PRO A C 1
ATOM 1348 O O . PRO A 1 181 ? -23.637 7.370 -5.577 1.00 22.40 181 PRO A O 1
ATOM 1352 N N . GLU A 1 182 ? -21.841 7.806 -6.875 1.00 19.67 182 GLU A N 1
ATOM 1353 C CA . GLU A 1 182 ? -22.284 9.147 -7.227 1.00 19.83 182 GLU A CA 1
ATOM 1354 C C . GLU A 1 182 ? -22.346 9.292 -8.730 1.00 22.26 182 GLU A C 1
ATOM 1355 O O . GLU A 1 182 ? -21.611 8.612 -9.450 1.00 21.96 182 GLU A O 1
ATOM 1361 N N . LEU A 1 183 ? -23.236 10.180 -9.188 1.00 19.33 183 LEU A N 1
ATOM 1362 C CA . LEU A 1 183 ? -23.160 10.712 -10.546 1.00 19.18 183 LEU A CA 1
ATOM 1363 C C . LEU A 1 183 ? -22.215 11.901 -10.489 1.00 24.95 183 LEU A C 1
ATOM 1364 O O . LEU A 1 183 ? -22.393 12.788 -9.652 1.00 24.02 183 LEU A O 1
ATOM 1369 N N . VAL A 1 184 ? -21.219 11.916 -11.367 1.00 21.12 184 VAL A N 1
ATOM 1370 C CA . VAL A 1 184 ? -20.168 12.930 -11.363 1.00 20.22 184 VAL A CA 1
ATOM 1371 C C . VAL A 1 184 ? -20.218 13.644 -12.708 1.00 20.23 184 VAL A C 1
ATOM 1372 O O . VAL A 1 184 ? -20.021 13.010 -13.746 1.00 19.86 184 VAL A O 1
ATOM 1376 N N . THR A 1 185 ? -20.517 14.942 -12.700 1.00 23.46 185 THR A N 1
ATOM 1377 C CA . THR A 1 185 ? -20.676 15.616 -13.988 1.00 21.47 185 THR A CA 1
ATOM 1378 C C . THR A 1 185 ? -19.317 15.854 -14.648 1.00 22.68 185 THR A C 1
ATOM 1379 O O . THR A 1 185 ? -18.255 15.739 -14.035 1.00 23.45 185 THR A O 1
ATOM 1383 N N . VAL A 1 186 ? -19.375 16.166 -15.950 1.00 23.70 186 VAL A N 1
ATOM 1384 C CA . VAL A 1 186 ? -18.182 16.166 -16.783 1.00 24.54 186 VAL A CA 1
ATOM 1385 C C . VAL A 1 186 ? -17.188 17.216 -16.321 1.00 23.10 186 VAL A C 1
ATOM 1386 O O . VAL A 1 186 ? -15.966 17.002 -16.379 1.00 25.63 186 VAL A O 1
ATOM 1390 N N . ASP A 1 187 ? -17.679 18.359 -15.827 1.00 28.67 187 ASP A N 1
ATOM 1391 C CA . ASP A 1 187 ? -16.780 19.428 -15.418 1.00 32.07 187 ASP A CA 1
ATOM 1392 C C . ASP A 1 187 ? -15.950 19.065 -14.198 1.00 34.54 187 ASP A C 1
ATOM 1393 O O . ASP A 1 187 ? -15.045 19.822 -13.845 1.00 35.86 187 ASP A O 1
ATOM 1398 N N . GLU A 1 188 ? -16.234 17.939 -13.549 1.00 27.46 188 GLU A N 1
ATOM 1399 C CA . GLU A 1 188 ? -15.424 17.503 -12.423 1.00 30.87 188 GLU A CA 1
ATOM 1400 C C . GLU A 1 188 ? -14.263 16.618 -12.850 1.00 32.88 188 GLU A C 1
ATOM 1401 O O . GLU A 1 188 ? -13.362 16.371 -12.042 1.00 32.00 188 GLU A O 1
ATOM 1407 N N . LEU A 1 189 ? -14.251 16.166 -14.107 1.00 32.04 189 LEU A N 1
ATOM 1408 C CA . LEU A 1 189 ? -13.243 15.204 -14.529 1.00 29.92 189 LEU A CA 1
ATOM 1409 C C . LEU A 1 189 ? -12.057 15.930 -15.149 1.00 30.00 189 LEU A C 1
ATOM 1410 O O . LEU A 1 189 ? -12.242 16.713 -16.092 1.00 33.16 189 LEU A O 1
ATOM 1415 N N . PRO A 1 190 ? -10.836 15.684 -14.659 1.00 35.16 190 PRO A N 1
ATOM 1416 C CA . PRO A 1 190 ? -9.659 16.351 -15.249 1.00 39.37 190 PRO A CA 1
ATOM 1417 C C . PRO A 1 190 ? -9.563 16.136 -16.745 1.00 38.31 190 PRO A C 1
ATOM 1418 O O . PRO A 1 190 ? -9.427 17.098 -17.514 1.00 33.48 190 PRO A O 1
ATOM 1422 N N . ASP A 1 191 ? -9.638 14.882 -17.179 1.00 31.56 191 ASP A N 1
ATOM 1423 C CA . ASP A 1 191 ? -9.747 14.551 -18.597 1.00 28.37 191 ASP A CA 1
ATOM 1424 C C . ASP A 1 191 ? -10.851 13.513 -18.723 1.00 26.94 191 ASP A C 1
ATOM 1425 O O . ASP A 1 191 ? -10.646 12.335 -18.377 1.00 27.60 191 ASP A O 1
ATOM 1430 N N . PRO A 1 192 ? -12.030 13.916 -19.198 1.00 25.24 192 PRO A N 1
ATOM 1431 C CA . PRO A 1 192 ? -13.144 12.966 -19.319 1.00 28.58 192 PRO A CA 1
ATOM 1432 C C . PRO A 1 192 ? -12.815 11.745 -20.151 1.00 23.21 192 PRO A C 1
ATOM 1433 O O . PRO A 1 192 ? -13.444 10.697 -19.950 1.00 22.28 192 PRO A O 1
ATOM 1437 N N . ASP A 1 193 ? -11.871 11.863 -21.088 1.00 27.02 193 ASP A N 1
ATOM 1438 C CA . ASP A 1 193 ? -11.511 10.797 -22.015 1.00 24.86 193 ASP A CA 1
ATOM 1439 C C . ASP A 1 193 ? -10.299 10.006 -21.546 1.00 29.65 193 ASP A C 1
ATOM 1440 O O . ASP A 1 193 ? -9.769 9.200 -22.319 1.00 26.57 193 ASP A O 1
ATOM 1445 N N . ASP A 1 194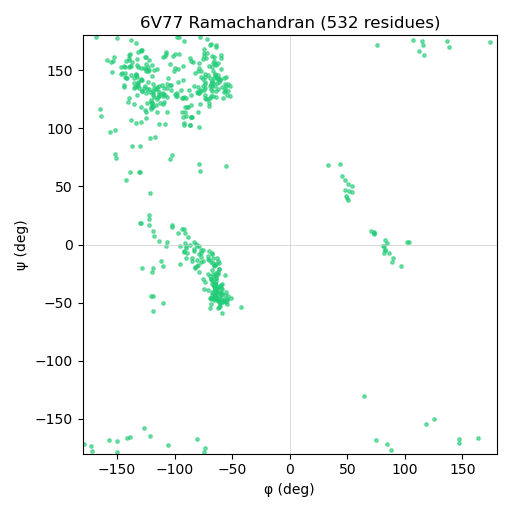 ? -9.837 10.213 -20.292 1.00 24.48 194 ASP A N 1
ATOM 1446 C CA . ASP A 1 194 ? -8.621 9.525 -19.833 1.00 25.27 194 ASP A CA 1
ATOM 1447 C C . ASP A 1 194 ? -8.695 9.326 -18.316 1.00 25.67 194 ASP A C 1
ATOM 1448 O O . ASP A 1 194 ? -7.986 9.972 -17.555 1.00 28.29 194 ASP A O 1
ATOM 1453 N N . LEU A 1 195 ? -9.528 8.383 -17.888 1.00 23.53 195 LEU A N 1
ATOM 1454 C CA . LEU A 1 195 ? -9.763 8.121 -16.470 1.00 24.12 195 LEU A CA 1
ATOM 1455 C C . LEU A 1 195 ? -9.126 6.796 -16.085 1.00 27.30 195 LEU A C 1
ATOM 1456 O O . LEU A 1 195 ? -9.300 5.792 -16.781 1.00 27.70 195 LEU A O 1
ATOM 1461 N N . GLU A 1 196 ? -8.420 6.779 -14.957 1.00 23.99 196 GLU A N 1
ATOM 1462 C CA . GLU A 1 196 ? -7.873 5.535 -14.457 1.00 27.53 196 GLU A CA 1
ATOM 1463 C C . GLU A 1 196 ? -8.989 4.704 -13.848 1.00 26.07 196 GLU A C 1
ATOM 1464 O O . GLU A 1 196 ? -9.835 5.218 -13.109 1.00 26.65 196 GLU A O 1
ATOM 1470 N N . LEU A 1 197 ? -8.993 3.412 -14.144 1.00 25.97 197 LEU A N 1
ATOM 1471 C CA . LEU A 1 197 ? -10.015 2.545 -13.573 1.00 24.89 197 LEU A CA 1
ATOM 1472 C C . LEU A 1 197 ? -9.392 1.196 -13.255 1.00 29.16 197 LEU A C 1
ATOM 1473 O O . LEU A 1 197 ? -8.407 0.791 -13.877 1.00 27.61 197 LEU A O 1
ATOM 1478 N N . GLY A 1 198 ? -9.958 0.511 -12.265 1.00 25.26 198 GLY A N 1
ATOM 1479 C CA . GLY A 1 198 ? -9.434 -0.800 -11.933 1.00 29.62 198 GLY A CA 1
ATOM 1480 C C . GLY A 1 198 ? -10.342 -1.572 -11.001 1.00 27.67 198 GLY A C 1
ATOM 1481 O O . GLY A 1 198 ? -11.400 -1.094 -10.575 1.00 24.40 198 GLY A O 1
ATOM 1482 N N . ALA A 1 199 ? -9.907 -2.796 -10.706 1.00 27.00 199 ALA A N 1
ATOM 1483 C CA . ALA A 1 199 ? -10.622 -3.685 -9.805 1.00 24.95 199 ALA A CA 1
ATOM 1484 C C . ALA A 1 199 ? -9.615 -4.527 -9.034 1.00 26.09 199 ALA A C 1
ATOM 1485 O O . ALA A 1 199 ? -8.548 -4.875 -9.546 1.00 27.78 199 ALA A O 1
ATOM 1487 N N . GLU A 1 200 ? -9.970 -4.852 -7.794 1.00 26.26 200 GLU A N 1
ATOM 1488 C CA . GLU A 1 200 ? -9.146 -5.682 -6.932 1.00 28.32 200 GLU A CA 1
ATOM 1489 C C . GLU A 1 200 ? -10.024 -6.767 -6.328 1.00 32.59 200 GLU A C 1
ATOM 1490 O O . GLU A 1 200 ? -11.171 -6.506 -5.955 1.00 28.60 200 GLU A O 1
ATOM 1496 N N . ILE A 1 201 ? -9.491 -7.980 -6.230 1.00 28.96 201 ILE A N 1
ATOM 1497 C CA . ILE A 1 201 ? -10.163 -9.061 -5.522 1.00 29.61 201 ILE A CA 1
ATOM 1498 C C . ILE A 1 201 ? -9.344 -9.379 -4.289 1.00 32.75 201 ILE A C 1
ATOM 1499 O O . ILE A 1 201 ? -8.166 -9.739 -4.395 1.00 31.66 201 ILE A O 1
ATOM 1504 N N . ASN A 1 202 ? -9.976 -9.260 -3.123 1.00 31.13 202 ASN A N 1
ATOM 1505 C CA . ASN A 1 202 ? -9.308 -9.477 -1.853 1.00 34.71 202 ASN A CA 1
ATOM 1506 C C . ASN A 1 202 ? -7.987 -8.716 -1.818 1.00 37.25 202 ASN A C 1
ATOM 1507 O O . ASN A 1 202 ? -6.937 -9.255 -1.471 1.00 35.07 202 ASN A O 1
ATOM 1512 N N . GLY A 1 203 ? -8.045 -7.445 -2.234 1.00 37.84 203 GLY A N 1
ATOM 1513 C CA . GLY A 1 203 ? -6.906 -6.547 -2.160 1.00 35.68 203 GLY A CA 1
ATOM 1514 C C . GLY A 1 203 ? -5.899 -6.664 -3.283 1.00 37.54 203 GLY A C 1
ATOM 1515 O O . GLY A 1 203 ? -4.934 -5.892 -3.313 1.00 41.66 203 GLY A O 1
ATOM 1516 N N . GLU A 1 204 ? -6.104 -7.579 -4.217 1.00 35.04 204 GLU A N 1
ATOM 1517 C CA . GLU A 1 204 ? -5.123 -7.937 -5.228 1.00 41.34 204 GLU A CA 1
ATOM 1518 C C . GLU A 1 204 ? -5.597 -7.431 -6.586 1.00 31.09 204 GLU A C 1
ATOM 1519 O O . GLU A 1 204 ? -6.724 -7.712 -6.989 1.00 31.10 204 GLU A O 1
ATOM 1525 N N . THR A 1 205 ? -4.734 -6.691 -7.291 1.00 31.13 205 THR A N 1
ATOM 1526 C CA . THR A 1 205 ? -5.156 -6.069 -8.544 1.00 30.23 205 THR A CA 1
ATOM 1527 C C . THR A 1 205 ? -5.498 -7.136 -9.576 1.00 34.70 205 THR A C 1
ATOM 1528 O O . THR A 1 205 ? -4.701 -8.045 -9.839 1.00 34.58 205 THR A O 1
ATOM 1532 N N . VAL A 1 206 ? -6.697 -7.030 -10.147 1.00 32.67 206 VAL A N 1
ATOM 1533 C CA . VAL A 1 206 ? -7.095 -7.893 -11.251 1.00 29.98 206 VAL A CA 1
ATOM 1534 C C . VAL A 1 206 ? -7.394 -7.121 -12.527 1.00 29.21 206 VAL A C 1
ATOM 1535 O O . VAL A 1 206 ? -7.373 -7.723 -13.609 1.00 32.12 206 VAL A O 1
ATOM 1539 N N . GLN A 1 207 ? -7.670 -5.824 -12.455 1.00 29.50 207 GLN A N 1
ATOM 1540 C CA . GLN A 1 207 ? -7.811 -4.982 -13.634 1.00 27.52 207 GLN A CA 1
ATOM 1541 C C . GLN A 1 207 ? -7.202 -3.630 -13.314 1.00 27.16 207 GLN A C 1
ATOM 1542 O O . GLN A 1 207 ? -7.310 -3.152 -12.186 1.00 27.75 207 GLN A O 1
ATOM 1548 N N . HIS A 1 208 ? -6.553 -3.017 -14.298 1.00 27.46 208 HIS A N 1
ATOM 1549 C CA . HIS A 1 208 ? -6.010 -1.681 -14.071 1.00 27.24 208 HIS A CA 1
ATOM 1550 C C . HIS A 1 208 ? -5.701 -1.070 -15.425 1.00 28.31 208 HIS A C 1
ATOM 1551 O O . HIS A 1 208 ? -4.777 -1.525 -16.099 1.00 28.60 208 HIS A O 1
ATOM 1558 N N . SER A 1 209 ? -6.465 -0.056 -15.818 1.00 26.50 209 SER A N 1
ATOM 1559 C CA . SER A 1 209 ? -6.268 0.550 -17.122 1.00 27.98 209 SER A CA 1
ATOM 1560 C C . SER A 1 209 ? -6.659 2.025 -17.065 1.00 26.55 209 SER A C 1
ATOM 1561 O O . SER A 1 209 ? -6.837 2.600 -15.989 1.00 26.99 209 SER A O 1
ATOM 1564 N N . ARG A 1 210 ? -6.749 2.652 -18.242 1.00 26.18 210 ARG A N 1
ATOM 1565 C CA . ARG A 1 210 ? -7.211 4.026 -18.394 1.00 27.72 210 ARG A CA 1
ATOM 1566 C C . ARG A 1 210 ? -8.222 4.051 -19.529 1.00 26.79 210 ARG A C 1
ATOM 1567 O O . ARG A 1 210 ? -8.049 3.340 -20.522 1.00 26.52 210 ARG A O 1
ATOM 1575 N N . THR A 1 211 ? -9.256 4.883 -19.404 1.00 24.40 211 THR A N 1
ATOM 1576 C CA . THR A 1 211 ? -10.244 4.927 -20.483 1.00 23.79 211 THR A CA 1
ATOM 1577 C C . THR A 1 211 ? -9.713 5.555 -21.764 1.00 28.52 211 THR A C 1
ATOM 1578 O O . THR A 1 211 ? -10.425 5.528 -22.777 1.00 28.48 211 THR A O 1
ATOM 1582 N N . SER A 1 212 ? -8.492 6.103 -21.763 1.00 26.74 212 SER A N 1
ATOM 1583 C CA . SER A 1 212 ? -7.860 6.457 -23.033 1.00 26.57 212 SER A CA 1
ATOM 1584 C C . SER A 1 212 ? -7.648 5.235 -23.907 1.00 27.19 212 SER A C 1
ATOM 1585 O O . SER A 1 212 ? -7.418 5.375 -25.119 1.00 28.35 212 SER A O 1
ATOM 1588 N N . GLN A 1 213 ? -7.731 4.044 -23.328 1.00 30.19 213 GLN A N 1
ATOM 1589 C CA . GLN A 1 213 ? -7.578 2.814 -24.086 1.00 32.66 213 GLN A CA 1
ATOM 1590 C C . GLN A 1 213 ? -8.884 2.320 -24.714 1.00 31.55 213 GLN A C 1
ATOM 1591 O O . GLN A 1 213 ? -8.869 1.287 -25.390 1.00 32.30 213 GLN A O 1
ATOM 1597 N N . LEU A 1 214 ? -10.004 3.018 -24.520 1.00 26.60 214 LEU A N 1
ATOM 1598 C CA . LEU A 1 214 ? -11.230 2.637 -25.219 1.00 25.34 214 LEU A CA 1
ATOM 1599 C C . LEU A 1 214 ? -10.998 2.619 -26.729 1.00 26.35 214 LEU A C 1
ATOM 1600 O O . LEU A 1 214 ? -10.440 3.563 -27.292 1.00 26.93 214 LEU A O 1
ATOM 1605 N N . ILE A 1 215 ? -11.435 1.543 -27.381 1.00 26.68 215 ILE A N 1
ATOM 1606 C CA . ILE A 1 215 ? -11.332 1.474 -28.842 1.00 27.72 215 ILE A CA 1
ATOM 1607 C C . ILE A 1 215 ? -12.279 2.486 -29.473 1.00 27.15 215 ILE A C 1
ATOM 1608 O O . ILE A 1 215 ? -11.915 3.230 -30.397 1.00 29.29 215 ILE A O 1
ATOM 1613 N N . PHE A 1 216 ? -13.511 2.512 -28.982 1.00 25.93 216 PHE A N 1
ATOM 1614 C CA . PHE A 1 216 ? -14.524 3.517 -29.274 1.00 26.23 216 PHE A CA 1
ATOM 1615 C C . PHE A 1 216 ? -14.719 4.387 -28.038 1.00 27.25 216 PHE A C 1
ATOM 1616 O O . PHE A 1 216 ? -15.323 3.942 -27.051 1.00 23.84 216 PHE A O 1
ATOM 1624 N N . PRO A 1 217 ? -14.186 5.605 -28.020 1.00 24.47 217 PRO A N 1
ATOM 1625 C CA . PRO A 1 217 ? -14.339 6.463 -26.842 1.00 23.72 217 PRO A CA 1
ATOM 1626 C C . PRO A 1 217 ? -15.797 6.820 -26.616 1.00 27.55 217 PRO A C 1
ATOM 1627 O O . PRO A 1 217 ? -16.680 6.526 -27.429 1.00 24.75 217 PRO A O 1
ATOM 1631 N N . VAL A 1 218 ? -16.041 7.449 -25.463 1.00 24.52 218 VAL A N 1
ATOM 1632 C CA . VAL A 1 218 ? -17.408 7.772 -25.058 1.00 21.37 218 VAL A CA 1
ATOM 1633 C C . VAL A 1 218 ? -18.127 8.549 -26.149 1.00 21.62 218 VAL A C 1
ATOM 1634 O O . VAL A 1 218 ? -19.292 8.270 -26.463 1.00 22.51 218 VAL A O 1
ATOM 1638 N N . SER A 1 219 ? -17.452 9.544 -26.742 1.00 24.59 219 SER A N 1
ATOM 1639 C CA . SER A 1 219 ? -18.130 10.354 -27.752 1.00 24.74 219 SER A CA 1
ATOM 1640 C C . SER A 1 219 ? -18.509 9.509 -28.956 1.00 28.41 219 SER A C 1
ATOM 1641 O O . SER A 1 219 ? -19.579 9.695 -29.539 1.00 25.06 219 SER A O 1
ATOM 1644 N N . ASN A 1 220 ? -17.653 8.556 -29.323 1.00 25.95 220 ASN A N 1
ATOM 1645 C CA . ASN A 1 220 ? -17.943 7.722 -30.480 1.00 25.21 220 ASN A CA 1
ATOM 1646 C C . ASN A 1 220 ? -19.085 6.752 -30.194 1.00 23.52 220 ASN A C 1
ATOM 1647 O O . ASN A 1 220 ? -19.916 6.489 -31.078 1.00 25.54 220 ASN A O 1
ATOM 1652 N N . LEU A 1 221 ? -19.116 6.186 -28.984 1.00 22.38 221 LEU A N 1
ATOM 1653 C CA . LEU A 1 221 ? -20.210 5.301 -28.593 1.00 21.73 221 LEU A CA 1
ATOM 1654 C C . LEU A 1 221 ? -21.544 6.028 -28.657 1.00 21.72 221 LEU A C 1
ATOM 1655 O O . LEU A 1 221 ? -22.522 5.497 -29.191 1.00 22.80 221 LEU A O 1
ATOM 1660 N N . ILE A 1 222 ? -21.606 7.244 -28.097 1.00 21.05 222 ILE A N 1
ATOM 1661 C CA . ILE A 1 222 ? -22.855 7.999 -28.109 1.00 22.17 222 ILE A CA 1
ATOM 1662 C C . ILE A 1 222 ? -23.296 8.261 -29.540 1.00 26.56 222 ILE A C 1
ATOM 1663 O O . ILE A 1 222 ? -24.453 8.012 -29.910 1.00 24.53 222 ILE A O 1
ATOM 1668 N N . ALA A 1 223 ? -22.382 8.785 -30.361 1.00 22.50 223 ALA A N 1
ATOM 1669 C CA . ALA A 1 223 ? -22.710 9.074 -31.754 1.00 22.93 223 ALA A CA 1
ATOM 1670 C C . ALA A 1 223 ? -23.179 7.819 -32.479 1.00 24.61 223 ALA A C 1
ATOM 1671 O O . ALA A 1 223 ? -24.228 7.820 -33.140 1.00 24.31 223 ALA A O 1
ATOM 1673 N N . TYR A 1 224 ? -22.421 6.729 -32.334 1.00 23.72 224 TYR A N 1
ATOM 1674 C CA . TYR A 1 224 ? -22.725 5.488 -33.043 1.00 23.50 224 TYR A CA 1
ATOM 1675 C C . TYR A 1 224 ? -24.080 4.925 -32.629 1.00 24.02 224 TYR A C 1
ATOM 1676 O O . TYR A 1 224 ? -24.898 4.547 -33.478 1.00 23.69 224 TYR A O 1
ATOM 1685 N N . LEU A 1 225 ? -24.335 4.849 -31.320 1.00 23.69 225 LEU A N 1
ATOM 1686 C CA . LEU A 1 225 ? -25.630 4.353 -30.873 1.00 23.33 225 LEU A CA 1
ATOM 1687 C C . LEU A 1 225 ? -26.752 5.183 -31.474 1.00 21.59 225 LEU A C 1
ATOM 1688 O O . LEU A 1 225 ? -27.735 4.645 -31.990 1.00 21.79 225 LEU A O 1
ATOM 1693 N N . SER A 1 226 ? -26.609 6.510 -31.417 1.00 24.98 226 SER A N 1
ATOM 1694 C CA . SER A 1 226 ? -27.638 7.424 -31.888 1.00 23.66 226 SER A CA 1
ATOM 1695 C C . SER A 1 226 ? -27.848 7.353 -33.397 1.00 25.25 226 SER A C 1
ATOM 1696 O O . SER A 1 226 ? -28.835 7.911 -33.891 1.00 24.39 226 SER A O 1
ATOM 1699 N N . ASP A 1 227 ? -26.954 6.692 -34.142 1.00 23.19 227 ASP A N 1
ATOM 1700 C CA . ASP A 1 227 ? -27.177 6.513 -35.573 1.00 24.13 227 ASP A CA 1
ATOM 1701 C C . ASP A 1 227 ? -28.163 5.384 -35.878 1.00 27.77 227 ASP A C 1
ATOM 1702 O O . ASP A 1 227 ? -28.582 5.249 -37.036 1.00 25.84 227 ASP A O 1
ATOM 1707 N N . THR A 1 228 ? -28.564 4.597 -34.863 1.00 24.49 228 THR A N 1
ATOM 1708 C CA . THR A 1 228 ? -29.591 3.567 -35.003 1.00 24.50 228 THR A CA 1
ATOM 1709 C C . THR A 1 228 ? -30.790 3.781 -34.087 1.00 23.09 228 THR A C 1
ATOM 1710 O O . THR A 1 228 ? -31.939 3.640 -34.547 1.00 23.52 228 THR A O 1
ATOM 1714 N N . VAL A 1 229 ? -30.562 4.118 -32.815 1.00 23.79 229 VAL A N 1
ATOM 1715 C CA . VAL A 1 229 ? -31.631 4.336 -31.847 1.00 22.52 229 VAL A CA 1
ATOM 1716 C C . VAL A 1 229 ? -31.744 5.827 -31.543 1.00 21.50 229 VAL A C 1
ATOM 1717 O O . VAL A 1 229 ? -30.854 6.620 -31.848 1.00 22.63 229 VAL A O 1
ATOM 1721 N N . GLU A 1 230 ? -32.854 6.202 -30.906 1.00 21.31 230 GLU A N 1
ATOM 1722 C CA . GLU A 1 230 ? -32.953 7.512 -30.276 1.00 21.37 230 GLU A CA 1
ATOM 1723 C C . GLU A 1 230 ? -32.477 7.362 -28.837 1.00 22.16 230 GLU A C 1
ATOM 1724 O O . GLU A 1 230 ? -33.065 6.588 -28.085 1.00 22.83 230 GLU A O 1
ATOM 1730 N N . LEU A 1 231 ? -31.411 8.066 -28.458 1.00 20.37 231 LEU A N 1
ATOM 1731 C CA . LEU A 1 231 ? -31.028 8.067 -27.047 1.00 19.88 231 LEU A CA 1
ATOM 1732 C C . LEU A 1 231 ? -31.955 8.994 -26.269 1.00 26.39 231 LEU A C 1
ATOM 1733 O O . LEU A 1 231 ? -32.450 9.991 -26.798 1.00 22.72 231 LEU A O 1
ATOM 1738 N N . TYR A 1 232 ? -32.189 8.653 -24.997 1.00 22.45 232 TYR A N 1
ATOM 1739 C CA . TYR A 1 232 ? -33.037 9.436 -24.115 1.00 19.95 232 TYR A CA 1
ATOM 1740 C C . TYR A 1 232 ? -32.241 9.959 -22.929 1.00 19.78 232 TYR A C 1
ATOM 1741 O O . TYR A 1 232 ? -31.315 9.290 -22.469 1.00 20.26 232 TYR A O 1
ATOM 1750 N N . PRO A 1 233 ? -32.610 11.116 -22.382 1.00 20.30 233 PRO A N 1
ATOM 1751 C CA . PRO A 1 233 ? -32.095 11.496 -21.061 1.00 21.91 233 PRO A CA 1
ATOM 1752 C C . PRO A 1 233 ? -32.327 10.366 -20.073 1.00 21.79 233 PRO A C 1
ATOM 1753 O O . PRO A 1 233 ? -33.387 9.738 -20.060 1.00 22.07 233 PRO A O 1
ATOM 1757 N N . GLY A 1 234 ? -31.310 10.084 -19.264 1.00 21.17 234 GLY A N 1
ATOM 1758 C CA . GLY A 1 234 ? -31.399 9.017 -18.279 1.00 19.80 234 GLY A CA 1
ATOM 1759 C C . GLY A 1 234 ? -30.956 7.650 -18.771 1.00 24.17 234 GLY A C 1
ATOM 1760 O O . GLY A 1 234 ? -30.795 6.740 -17.950 1.00 22.21 234 GLY A O 1
ATOM 1761 N N . ASP A 1 235 ? -30.748 7.474 -20.079 1.00 20.32 235 ASP A N 1
ATOM 1762 C CA . ASP A 1 235 ? -30.194 6.221 -20.578 1.00 18.46 235 ASP A CA 1
ATOM 1763 C C . ASP A 1 235 ? -28.777 6.006 -20.047 1.00 18.23 235 ASP A C 1
ATOM 1764 O O . ASP A 1 235 ? -28.033 6.949 -19.760 1.00 18.94 235 ASP A O 1
ATOM 1769 N N . VAL A 1 236 ? -28.386 4.742 -19.980 1.00 20.20 236 VAL A N 1
ATOM 1770 C CA . VAL A 1 236 ? -27.164 4.314 -19.312 1.00 19.23 236 VAL A CA 1
ATOM 1771 C C . VAL A 1 236 ? -26.329 3.533 -20.318 1.00 20.42 236 VAL A C 1
ATOM 1772 O O . VAL A 1 236 ? -26.860 2.654 -21.002 1.00 22.40 236 VAL A O 1
ATOM 1776 N N . ILE A 1 237 ? -25.029 3.840 -20.392 1.00 20.21 237 ILE A N 1
ATOM 1777 C CA . ILE A 1 237 ? -24.080 3.112 -21.229 1.00 20.91 237 ILE A CA 1
ATOM 1778 C C . ILE A 1 237 ? -22.999 2.507 -20.342 1.00 20.48 237 ILE A C 1
ATOM 1779 O O . ILE A 1 237 ? -22.275 3.231 -19.649 1.00 21.43 237 ILE A O 1
ATOM 1784 N N . PHE A 1 238 ? -22.890 1.185 -20.364 1.00 19.27 238 PHE A N 1
ATOM 1785 C CA . PHE A 1 238 ? -21.723 0.505 -19.806 1.00 20.19 238 PHE A CA 1
ATOM 1786 C C . PHE A 1 238 ? -20.660 0.464 -20.904 1.00 22.47 238 PHE A C 1
ATOM 1787 O O . PHE A 1 238 ? -20.822 -0.263 -21.887 1.00 21.39 238 PHE A O 1
ATOM 1795 N N . THR A 1 239 ? -19.567 1.234 -20.745 1.00 20.81 239 THR A N 1
ATOM 1796 C CA . THR A 1 239 ? -18.721 1.518 -21.911 1.00 21.03 239 THR A CA 1
ATOM 1797 C C . THR A 1 239 ? -17.699 0.437 -22.239 1.00 24.16 239 THR A C 1
ATOM 1798 O O . THR A 1 239 ? -16.971 0.601 -23.225 1.00 23.85 239 THR A O 1
ATOM 1802 N N . GLY A 1 240 ? -17.649 -0.670 -21.515 1.00 21.68 240 GLY A N 1
ATOM 1803 C CA . GLY A 1 240 ? -16.716 -1.747 -21.800 1.00 23.01 240 GLY A CA 1
ATOM 1804 C C . GLY A 1 240 ? -15.711 -1.917 -20.672 1.00 26.53 240 GLY A C 1
ATOM 1805 O O . GLY A 1 240 ? -15.681 -1.153 -19.712 1.00 26.64 240 GLY A O 1
ATOM 1806 N N . THR A 1 241 ? -14.875 -2.953 -20.793 1.00 24.55 241 THR A N 1
ATOM 1807 C CA . THR A 1 241 ? -13.984 -3.276 -19.676 1.00 28.19 241 THR A CA 1
ATOM 1808 C C . THR A 1 241 ? -12.594 -3.618 -20.192 1.00 25.91 241 THR A C 1
ATOM 1809 O O . THR A 1 241 ? -12.458 -4.187 -21.282 1.00 28.14 241 THR A O 1
ATOM 1813 N N . PRO A 1 242 ? -11.545 -3.270 -19.444 1.00 27.87 242 PRO A N 1
ATOM 1814 C CA . PRO A 1 242 ? -10.169 -3.586 -19.865 1.00 27.23 242 PRO A CA 1
ATOM 1815 C C . PRO A 1 242 ? -9.827 -5.052 -19.610 1.00 30.90 242 PRO A C 1
ATOM 1816 O O . PRO A 1 242 ? -10.630 -5.819 -19.091 1.00 27.84 242 PRO A O 1
ATOM 1820 N N . SER A 1 243 ? -8.607 -5.435 -19.998 1.00 34.50 243 SER A N 1
ATOM 1821 C CA . SER A 1 243 ? -8.144 -6.803 -19.802 1.00 39.31 243 SER A CA 1
ATOM 1822 C C . SER A 1 243 ? -7.955 -7.089 -18.313 1.00 37.07 243 SER A C 1
ATOM 1823 O O . SER A 1 243 ? -8.051 -6.198 -17.467 1.00 34.90 243 SER A O 1
ATOM 1826 N N . GLY A 1 244 ? -7.690 -8.358 -17.993 1.00 35.00 244 GLY A N 1
ATOM 1827 C CA . GLY A 1 244 ? -7.590 -8.799 -16.611 1.00 36.75 244 GLY A CA 1
ATOM 1828 C C . GLY A 1 244 ? -8.808 -9.527 -16.057 1.00 50.15 244 GLY A C 1
ATOM 1829 O O . GLY A 1 244 ? -8.809 -9.889 -14.868 1.00 39.90 244 GLY A O 1
ATOM 1830 N N . VAL A 1 245 ? -9.848 -9.743 -16.870 1.00 51.12 245 VAL A N 1
ATOM 1831 C CA . VAL A 1 245 ? -10.987 -10.534 -16.408 1.00 50.60 245 VAL A CA 1
ATOM 1832 C C . VAL A 1 245 ? -10.528 -11.960 -16.092 1.00 59.77 245 VAL A C 1
ATOM 1833 O O . VAL A 1 245 ? -9.518 -12.457 -16.612 1.00 55.80 245 VAL A O 1
ATOM 1837 N N . GLY A 1 246 ? -11.293 -12.627 -15.223 1.00 59.64 246 GLY A N 1
ATOM 1838 C CA . GLY A 1 246 ? -10.902 -13.948 -14.762 1.00 61.29 246 GLY A CA 1
ATOM 1839 C C . GLY A 1 246 ? -10.923 -15.002 -15.845 1.00 59.40 246 GLY A C 1
ATOM 1840 O O . GLY A 1 246 ? -10.138 -15.955 -15.799 1.00 58.60 246 GLY A O 1
ATOM 1841 N N . MET A 1 247 ? -11.839 -14.863 -16.808 1.00 55.38 247 MET A N 1
ATOM 1842 C CA . MET A 1 247 ? -11.792 -15.642 -18.040 1.00 60.35 247 MET A CA 1
ATOM 1843 C C . MET A 1 247 ? -10.374 -15.733 -18.584 1.00 74.28 247 MET A C 1
ATOM 1844 O O . MET A 1 247 ? -9.853 -16.828 -18.825 1.00 82.62 247 MET A O 1
ATOM 1849 N N . GLY A 1 248 ? -9.735 -14.576 -18.774 1.00 74.24 248 GLY A N 1
ATOM 1850 C CA . GLY A 1 248 ? -8.434 -14.444 -19.394 1.00 78.81 248 GLY A CA 1
ATOM 1851 C C . GLY A 1 248 ? -7.239 -14.811 -18.545 1.00 79.75 248 GLY A C 1
ATOM 1852 O O . GLY A 1 248 ? -6.120 -14.846 -19.064 1.00 81.76 248 GLY A O 1
ATOM 1853 N N . ARG A 1 249 ? -7.430 -15.085 -17.260 1.00 80.39 249 ARG A N 1
ATOM 1854 C CA . ARG A 1 249 ? -6.315 -15.480 -16.413 1.00 78.73 249 ARG A CA 1
ATOM 1855 C C . ARG A 1 249 ? -5.966 -16.945 -16.650 1.00 83.02 249 ARG A C 1
ATOM 1856 O O . ARG A 1 249 ? -6.815 -17.753 -17.041 1.00 77.56 249 ARG A O 1
ATOM 1858 N N . ASN A 1 250 ? -4.698 -17.273 -16.429 1.00 88.45 250 ASN A N 1
ATOM 1859 C CA . ASN A 1 250 ? -4.209 -18.650 -16.514 1.00 86.66 250 ASN A CA 1
ATOM 1860 C C . ASN A 1 250 ? -3.526 -19.008 -15.200 1.00 91.05 250 ASN A C 1
ATOM 1861 O O . ASN A 1 250 ? -2.433 -18.481 -14.911 1.00 93.34 250 ASN A O 1
ATOM 1863 N N . PRO A 1 251 ? -4.119 -19.879 -14.360 1.00 88.58 251 PRO A N 1
ATOM 1864 C CA . PRO A 1 251 ? -5.419 -20.549 -14.541 1.00 81.05 251 PRO A CA 1
ATOM 1865 C C . PRO A 1 251 ? -6.622 -19.598 -14.501 1.00 71.25 251 PRO A C 1
ATOM 1866 O O . PRO A 1 251 ? -6.517 -18.512 -13.927 1.00 65.88 251 PRO A O 1
ATOM 1870 N N . LYS A 1 252 ? -7.733 -20.009 -15.117 1.00 68.16 252 LYS A N 1
ATOM 1871 C CA . LYS A 1 252 ? -8.925 -19.170 -15.186 1.00 61.71 252 LYS A CA 1
ATOM 1872 C C . LYS A 1 252 ? -9.606 -19.101 -13.824 1.00 56.73 252 LYS A C 1
ATOM 1873 O O . LYS A 1 252 ? -9.942 -20.128 -13.229 1.00 62.27 252 LYS A O 1
ATOM 1875 N N . ARG A 1 253 ? -9.819 -17.884 -13.337 1.00 49.23 253 ARG A N 1
ATOM 1876 C CA . ARG A 1 253 ? -10.318 -17.648 -11.991 1.00 47.07 253 ARG A CA 1
ATOM 1877 C C . ARG A 1 253 ? -11.653 -16.922 -12.058 1.00 39.34 253 ARG A C 1
ATOM 1878 O O . ARG A 1 253 ? -11.825 -16.005 -12.863 1.00 34.71 253 ARG A O 1
ATOM 1886 N N . PHE A 1 254 ? -12.601 -17.336 -11.223 1.00 35.17 254 PHE A N 1
ATOM 1887 C CA . PHE A 1 254 ? -13.908 -16.699 -11.176 1.00 34.45 254 PHE A CA 1
ATOM 1888 C C . PHE A 1 254 ? -14.241 -16.355 -9.735 1.00 30.89 254 PHE A C 1
ATOM 1889 O O . PHE A 1 254 ? -13.571 -16.791 -8.794 1.00 32.24 254 PHE A O 1
ATOM 1897 N N . LEU A 1 255 ? -15.267 -15.533 -9.569 1.00 27.87 255 LEU A N 1
ATOM 1898 C CA . LEU A 1 255 ? -15.625 -15.086 -8.232 1.00 29.07 255 LEU A CA 1
ATOM 1899 C C . LEU A 1 255 ? -16.132 -16.256 -7.398 1.00 31.77 255 LEU A C 1
ATOM 1900 O O . LEU A 1 255 ? -16.853 -17.130 -7.886 1.00 33.06 255 LEU A O 1
ATOM 1905 N N . ALA A 1 256 ? -15.722 -16.281 -6.140 1.00 31.11 256 ALA A N 1
ATOM 1906 C CA . ALA A 1 256 ? -16.026 -17.372 -5.233 1.00 33.00 256 ALA A CA 1
ATOM 1907 C C . ALA A 1 256 ? -16.707 -16.804 -4.004 1.00 35.39 256 ALA A C 1
ATOM 1908 O O . ALA A 1 256 ? -16.525 -15.625 -3.677 1.00 31.10 256 ALA A O 1
ATOM 1910 N N . PRO A 1 257 ? -17.494 -17.609 -3.296 1.00 37.64 257 PRO A N 1
ATOM 1911 C CA . PRO A 1 257 ? -18.099 -17.132 -2.052 1.00 33.97 257 PRO A CA 1
ATOM 1912 C C . PRO A 1 257 ? -17.050 -16.574 -1.103 1.00 35.34 257 PRO A C 1
ATOM 1913 O O . PRO A 1 257 ? -16.007 -17.190 -0.852 1.00 35.74 257 PRO A O 1
ATOM 1917 N N . GLY A 1 258 ? -17.332 -15.391 -0.573 1.00 37.03 258 GLY A N 1
ATOM 1918 C CA . GLY A 1 258 ? -16.429 -14.708 0.319 1.00 36.85 258 GLY A CA 1
ATOM 1919 C C . GLY A 1 258 ? -15.548 -13.665 -0.342 1.00 36.12 258 GLY A C 1
ATOM 1920 O O . GLY A 1 258 ? -15.003 -12.807 0.361 1.00 38.16 258 GLY A O 1
ATOM 1921 N N . ASP A 1 259 ? -15.379 -13.713 -1.663 1.00 33.85 259 ASP A N 1
ATOM 1922 C CA . ASP A 1 259 ? -14.502 -12.744 -2.310 1.00 34.65 259 ASP A CA 1
ATOM 1923 C C . ASP A 1 259 ? -15.026 -11.327 -2.119 1.00 36.49 259 ASP A C 1
ATOM 1924 O O . ASP A 1 259 ? -16.238 -11.081 -2.163 1.00 37.36 259 ASP A O 1
ATOM 1929 N N . GLU A 1 260 ? -14.104 -10.382 -1.936 1.00 30.54 260 GLU A N 1
ATOM 1930 C CA . GLU A 1 260 ? -14.445 -8.966 -1.902 1.00 30.67 260 GLU A CA 1
ATOM 1931 C C . GLU A 1 260 ? -13.899 -8.305 -3.160 1.00 34.80 260 GLU A C 1
ATOM 1932 O O . GLU A 1 260 ? -12.693 -8.357 -3.415 1.00 33.32 260 GLU A O 1
ATOM 1938 N N . LEU A 1 261 ? -14.788 -7.701 -3.947 1.00 25.75 261 LEU A N 1
ATOM 1939 C CA . LEU A 1 261 ? -14.418 -7.058 -5.204 1.00 30.55 261 LEU A CA 1
ATOM 1940 C C . LEU A 1 261 ? -14.471 -5.549 -5.012 1.00 26.10 261 LEU A C 1
ATOM 1941 O O . LEU A 1 261 ? -15.549 -4.983 -4.805 1.00 29.60 261 LEU A O 1
ATOM 1946 N N . ARG A 1 262 ? -13.315 -4.899 -5.086 1.00 26.81 262 ARG A N 1
ATOM 1947 C CA . ARG A 1 262 ? -13.250 -3.445 -5.027 1.00 25.44 262 ARG A CA 1
ATOM 1948 C C . ARG A 1 262 ? -13.160 -2.908 -6.449 1.00 27.24 262 ARG A C 1
ATOM 1949 O O . ARG A 1 262 ? -12.322 -3.365 -7.229 1.00 27.04 262 ARG A O 1
ATOM 1957 N N . THR A 1 263 ? -14.012 -1.939 -6.772 1.00 25.32 263 THR A N 1
ATOM 1958 C CA . THR A 1 263 ? -14.103 -1.363 -8.111 1.00 21.76 263 THR A CA 1
ATOM 1959 C C . THR A 1 263 ? -13.915 0.137 -7.992 1.00 23.23 263 THR A C 1
ATOM 1960 O O . THR A 1 263 ? -14.565 0.770 -7.160 1.00 25.10 263 THR A O 1
ATOM 1964 N N . TYR A 1 264 ? -13.025 0.716 -8.803 1.00 23.81 264 TYR A N 1
ATOM 1965 C CA . TYR A 1 264 ? -12.773 2.148 -8.678 1.00 23.44 264 TYR A CA 1
ATOM 1966 C C . TYR A 1 264 ? -12.523 2.789 -10.032 1.00 26.45 264 TYR A C 1
ATOM 1967 O O . TYR A 1 264 ? -12.016 2.153 -10.959 1.00 23.48 264 TYR A O 1
ATOM 1976 N N . ILE A 1 265 ? -12.826 4.089 -10.092 1.00 22.22 265 ILE A N 1
ATOM 1977 C CA . ILE A 1 265 ? -12.444 4.982 -11.179 1.00 21.37 265 ILE A CA 1
ATOM 1978 C C . ILE A 1 265 ? -11.940 6.266 -10.533 1.00 27.43 265 ILE A C 1
ATOM 1979 O O . ILE A 1 265 ? -12.677 6.916 -9.781 1.00 24.47 265 ILE A O 1
ATOM 1984 N N . THR A 1 266 ? -10.692 6.624 -10.807 1.00 24.67 266 THR A N 1
ATOM 1985 C CA . THR A 1 266 ? -10.066 7.742 -10.108 1.00 27.29 266 THR A CA 1
ATOM 1986 C C . THR A 1 266 ? -10.739 9.058 -10.489 1.00 27.74 266 THR A C 1
ATOM 1987 O O . THR A 1 266 ? -10.958 9.334 -11.671 1.00 32.26 266 THR A O 1
ATOM 1991 N N . GLY A 1 267 ? -11.070 9.877 -9.482 1.00 29.41 267 GLY A N 1
ATOM 1992 C CA . GLY A 1 267 ? -11.825 11.092 -9.726 1.00 33.00 267 GLY A CA 1
ATOM 1993 C C . GLY A 1 267 ? -13.330 10.903 -9.823 1.00 33.44 267 GLY A C 1
ATOM 1994 O O . GLY A 1 267 ? -14.061 11.894 -9.932 1.00 31.84 267 GLY A O 1
ATOM 1995 N N . VAL A 1 268 ? -13.816 9.671 -9.770 1.00 23.19 268 VAL A N 1
ATOM 1996 C CA . VAL A 1 268 ? -15.249 9.397 -9.893 1.00 20.85 268 VAL A CA 1
ATOM 1997 C C . VAL A 1 268 ? -15.778 8.734 -8.621 1.00 30.19 268 VAL A C 1
ATOM 1998 O O . VAL A 1 268 ? -16.730 9.228 -8.006 1.00 27.87 268 VAL A O 1
ATOM 2002 N N . GLY A 1 269 ? -15.201 7.605 -8.235 1.00 25.52 269 GLY A N 1
ATOM 2003 C CA . GLY A 1 269 ? -15.561 7.003 -6.962 1.00 31.36 269 GLY A CA 1
ATOM 2004 C C . GLY A 1 269 ? -15.110 5.555 -6.874 1.00 27.14 269 GLY A C 1
ATOM 2005 O O . GLY A 1 269 ? -14.306 5.084 -7.681 1.00 25.33 269 GLY A O 1
ATOM 2006 N N . GLU A 1 270 ? -15.640 4.863 -5.863 1.00 22.37 270 GLU A N 1
ATOM 2007 C CA . GLU A 1 270 ? -15.301 3.458 -5.707 1.00 24.45 270 GLU A CA 1
ATOM 2008 C C . GLU A 1 270 ? -16.369 2.769 -4.884 1.00 25.73 270 GLU A C 1
ATOM 2009 O O . GLU A 1 270 ? -17.114 3.411 -4.141 1.00 27.27 270 GLU A O 1
ATOM 2015 N N . PHE A 1 271 ? -16.438 1.449 -5.025 1.00 21.92 271 PHE A N 1
ATOM 2016 C CA . PHE A 1 271 ? -17.259 0.664 -4.119 1.00 26.22 271 PHE A CA 1
ATOM 2017 C C . PHE A 1 271 ? -16.699 -0.746 -4.029 1.00 26.37 271 PHE A C 1
ATOM 2018 O O . PHE A 1 271 ? -15.953 -1.199 -4.902 1.00 27.01 271 PHE A O 1
ATOM 2026 N N . THR A 1 272 ? -17.040 -1.418 -2.929 1.00 24.68 272 THR A N 1
ATOM 2027 C CA . THR A 1 272 ? -16.616 -2.786 -2.660 1.00 27.58 272 THR A CA 1
ATOM 2028 C C . THR A 1 272 ? -17.832 -3.660 -2.363 1.00 27.23 272 THR A C 1
ATOM 2029 O O . THR A 1 272 ? -18.707 -3.269 -1.588 1.00 27.99 272 THR A O 1
ATOM 2033 N N . GLN A 1 273 ? -17.871 -4.850 -2.961 1.00 27.34 273 GLN A N 1
ATOM 2034 C CA . GLN A 1 273 ? -18.973 -5.788 -2.780 1.00 29.14 273 GLN A CA 1
ATOM 2035 C C . GLN A 1 273 ? -18.430 -7.158 -2.399 1.00 27.42 273 GLN A C 1
ATOM 2036 O O . GLN A 1 273 ? -17.387 -7.584 -2.902 1.00 33.76 273 GLN A O 1
ATOM 2042 N N . ARG A 1 274 ? -19.144 -7.841 -1.514 1.00 26.31 274 ARG A N 1
ATOM 2043 C CA . ARG A 1 274 ? -18.816 -9.204 -1.127 1.00 30.40 274 ARG A CA 1
ATOM 2044 C C . ARG A 1 274 ? -19.799 -10.172 -1.772 1.00 32.70 274 ARG A C 1
ATOM 2045 O O . ARG A 1 274 ? -20.992 -9.884 -1.876 1.00 31.32 274 ARG A O 1
ATOM 2053 N N . PHE A 1 275 ? -19.304 -11.330 -2.172 1.00 30.60 275 PHE A N 1
ATOM 2054 C CA . PHE A 1 275 ? -20.124 -12.312 -2.860 1.00 28.85 275 PHE A CA 1
ATOM 2055 C C . PHE A 1 275 ? -20.499 -13.448 -1.927 1.00 32.87 275 PHE A C 1
ATOM 2056 O O . PHE A 1 275 ? -19.692 -13.890 -1.104 1.00 34.06 275 PHE A O 1
ATOM 2064 N N . VAL A 1 276 ? -21.763 -13.866 -2.004 1.00 29.54 276 VAL A N 1
ATOM 2065 C CA . VAL A 1 276 ? -22.296 -14.911 -1.148 1.00 34.34 276 VAL A CA 1
ATOM 2066 C C . VAL A 1 276 ? -23.056 -15.895 -2.023 1.00 43.77 276 VAL A C 1
ATOM 2067 O O . VAL A 1 276 ? -23.474 -15.576 -3.138 1.00 33.13 276 VAL A O 1
ATOM 2071 N N . THR A 1 277 ? -23.243 -17.103 -1.506 1.00 39.06 277 THR A N 1
ATOM 2072 C CA . THR A 1 277 ? -23.870 -18.125 -2.328 1.00 45.93 277 THR A CA 1
ATOM 2073 C C . THR A 1 277 ? -25.348 -18.315 -1.976 1.00 58.77 277 THR A C 1
ATOM 2074 O O . THR A 1 277 ? -25.740 -18.268 -0.806 1.00 66.74 277 THR A O 1
ATOM 2078 N N . MET B 1 1 ? -61.214 -9.527 -23.354 1.00 23.70 1 MET B N 1
ATOM 2079 C CA . MET B 1 1 ? -61.116 -8.077 -23.347 1.00 22.74 1 MET B CA 1
ATOM 2080 C C . MET B 1 1 ? -60.062 -7.667 -24.386 1.00 28.17 1 MET B C 1
ATOM 2081 O O . MET B 1 1 ? -59.103 -8.403 -24.619 1.00 24.69 1 MET B O 1
ATOM 2086 N N . ARG B 1 2 ? -60.249 -6.504 -25.012 1.00 24.10 2 ARG B N 1
ATOM 2087 C CA . ARG B 1 2 ? -59.288 -5.962 -25.966 1.00 22.64 2 ARG B CA 1
ATOM 2088 C C . ARG B 1 2 ? -59.014 -4.510 -25.629 1.00 22.87 2 ARG B C 1
ATOM 2089 O O . ARG B 1 2 ? -59.936 -3.755 -25.317 1.00 25.49 2 ARG B O 1
ATOM 2097 N N . LEU B 1 3 ? -57.745 -4.116 -25.728 1.00 21.28 3 LEU B N 1
ATOM 2098 C CA . LEU B 1 3 ? -57.295 -2.760 -25.446 1.00 23.02 3 LEU B CA 1
ATOM 2099 C C . LEU B 1 3 ? -56.603 -2.199 -26.683 1.00 22.95 3 LEU B C 1
ATOM 2100 O O . LEU B 1 3 ? -55.997 -2.945 -27.463 1.00 21.96 3 LEU B O 1
ATOM 2105 N N . ILE B 1 4 ? -56.686 -0.880 -26.850 1.00 23.31 4 ILE B N 1
ATOM 2106 C CA . ILE B 1 4 ? -56.028 -0.202 -27.963 1.00 24.28 4 ILE B CA 1
ATOM 2107 C C . ILE B 1 4 ? -55.539 1.155 -27.469 1.00 23.33 4 ILE B C 1
ATOM 2108 O O . ILE B 1 4 ? -56.237 1.858 -26.729 1.00 24.63 4 ILE B O 1
ATOM 2113 N N . ASN B 1 5 ? -54.323 1.497 -27.863 1.00 24.62 5 ASN B N 1
ATOM 2114 C CA . ASN B 1 5 ? -53.680 2.759 -27.517 1.00 23.21 5 ASN B CA 1
ATOM 2115 C C . ASN B 1 5 ? -53.963 3.728 -28.662 1.00 24.52 5 ASN B C 1
ATOM 2116 O O . ASN B 1 5 ? -53.538 3.489 -29.791 1.00 27.52 5 ASN B O 1
ATOM 2121 N N . LEU B 1 6 ? -54.736 4.778 -28.394 1.00 27.37 6 LEU B N 1
ATOM 2122 C CA . LEU B 1 6 ? -55.089 5.762 -29.412 1.00 29.38 6 LEU B CA 1
ATOM 2123 C C . LEU B 1 6 ? -54.553 7.116 -28.984 1.00 26.96 6 LEU B C 1
ATOM 2124 O O . LEU B 1 6 ? -54.953 7.636 -27.935 1.00 29.35 6 LEU B O 1
ATOM 2129 N N . ASP B 1 7 ? -53.657 7.677 -29.802 1.00 28.52 7 ASP B N 1
ATOM 2130 C CA . ASP B 1 7 ? -52.993 8.943 -29.495 1.00 35.00 7 ASP B CA 1
ATOM 2131 C C . ASP B 1 7 ? -52.431 8.942 -28.073 1.00 30.73 7 ASP B C 1
ATOM 2132 O O . ASP B 1 7 ? -52.541 9.925 -27.340 1.00 33.70 7 ASP B O 1
ATOM 2137 N N . GLY B 1 8 ? -51.828 7.824 -27.677 1.00 29.42 8 GLY B N 1
ATOM 2138 C CA . GLY B 1 8 ? -51.192 7.727 -26.369 1.00 28.11 8 GLY B CA 1
ATOM 2139 C C . GLY B 1 8 ? -52.104 7.457 -25.192 1.00 29.59 8 GLY B C 1
ATOM 2140 O O . GLY B 1 8 ? -51.602 7.333 -24.058 1.00 32.05 8 GLY B O 1
ATOM 2141 N N . ARG B 1 9 ? -53.414 7.355 -25.405 1.00 29.26 9 ARG B N 1
ATOM 2142 C CA . ARG B 1 9 ? -54.386 7.111 -24.339 1.00 26.01 9 ARG B CA 1
ATOM 2143 C C . ARG B 1 9 ? -54.966 5.711 -24.477 1.00 25.82 9 ARG B C 1
ATOM 2144 O O . ARG B 1 9 ? -55.437 5.336 -25.561 1.00 26.88 9 ARG B O 1
ATOM 2152 N N . ILE B 1 10 ? -54.962 4.949 -23.392 1.00 23.97 10 ILE B N 1
ATOM 2153 C CA . ILE B 1 10 ? -55.401 3.559 -23.498 1.00 22.41 10 ILE B CA 1
ATOM 2154 C C . ILE B 1 10 ? -56.922 3.504 -23.495 1.00 24.63 10 ILE B C 1
ATOM 2155 O O . ILE B 1 10 ? -57.593 4.206 -22.724 1.00 24.92 10 ILE B O 1
ATOM 2160 N N . HIS B 1 11 ? -57.473 2.696 -24.399 1.00 22.73 11 HIS B N 1
ATOM 2161 C CA . HIS B 1 11 ? -58.907 2.536 -24.554 1.00 23.41 11 HIS B CA 1
ATOM 2162 C C . HIS B 1 11 ? -59.296 1.074 -24.434 1.00 29.82 11 HIS B C 1
ATOM 2163 O O . HIS B 1 11 ? -58.529 0.177 -24.795 1.00 26.07 11 HIS B O 1
ATOM 2170 N N . LEU B 1 12 ? -60.522 0.857 -23.966 1.00 21.68 12 LEU B N 1
ATOM 2171 C CA . LEU B 1 12 ? -61.13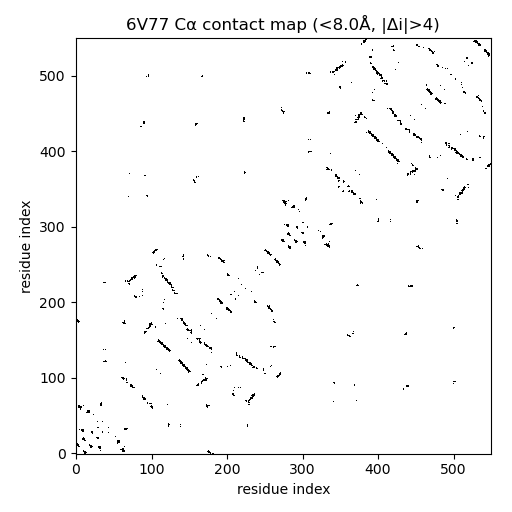9 -0.457 -23.933 1.00 28.21 12 LEU B CA 1
ATOM 2172 C C . LEU B 1 12 ? -61.980 -0.619 -25.191 1.00 33.12 12 LEU B C 1
ATOM 2173 O O . LEU B 1 12 ? -62.709 0.302 -25.571 1.00 28.59 12 LEU B O 1
ATOM 2178 N N . VAL B 1 13 ? -61.837 -1.761 -25.862 1.00 27.68 13 VAL B N 1
ATOM 2179 C CA . VAL B 1 13 ? -62.674 -2.088 -27.012 1.00 30.92 13 VAL B CA 1
ATOM 2180 C C . VAL B 1 13 ? -64.028 -2.552 -26.492 1.00 34.23 13 VAL B C 1
ATOM 2181 O O . VAL B 1 13 ? -64.108 -3.517 -25.725 1.00 40.29 13 VAL B O 1
ATOM 2185 N N . THR B 1 14 ? -65.092 -1.853 -26.889 1.00 34.24 14 THR B N 1
ATOM 2186 C CA . THR B 1 14 ? -66.452 -2.165 -26.455 1.00 43.06 14 THR B CA 1
ATOM 2187 C C . THR B 1 14 ? -67.329 -2.253 -27.693 1.00 42.33 14 THR B C 1
ATOM 2188 O O . THR B 1 14 ? -67.672 -1.224 -28.285 1.00 38.08 14 THR B O 1
ATOM 2192 N N . GLY B 1 15 ? -67.690 -3.472 -28.085 1.00 39.84 15 GLY B N 1
ATOM 2193 C CA . GLY B 1 15 ? -68.460 -3.633 -29.308 1.00 46.80 15 GLY B CA 1
ATOM 2194 C C . GLY B 1 15 ? -67.651 -3.191 -30.508 1.00 48.78 15 GLY B C 1
ATOM 2195 O O . GLY B 1 15 ? -66.493 -3.589 -30.691 1.00 50.94 15 GLY B O 1
ATOM 2196 N N . ASP B 1 16 ? -68.260 -2.348 -31.336 1.00 50.14 16 ASP B N 1
ATOM 2197 C CA . ASP B 1 16 ? -67.625 -1.858 -32.552 1.00 53.94 16 ASP B CA 1
ATOM 2198 C C . ASP B 1 16 ? -66.835 -0.579 -32.332 1.00 53.82 16 ASP B C 1
ATOM 2199 O O . ASP B 1 16 ? -66.189 -0.100 -33.270 1.00 58.23 16 ASP B O 1
ATOM 2204 N N . GLY B 1 17 ? -66.860 -0.022 -31.122 1.00 44.23 17 GLY B N 1
ATOM 2205 C CA . GLY B 1 17 ? -66.129 1.200 -30.845 1.00 36.08 17 GLY B CA 1
ATOM 2206 C C . GLY B 1 17 ? -65.193 1.085 -29.653 1.00 33.51 17 GLY B C 1
ATOM 2207 O O . GLY B 1 17 ? -64.802 -0.026 -29.272 1.00 37.06 17 GLY B O 1
ATOM 2208 N N . VAL B 1 18 ? -64.827 2.213 -29.043 1.00 28.52 18 VAL B N 1
ATOM 2209 C CA . VAL B 1 18 ? -63.886 2.202 -27.921 1.00 26.41 18 VAL B CA 1
ATOM 2210 C C . VAL B 1 18 ? -64.322 3.173 -26.833 1.00 32.06 18 VAL B C 1
ATOM 2211 O O . VAL B 1 18 ? -65.139 4.069 -27.049 1.00 31.71 18 VAL B O 1
ATOM 2215 N N . VAL B 1 19 ? -63.734 2.987 -25.652 1.00 28.29 19 VAL B N 1
ATOM 2216 C CA . VAL B 1 19 ? -63.999 3.812 -24.480 1.00 27.90 19 VAL B CA 1
ATOM 2217 C C . VAL B 1 19 ? -62.669 4.214 -23.856 1.00 28.69 19 VAL B C 1
ATOM 2218 O O . VAL B 1 19 ? -61.822 3.357 -23.587 1.00 26.72 19 VAL B O 1
ATOM 2222 N N . ASP B 1 20 ? -62.494 5.513 -23.610 1.00 25.57 20 ASP B N 1
ATOM 2223 C CA . ASP B 1 20 ? -61.280 6.023 -22.990 1.00 26.28 20 ASP B CA 1
ATOM 2224 C C . ASP B 1 20 ? -61.257 5.590 -21.529 1.00 29.38 20 ASP B C 1
ATOM 2225 O O . ASP B 1 20 ? -62.172 5.921 -20.774 1.00 26.08 20 ASP B O 1
ATOM 2230 N N . VAL B 1 21 ? -60.215 4.856 -21.124 1.00 25.37 21 VAL B N 1
ATOM 2231 C CA . VAL B 1 21 ? -60.222 4.246 -19.793 1.00 26.88 21 VAL B CA 1
ATOM 2232 C C . VAL B 1 21 ? -60.141 5.309 -18.703 1.00 29.56 21 VAL B C 1
ATOM 2233 O O . VAL B 1 21 ? -60.842 5.226 -17.684 1.00 27.32 21 VAL B O 1
ATOM 2237 N N . ALA B 1 22 ? -59.277 6.309 -18.882 1.00 26.57 22 ALA B N 1
ATOM 2238 C CA . ALA B 1 22 ? -59.076 7.289 -17.818 1.00 27.74 22 ALA B CA 1
ATOM 2239 C C . ALA B 1 22 ? -60.342 8.097 -17.574 1.00 33.59 22 ALA B C 1
ATOM 2240 O O . ALA B 1 22 ? -60.723 8.327 -16.421 1.00 32.13 22 ALA B O 1
ATOM 2242 N N . LYS B 1 23 ? -61.018 8.529 -18.650 1.00 31.55 23 LYS B N 1
ATOM 2243 C CA . LYS B 1 23 ? -62.283 9.239 -18.479 1.00 31.40 23 LYS B CA 1
ATOM 2244 C C . LYS B 1 23 ? -63.342 8.333 -17.864 1.00 30.64 23 LYS B C 1
ATOM 2245 O O . LYS B 1 23 ? -64.077 8.747 -16.960 1.00 33.05 23 LYS B O 1
ATOM 2251 N N . ALA B 1 24 ? -63.434 7.089 -18.342 1.00 28.32 24 ALA B N 1
ATOM 2252 C CA . ALA B 1 24 ? -64.490 6.198 -17.880 1.00 28.97 24 ALA B CA 1
ATOM 2253 C C . ALA B 1 24 ? -64.326 5.874 -16.404 1.00 33.22 24 ALA B C 1
ATOM 2254 O O . ALA B 1 24 ? -65.317 5.774 -15.671 1.00 29.80 24 ALA B O 1
ATOM 2256 N N . SER B 1 25 ? -63.085 5.700 -15.960 1.00 28.11 25 SER B N 1
ATOM 2257 C CA . SER B 1 25 ? -62.772 5.302 -14.596 1.00 30.56 25 SER B CA 1
ATOM 2258 C C . SER B 1 25 ? -62.565 6.483 -13.675 1.00 31.47 25 SER B C 1
ATOM 2259 O O . SER B 1 25 ? -62.098 6.282 -12.555 1.00 32.09 25 SER B O 1
ATOM 2262 N N . GLU B 1 26 ? -62.873 7.700 -14.128 1.00 30.57 26 GLU B N 1
ATOM 2263 C CA . GLU B 1 26 ? -62.656 8.918 -13.346 1.00 37.04 26 GLU B CA 1
ATOM 2264 C C . GLU B 1 26 ? -61.210 9.027 -12.873 1.00 36.94 26 GLU B C 1
ATOM 2265 O O . GLU B 1 26 ? -60.929 9.351 -11.713 1.00 39.12 26 GLU B O 1
ATOM 2271 N N . GLN B 1 27 ? -60.282 8.759 -13.792 1.00 33.46 27 GLN B N 1
ATOM 2272 C CA . GLN B 1 27 ? -58.835 8.918 -13.632 1.00 34.57 27 GLN B CA 1
ATOM 2273 C C . GLN B 1 27 ? -58.217 7.852 -12.736 1.00 37.01 27 GLN B C 1
ATOM 2274 O O . GLN B 1 27 ? -57.041 7.968 -12.377 1.00 38.64 27 GLN B O 1
ATOM 2280 N N . ARG B 1 28 ? -58.964 6.806 -12.379 1.00 35.62 28 ARG B N 1
ATOM 2281 C CA . ARG B 1 28 ? -58.409 5.769 -11.516 1.00 39.23 28 ARG B CA 1
ATOM 2282 C C . ARG B 1 28 ? -57.408 4.884 -12.253 1.00 36.46 28 ARG B C 1
ATOM 2283 O O . ARG B 1 28 ? -56.455 4.398 -11.632 1.00 33.63 28 ARG B O 1
ATOM 2291 N N . PHE B 1 29 ? -57.605 4.669 -13.563 1.00 29.24 29 PHE B N 1
ATOM 2292 C CA . PHE B 1 29 ? -56.722 3.881 -14.424 1.00 24.84 29 PHE B CA 1
ATOM 2293 C C . PHE B 1 29 ? -56.416 4.641 -15.713 1.00 32.09 29 PHE B C 1
ATOM 2294 O O . PHE B 1 29 ? -57.317 5.200 -16.343 1.00 31.44 29 PHE B O 1
ATOM 2302 N N . GLY B 1 30 ? -55.151 4.629 -16.127 1.00 29.61 30 GLY B N 1
ATOM 2303 C CA . GLY B 1 30 ? -54.763 5.300 -17.345 1.00 30.53 30 GLY B CA 1
ATOM 2304 C C . GLY B 1 30 ? -54.504 6.773 -17.108 1.00 30.41 30 GLY B C 1
ATOM 2305 O O . GLY B 1 30 ? -54.489 7.247 -15.964 1.00 30.88 30 GLY B O 1
ATOM 2306 N N . PRO B 1 31 ? -54.308 7.544 -18.191 1.00 25.96 31 PRO B N 1
ATOM 2307 C CA . PRO B 1 31 ? -54.422 7.120 -19.597 1.00 26.51 31 PRO B CA 1
ATOM 2308 C C . PRO B 1 31 ? -53.191 6.369 -20.158 1.00 28.24 31 PRO B C 1
ATOM 2309 O O . PRO B 1 31 ? -53.289 5.771 -21.232 1.00 27.33 31 PRO B O 1
ATOM 2313 N N . ASP B 1 32 ? -52.062 6.393 -19.457 1.00 29.32 32 ASP B N 1
ATOM 2314 C CA A ASP B 1 32 ? -50.870 5.695 -19.938 0.57 32.04 32 ASP B CA 1
ATOM 2315 C CA B ASP B 1 32 ? -50.877 5.698 -19.944 0.43 32.41 32 ASP B CA 1
ATOM 2316 C C . ASP B 1 32 ? -51.101 4.188 -19.908 1.00 31.98 32 ASP B C 1
ATOM 2317 O O . ASP B 1 32 ? -51.491 3.649 -18.867 1.00 29.91 32 ASP B O 1
ATOM 2326 N N . PRO B 1 33 ? -50.881 3.473 -21.023 1.00 27.86 33 PRO B N 1
ATOM 2327 C CA . PRO B 1 33 ? -51.096 2.015 -20.993 1.00 25.47 33 PRO B CA 1
ATOM 2328 C C . PRO B 1 33 ? -50.310 1.313 -19.898 1.00 25.52 33 PRO B C 1
ATOM 2329 O O . PRO B 1 33 ? -50.857 0.423 -19.237 1.00 32.61 33 PRO B O 1
ATOM 2333 N N . GLN B 1 34 ? -49.052 1.693 -19.655 1.00 29.55 34 GLN B N 1
ATOM 2334 C CA . GLN B 1 34 ? -48.295 0.952 -18.647 1.00 33.83 34 GLN B CA 1
ATOM 2335 C C . GLN B 1 34 ? -48.927 1.054 -17.260 1.00 39.29 34 GLN B C 1
ATOM 2336 O O . GLN B 1 34 ? -48.725 0.150 -16.442 1.00 38.01 34 GLN B O 1
ATOM 2342 N N . ASP B 1 35 ? -49.720 2.102 -16.985 1.00 40.83 35 ASP B N 1
ATOM 2343 C CA . ASP B 1 35 ? -50.388 2.203 -15.684 1.00 46.28 35 ASP B CA 1
ATOM 2344 C C . ASP B 1 35 ? -51.395 1.085 -15.499 1.00 44.58 35 ASP B C 1
ATOM 2345 O O . ASP B 1 35 ? -51.629 0.629 -14.372 1.00 35.99 35 ASP B O 1
ATOM 2350 N N . LEU B 1 36 ? -52.036 0.661 -16.586 1.00 32.86 36 LEU B N 1
ATOM 2351 C CA . LEU B 1 36 ? -52.968 -0.450 -16.488 1.00 32.44 36 LEU B CA 1
ATOM 2352 C C . LEU B 1 36 ? -52.242 -1.727 -16.115 1.00 32.89 36 LEU B C 1
ATOM 2353 O O . LEU B 1 36 ? -52.687 -2.466 -15.233 1.00 29.87 36 LEU B O 1
ATOM 2358 N N . TYR B 1 37 ? -51.116 -2.008 -16.782 1.00 27.67 37 TYR B N 1
ATOM 2359 C CA . TYR B 1 37 ? -50.409 -3.253 -16.497 1.00 28.78 37 TYR B CA 1
ATOM 2360 C C . TYR B 1 37 ? -49.900 -3.262 -15.071 1.00 26.62 37 TYR B C 1
ATOM 2361 O O . TYR B 1 37 ? -49.934 -4.302 -14.403 1.00 24.01 37 TYR B O 1
ATOM 2370 N N . GLN B 1 38 ? -49.455 -2.103 -14.568 1.00 24.98 38 GLN B N 1
ATOM 2371 C CA . GLN B 1 38 ? -48.953 -2.052 -13.205 1.00 26.39 38 GLN B CA 1
ATOM 2372 C C . GLN B 1 38 ? -50.066 -2.323 -12.201 1.00 26.24 38 GLN B C 1
ATOM 2373 O O . GLN B 1 38 ? -49.801 -2.828 -11.107 1.00 27.56 38 GLN B O 1
ATOM 2379 N N . HIS B 1 39 ? -51.311 -2.013 -12.556 1.00 24.93 39 HIS B N 1
ATOM 2380 C CA . HIS B 1 39 ? -52.454 -2.239 -11.682 1.00 25.88 39 HIS B CA 1
ATOM 2381 C C . HIS B 1 39 ? -53.463 -3.160 -12.365 1.00 27.16 39 HIS B C 1
ATOM 2382 O O . HIS B 1 39 ? -54.672 -2.933 -12.302 1.00 23.48 39 HIS B O 1
ATOM 2389 N N . TRP B 1 40 ? -52.955 -4.235 -12.979 1.00 24.18 40 TRP B N 1
ATOM 2390 C CA . TRP B 1 40 ? -53.749 -5.066 -13.893 1.00 26.11 40 TRP B CA 1
ATOM 2391 C C . TRP B 1 40 ? -54.963 -5.683 -13.206 1.00 25.90 40 TRP B C 1
ATOM 2392 O O . TRP B 1 40 ? -56.085 -5.594 -13.714 1.00 25.98 40 TRP B O 1
ATOM 2403 N N . ASP B 1 41 ? -54.763 -6.323 -12.045 1.00 25.20 41 ASP B N 1
ATOM 2404 C CA . ASP B 1 41 ? -55.889 -7.009 -11.418 1.00 28.00 41 ASP B CA 1
ATOM 2405 C C . ASP B 1 41 ? -56.963 -6.019 -10.997 1.00 27.36 41 ASP B C 1
ATOM 2406 O O . ASP B 1 41 ? -58.159 -6.261 -11.206 1.00 28.60 41 ASP B O 1
ATOM 2411 N N . ALA B 1 42 ? -56.553 -4.907 -10.379 1.00 27.00 42 ALA B N 1
ATOM 2412 C CA . ALA B 1 42 ? -57.514 -3.873 -10.012 1.00 28.40 42 ALA B CA 1
ATOM 2413 C C . ALA B 1 42 ? -58.230 -3.337 -11.245 1.00 23.69 42 ALA B C 1
ATOM 2414 O O . ALA B 1 42 ? -59.447 -3.111 -11.217 1.00 25.31 42 ALA B O 1
ATOM 2416 N N . PHE B 1 43 ? -57.496 -3.148 -12.346 1.00 23.01 43 PHE B N 1
ATOM 2417 C CA . PHE B 1 43 ? -58.132 -2.639 -13.557 1.00 23.46 43 PHE B CA 1
ATOM 2418 C C . PHE B 1 43 ? -59.190 -3.613 -14.068 1.00 27.33 43 PHE B C 1
ATOM 2419 O O . PHE B 1 43 ? -60.316 -3.213 -14.395 1.00 23.50 43 PHE B O 1
ATOM 2427 N N . GLN B 1 44 ? -58.846 -4.901 -14.143 1.00 25.83 44 GLN B N 1
ATOM 2428 C CA . GLN B 1 44 ? -59.788 -5.891 -14.654 1.00 28.01 44 GLN B CA 1
ATOM 2429 C C . GLN B 1 44 ? -61.011 -6.013 -13.755 1.00 29.67 44 GLN B C 1
ATOM 2430 O O . GLN B 1 44 ? -62.134 -6.180 -14.245 1.00 33.28 44 GLN B O 1
ATOM 2436 N N . GLU B 1 45 ? -60.814 -5.933 -12.440 1.00 25.44 45 GLU B N 1
ATOM 2437 C CA . GLU B 1 45 ? -61.958 -5.967 -11.540 1.00 28.30 45 GLU B CA 1
ATOM 2438 C C . GLU B 1 45 ? -62.862 -4.762 -11.760 1.00 29.96 45 GLU B C 1
ATOM 2439 O O . GLU B 1 45 ? -64.090 -4.903 -11.792 1.00 31.05 45 GLU B O 1
ATOM 2445 N N . TRP B 1 46 ? -62.278 -3.570 -11.917 1.00 27.73 46 TRP B N 1
ATOM 2446 C CA . TRP B 1 46 ? -63.084 -2.382 -12.198 1.00 27.04 46 TRP B CA 1
ATOM 2447 C C . TRP B 1 46 ? -63.865 -2.547 -13.500 1.00 27.16 46 TRP B C 1
ATOM 2448 O O . TRP B 1 46 ? -65.077 -2.293 -13.556 1.00 29.62 46 TRP B O 1
ATOM 2459 N N . ALA B 1 47 ? -63.176 -2.970 -14.563 1.00 26.22 47 ALA B N 1
ATOM 2460 C CA . ALA B 1 47 ? -63.841 -3.147 -15.851 1.00 29.20 47 ALA B CA 1
ATOM 2461 C C . ALA B 1 47 ? -64.989 -4.143 -15.771 1.00 26.05 47 ALA B C 1
ATOM 2462 O O . ALA B 1 47 ? -65.998 -3.977 -16.462 1.00 29.50 47 ALA B O 1
ATOM 2464 N N . ARG B 1 48 ? -64.862 -5.179 -14.940 1.00 31.21 48 ARG B N 1
ATOM 2465 C CA . ARG B 1 48 ? -65.907 -6.197 -14.864 1.00 36.41 48 ARG B CA 1
ATOM 2466 C C . ARG B 1 48 ? -67.247 -5.610 -14.441 1.00 35.80 48 ARG B C 1
ATOM 2467 O O . ARG B 1 48 ? -68.297 -6.063 -14.906 1.00 37.37 48 ARG B O 1
ATOM 2475 N N . THR B 1 49 ? -67.243 -4.601 -13.576 1.00 29.91 49 THR B N 1
ATOM 2476 C CA . THR B 1 49 ? -68.491 -4.071 -13.044 1.00 31.04 49 THR B CA 1
ATOM 2477 C C . THR B 1 49 ? -68.721 -2.612 -13.411 1.00 29.63 49 THR B C 1
ATOM 2478 O O . THR B 1 49 ? -69.690 -2.010 -12.931 1.00 31.04 49 THR B O 1
ATOM 2482 N N . ALA B 1 50 ? -67.885 -2.036 -14.269 1.00 31.57 50 ALA B N 1
ATOM 2483 C CA . ALA B 1 50 ? -67.978 -0.616 -14.560 1.00 30.13 50 ALA B CA 1
ATOM 2484 C C . ALA B 1 50 ? -69.180 -0.300 -15.445 1.00 27.05 50 ALA B C 1
ATOM 2485 O O . ALA B 1 50 ? -69.575 -1.088 -16.310 1.00 29.29 50 ALA B O 1
ATOM 2487 N N . ALA B 1 51 ? -69.757 0.875 -15.217 1.00 29.11 51 ALA B N 1
ATOM 2488 C CA . ALA B 1 51 ? -70.780 1.442 -16.092 1.00 28.38 51 ALA B CA 1
ATOM 2489 C C . ALA B 1 51 ? -70.076 2.322 -17.123 1.00 32.64 51 ALA B C 1
ATOM 2490 O O . ALA B 1 51 ? -69.638 3.433 -16.805 1.00 30.24 51 ALA B O 1
ATOM 2492 N N . LEU B 1 52 ? -69.964 1.834 -18.337 1.00 27.87 52 LEU B N 1
ATOM 2493 C CA . LEU B 1 52 ? -69.163 2.567 -19.310 1.00 31.74 52 LEU B CA 1
ATOM 2494 C C . LEU B 1 52 ? -70.029 3.519 -20.131 1.00 28.74 52 LEU B C 1
ATOM 2495 O O . LEU B 1 52 ? -71.220 3.286 -20.309 1.00 31.56 52 LEU B O 1
ATOM 2500 N N . PRO B 1 53 ? -69.467 4.596 -20.656 1.00 32.17 53 PRO B N 1
ATOM 2501 C CA . PRO B 1 53 ? -70.246 5.440 -21.567 1.00 34.72 53 PRO B CA 1
ATOM 2502 C C . PRO B 1 53 ? -70.446 4.751 -22.911 1.00 38.92 53 PRO B C 1
ATOM 2503 O O . PRO B 1 53 ? -69.927 3.651 -23.132 1.00 37.14 53 PRO B O 1
ATOM 2507 N N . ALA B 1 54 ? -71.196 5.383 -23.810 1.00 37.17 54 ALA B N 1
ATOM 2508 C CA . ALA B 1 54 ? -71.403 4.819 -25.132 1.00 33.76 54 ALA B CA 1
ATOM 2509 C C . ALA B 1 54 ? -70.059 4.708 -25.854 1.00 35.59 54 ALA B C 1
ATOM 2510 O O . ALA B 1 54 ? -69.173 5.539 -25.653 1.00 32.27 54 ALA B O 1
ATOM 2512 N N . PRO B 1 55 ? -69.875 3.680 -26.680 1.00 39.70 55 PRO B N 1
ATOM 2513 C CA . PRO B 1 55 ? -68.615 3.552 -27.422 1.00 40.52 55 PRO B CA 1
ATOM 2514 C C . PRO B 1 55 ? -68.452 4.699 -28.400 1.00 47.63 55 PRO B C 1
ATOM 2515 O O . PRO B 1 55 ? -69.426 5.205 -28.964 1.00 51.36 55 PRO B O 1
ATOM 2519 N N . SER B 1 56 ? -67.204 5.101 -28.602 1.00 42.99 56 SER B N 1
ATOM 2520 C CA . SER B 1 56 ? -66.842 6.080 -29.614 1.00 50.46 56 SER B CA 1
ATOM 2521 C C . SER B 1 56 ? -66.102 5.404 -30.763 1.00 45.05 56 SER B C 1
ATOM 2522 O O . SER B 1 56 ? -65.581 4.293 -30.633 1.00 34.92 56 SER B O 1
ATOM 2525 N N . ALA B 1 57 ? -66.049 6.097 -31.898 1.00 49.96 57 ALA B N 1
ATOM 2526 C CA . ALA B 1 57 ? -65.303 5.592 -33.043 1.00 46.21 57 ALA B CA 1
ATOM 2527 C C . ALA B 1 57 ? -63.803 5.615 -32.773 1.00 39.54 57 ALA B C 1
ATOM 2528 O O . ALA B 1 57 ? -63.287 6.525 -32.125 1.00 40.80 57 ALA B O 1
ATOM 2530 N N . ARG B 1 58 ? -63.103 4.599 -33.270 1.00 32.06 58 ARG B N 1
ATOM 2531 C CA A ARG B 1 58 ? -61.648 4.578 -33.176 0.39 31.20 58 ARG B CA 1
ATOM 2532 C CA B ARG B 1 58 ? -61.646 4.557 -33.200 0.61 31.20 58 ARG B CA 1
ATOM 2533 C C . ARG B 1 58 ? -61.080 5.685 -34.052 1.00 32.51 58 ARG B C 1
ATOM 2534 O O . ARG B 1 58 ? -61.220 5.652 -35.271 1.00 38.58 58 ARG B O 1
ATOM 2549 N N . VAL B 1 59 ? -60.431 6.675 -33.436 1.00 32.72 59 VAL B N 1
ATOM 2550 C CA . VAL B 1 59 ? -59.741 7.708 -34.205 1.00 37.16 59 VAL B CA 1
ATOM 2551 C C . VAL B 1 59 ? -58.422 8.018 -33.519 1.00 37.40 59 VAL B C 1
ATOM 2552 O O . VAL B 1 59 ? -58.276 7.843 -32.309 1.00 35.78 59 VAL B O 1
ATOM 2556 N N . GLY B 1 60 ? -57.457 8.464 -34.309 1.00 31.66 60 GLY B N 1
ATOM 2557 C CA . GLY B 1 60 ? -56.131 8.786 -33.822 1.00 32.27 60 GLY B CA 1
ATOM 2558 C C . GLY B 1 60 ? -55.107 7.747 -34.250 1.00 33.54 60 GLY B C 1
ATOM 2559 O O . GLY B 1 60 ? -55.421 6.725 -34.864 1.00 36.45 60 GLY B O 1
ATOM 2560 N N . THR B 1 61 ? -53.857 8.044 -33.905 1.00 30.72 61 THR B N 1
ATOM 2561 C CA . THR B 1 61 ? -52.755 7.125 -34.152 1.00 28.32 61 THR B CA 1
ATOM 2562 C C . THR B 1 61 ? -52.901 5.903 -33.263 1.00 29.34 61 THR B C 1
ATOM 2563 O O . THR B 1 61 ? -53.011 6.039 -32.045 1.00 31.59 61 THR B O 1
ATOM 2567 N N . ILE B 1 62 ? -52.863 4.711 -33.855 1.00 28.41 62 ILE B N 1
ATOM 2568 C CA . ILE B 1 62 ? -52.814 3.488 -33.059 1.00 26.52 62 ILE B CA 1
ATOM 2569 C C . ILE B 1 62 ? -51.377 3.297 -32.595 1.00 29.52 62 ILE B C 1
ATOM 2570 O O . ILE B 1 62 ? -50.474 3.085 -33.411 1.00 26.88 62 ILE B O 1
ATOM 2575 N N . GLY B 1 63 ? -51.156 3.393 -31.281 1.00 23.90 63 GLY B N 1
ATOM 2576 C CA . GLY B 1 63 ? -49.844 3.162 -30.714 1.00 23.41 63 GLY B CA 1
ATOM 2577 C C . GLY B 1 63 ? -49.662 1.720 -30.294 1.00 24.55 63 GLY B C 1
ATOM 2578 O O . GLY B 1 63 ? -50.579 0.899 -30.355 1.00 23.89 63 GLY B O 1
ATOM 2579 N N . SER B 1 64 ? -48.444 1.404 -29.861 1.00 22.09 64 SER B N 1
ATOM 2580 C CA . SER B 1 64 ? -48.240 0.091 -29.267 1.00 22.93 64 SER B CA 1
ATOM 2581 C C . SER B 1 64 ? -49.121 -0.043 -28.032 1.00 23.12 64 SER B C 1
ATOM 2582 O O . SER B 1 64 ? -49.251 0.915 -27.253 1.00 23.40 64 SER B O 1
ATOM 2585 N N . PRO B 1 65 ? -49.739 -1.208 -27.809 1.00 20.99 65 PRO B N 1
ATOM 2586 C CA . PRO B 1 65 ? -50.479 -1.398 -26.554 1.00 20.93 65 PRO B CA 1
ATOM 2587 C C . PRO B 1 65 ? -49.574 -1.382 -25.327 1.00 24.42 65 PRO B C 1
ATOM 2588 O O . PRO B 1 65 ? -50.074 -1.191 -24.213 1.00 23.58 65 PRO B O 1
ATOM 2592 N N . ALA B 1 66 ? -48.263 -1.569 -25.503 1.00 22.21 66 ALA B N 1
ATOM 2593 C CA . ALA B 1 66 ? -47.270 -1.425 -24.437 1.00 22.31 66 ALA B CA 1
ATOM 2594 C C . ALA B 1 66 ? -46.181 -0.529 -25.005 1.00 25.78 66 ALA B C 1
ATOM 2595 O O . ALA B 1 66 ? -45.186 -1.013 -25.560 1.00 22.59 66 ALA B O 1
ATOM 2597 N N . PRO B 1 67 ? -46.353 0.792 -24.922 1.00 20.92 67 PRO B N 1
ATOM 2598 C CA . PRO B 1 67 ? -45.421 1.690 -25.620 1.00 22.88 67 PRO B CA 1
ATOM 2599 C C . PRO B 1 67 ? -44.120 1.953 -24.860 1.00 22.66 67 PRO B C 1
ATOM 2600 O O . PRO B 1 67 ? -43.139 2.383 -25.485 1.00 21.45 67 PRO B O 1
ATOM 2604 N N . LEU B 1 68 ? -44.062 1.712 -23.545 1.00 22.77 68 LEU B N 1
ATOM 2605 C CA . LEU B 1 68 ? -42.842 1.998 -22.775 1.00 24.41 68 LEU B CA 1
ATOM 2606 C C . LEU B 1 68 ? -42.553 0.879 -21.771 1.00 22.78 68 LEU B C 1
ATOM 2607 O O . LEU B 1 68 ? -42.499 1.103 -20.553 1.00 24.35 68 LEU B O 1
ATOM 2612 N N . PRO B 1 69 ? -42.318 -0.339 -22.258 1.00 22.10 69 PRO B N 1
ATOM 2613 C CA . PRO B 1 69 ? -41.999 -1.436 -21.342 1.00 20.62 69 PRO B CA 1
ATOM 2614 C C . PRO B 1 69 ? -40.662 -1.180 -20.654 1.00 19.39 69 PRO B C 1
ATOM 2615 O O . PRO B 1 69 ? -39.729 -0.647 -21.250 1.00 21.08 69 PRO B O 1
ATOM 2619 N N . ARG B 1 70 ? -40.587 -1.562 -19.376 1.00 20.56 70 ARG B N 1
ATOM 2620 C CA . ARG B 1 70 ? -39.316 -1.452 -18.664 1.00 22.76 70 ARG B CA 1
ATOM 2621 C C . ARG B 1 70 ? -38.258 -2.377 -19.255 1.00 22.98 70 ARG B C 1
ATOM 2622 O O . ARG B 1 70 ? -37.073 -2.019 -19.306 1.00 24.50 70 ARG B O 1
ATOM 2630 N N . GLN B 1 71 ? -38.661 -3.580 -19.673 1.00 19.32 71 GLN B N 1
ATOM 2631 C CA . GLN B 1 71 ? -37.756 -4.561 -20.249 1.00 18.26 71 GLN B CA 1
ATOM 2632 C C . GLN B 1 71 ? -38.431 -5.138 -21.479 1.00 21.78 71 GLN B C 1
ATOM 2633 O O . GLN B 1 71 ? -39.639 -5.387 -21.450 1.00 18.99 71 GLN B O 1
ATOM 2639 N N . VAL B 1 72 ? -37.651 -5.335 -22.543 1.00 22.12 72 VAL B N 1
ATOM 2640 C CA . VAL B 1 72 ? -38.117 -5.975 -23.779 1.00 18.57 72 VAL B CA 1
ATOM 2641 C C . VAL B 1 72 ? -37.258 -7.203 -23.997 1.00 18.70 72 VAL B C 1
ATOM 2642 O O . VAL B 1 72 ? -36.028 -7.092 -24.128 1.00 22.06 72 VAL B O 1
ATOM 2646 N N . PHE B 1 73 ? -37.889 -8.355 -24.094 1.00 20.11 73 PHE B N 1
ATOM 2647 C CA . PHE B 1 73 ? -37.176 -9.596 -24.360 1.00 19.00 73 PHE B CA 1
ATOM 2648 C C . PHE B 1 73 ? -37.502 -10.053 -25.765 1.00 20.36 73 PHE B C 1
ATOM 2649 O O . PHE B 1 73 ? -38.671 -10.269 -26.091 1.00 24.84 73 PHE B O 1
ATOM 2657 N N . ALA B 1 74 ? -36.482 -10.217 -26.585 1.00 19.97 74 ALA B N 1
ATOM 2658 C CA . ALA B 1 74 ? -36.700 -10.707 -27.945 1.00 20.60 74 ALA B CA 1
ATOM 2659 C C . ALA B 1 74 ? -36.010 -12.053 -28.076 1.00 25.64 74 ALA B C 1
ATOM 2660 O O . ALA B 1 74 ? -34.858 -12.207 -27.656 1.00 29.52 74 ALA B O 1
ATOM 2662 N N . VAL B 1 75 ? -36.714 -13.020 -28.650 1.00 20.80 75 VAL B N 1
ATOM 2663 C CA . VAL B 1 75 ? -36.286 -14.408 -28.672 1.00 21.25 75 VAL B CA 1
ATOM 2664 C C . VAL B 1 75 ? -35.860 -14.745 -30.094 1.00 23.15 75 VAL B C 1
ATOM 2665 O O . VAL B 1 75 ? -36.598 -14.467 -31.047 1.00 32.31 75 VAL B O 1
ATOM 2669 N N . GLY B 1 76 ? -34.655 -15.304 -30.240 1.00 22.33 76 GLY B N 1
ATOM 2670 C CA . GLY B 1 76 ? -34.200 -15.808 -31.520 1.00 23.58 76 GLY B CA 1
ATOM 2671 C C . GLY B 1 76 ? -34.445 -17.306 -31.641 1.00 28.29 76 GLY B C 1
ATOM 2672 O O . GLY B 1 76 ? -34.679 -17.989 -30.654 1.00 45.90 76 GLY B O 1
ATOM 2673 N N . LEU B 1 77 ? -34.375 -17.802 -32.874 1.00 31.29 77 LEU B N 1
ATOM 2674 C CA . LEU B 1 77 ? -34.506 -19.220 -33.209 1.00 34.47 77 LEU B CA 1
ATOM 2675 C C . LEU B 1 77 ? -35.468 -19.977 -32.306 1.00 39.29 77 LEU B C 1
ATOM 2676 O O . LEU B 1 77 ? -35.037 -20.824 -31.518 1.00 45.49 77 LEU B O 1
ATOM 2681 N N . ASN B 1 78 ? -36.765 -19.685 -32.397 1.00 24.73 78 ASN B N 1
ATOM 2682 C CA . ASN B 1 78 ? -37.747 -20.338 -31.537 1.00 24.60 78 ASN B CA 1
ATOM 2683 C C . ASN B 1 78 ? -38.819 -21.066 -32.339 1.00 28.54 78 ASN B C 1
ATOM 2684 O O . ASN B 1 78 ? -39.871 -21.410 -31.800 1.00 27.43 78 ASN B O 1
ATOM 2689 N N . TYR B 1 79 ? -38.563 -21.316 -33.625 1.00 27.19 79 TYR B N 1
ATOM 2690 C CA . TYR B 1 79 ? -39.315 -22.264 -34.437 1.00 29.96 79 TYR B CA 1
ATOM 2691 C C . TYR B 1 79 ? -38.271 -23.097 -35.164 1.00 31.60 79 TYR B C 1
ATOM 2692 O O . TYR B 1 79 ? -37.280 -22.546 -35.652 1.00 29.69 79 TYR B O 1
ATOM 2701 N N . ASP B 1 80 ? -38.463 -24.413 -35.216 1.00 28.63 80 ASP B N 1
ATOM 2702 C CA . ASP B 1 80 ? -37.392 -25.262 -35.734 1.00 29.59 80 ASP B CA 1
ATOM 2703 C C . ASP B 1 80 ? -37.052 -24.914 -37.174 1.00 30.98 80 ASP B C 1
ATOM 2704 O O . ASP B 1 80 ? -35.874 -24.876 -37.547 1.00 33.95 80 ASP B O 1
ATOM 2709 N N . ASP B 1 81 ? -38.065 -24.662 -37.999 1.00 31.00 81 ASP B N 1
ATOM 2710 C CA . ASP B 1 81 ? -37.793 -24.414 -39.408 1.00 31.76 81 ASP B CA 1
ATOM 2711 C C . ASP B 1 81 ? -37.127 -23.060 -39.621 1.00 31.46 81 ASP B C 1
ATOM 2712 O O . ASP B 1 81 ? -36.394 -22.886 -40.597 1.00 32.61 81 ASP B O 1
ATOM 2717 N N . HIS B 1 82 ? -37.338 -22.094 -38.713 1.00 29.40 82 HIS B N 1
ATOM 2718 C CA . HIS B 1 82 ? -36.583 -20.851 -38.819 1.00 28.86 82 HIS B CA 1
ATOM 2719 C C . HIS B 1 82 ? -35.139 -21.055 -38.372 1.00 29.18 82 HIS B C 1
ATOM 2720 O O . HIS B 1 82 ? -34.217 -20.482 -38.961 1.00 30.63 82 HIS B O 1
ATOM 2727 N N . ALA B 1 83 ? -34.920 -21.867 -37.331 1.00 29.54 83 ALA B N 1
ATOM 2728 C CA . ALA B 1 83 ? -33.557 -22.244 -36.960 1.00 32.86 83 ALA B CA 1
ATOM 2729 C C . ALA B 1 83 ? -32.810 -22.858 -38.143 1.00 33.93 83 ALA B C 1
ATOM 2730 O O . ALA B 1 83 ? -31.666 -22.479 -38.438 1.00 32.55 83 ALA B O 1
ATOM 2732 N N . THR B 1 84 ? -33.451 -23.795 -38.849 1.00 31.88 84 THR B N 1
ATOM 2733 C CA . THR B 1 84 ? -32.798 -24.444 -39.984 1.00 32.58 84 THR B CA 1
ATOM 2734 C C . THR B 1 84 ? -32.397 -23.431 -41.050 1.00 32.76 84 THR B C 1
ATOM 2735 O O . THR B 1 84 ? -31.304 -23.516 -41.619 1.00 33.54 84 THR B O 1
ATOM 2739 N N . GLU B 1 85 ? -33.280 -22.482 -41.352 1.00 32.15 85 GLU B N 1
ATOM 2740 C CA . GLU B 1 85 ? -33.031 -21.549 -42.445 1.00 36.71 85 GLU B CA 1
ATOM 2741 C C . GLU B 1 85 ? -32.041 -20.447 -42.073 1.00 33.54 85 GLU B C 1
ATOM 2742 O O . GLU B 1 85 ? -31.516 -19.773 -42.970 1.00 39.73 85 GLU B O 1
ATOM 2748 N N . SER B 1 86 ? -31.759 -20.263 -40.784 1.00 33.94 86 SER B N 1
ATOM 2749 C CA . SER B 1 86 ? -30.812 -19.254 -40.340 1.00 34.04 86 SER B CA 1
ATOM 2750 C C . SER B 1 86 ? -29.365 -19.652 -40.580 1.00 39.88 86 SER B C 1
ATOM 2751 O O . SER B 1 86 ? -28.482 -18.794 -40.471 1.00 40.77 86 SER B O 1
ATOM 2754 N N . GLY B 1 87 ? -29.100 -20.923 -40.872 1.00 34.04 87 GLY B N 1
ATOM 2755 C CA . GLY B 1 87 ? -27.743 -21.415 -40.970 1.00 39.80 87 GLY B CA 1
ATOM 2756 C C . GLY B 1 87 ? -27.115 -21.769 -39.642 1.00 36.52 87 GLY B C 1
ATOM 2757 O O . GLY B 1 87 ? -25.990 -22.291 -39.623 1.00 41.11 87 GLY B O 1
ATOM 2758 N N . LEU B 1 88 ? -27.803 -21.513 -38.535 1.00 36.21 88 LEU B N 1
ATOM 2759 C CA . LEU B 1 88 ? -27.293 -21.791 -37.202 1.00 37.92 88 LEU B CA 1
ATOM 2760 C C . LEU B 1 88 ? -27.868 -23.099 -36.674 1.00 40.41 88 LEU B C 1
ATOM 2761 O O . LEU B 1 88 ? -28.864 -23.621 -37.183 1.00 35.76 88 LEU B O 1
ATOM 2766 N N . SER B 1 89 ? -27.224 -23.616 -35.631 1.00 34.07 89 SER B N 1
ATOM 2767 C CA . SER B 1 89 ? -27.692 -24.815 -34.951 1.00 41.52 89 SER B CA 1
ATOM 2768 C C . SER B 1 89 ? -28.976 -24.536 -34.172 1.00 33.42 89 SER B C 1
ATOM 2769 O O . SER B 1 89 ? -29.248 -23.405 -33.763 1.00 33.81 89 SER B O 1
ATOM 2772 N N . LYS B 1 90 ? -29.775 -25.588 -33.979 1.00 31.64 90 LYS B N 1
ATOM 2773 C CA . LYS B 1 90 ? -30.998 -25.454 -33.210 1.00 29.72 90 LYS B CA 1
ATOM 2774 C C . LYS B 1 90 ? -30.641 -25.215 -31.748 1.00 31.28 90 LYS B C 1
ATOM 2775 O O . LYS B 1 90 ? -29.736 -25.873 -31.225 1.00 32.79 90 LYS B O 1
ATOM 2777 N N . PRO B 1 91 ? -31.317 -24.284 -31.077 1.00 33.38 91 PRO B N 1
ATOM 2778 C CA . PRO B 1 91 ? -30.961 -23.958 -29.693 1.00 34.35 91 PRO B CA 1
ATOM 2779 C C . PRO B 1 91 ? -31.511 -24.962 -28.695 1.00 34.11 91 PRO B C 1
ATOM 2780 O O . PRO B 1 91 ? -32.572 -25.560 -28.889 1.00 37.48 91 PRO B O 1
ATOM 2784 N N . GLU B 1 92 ? -30.763 -25.135 -27.607 1.00 28.68 92 GLU B N 1
ATOM 2785 C CA . GLU B 1 92 ? -31.200 -25.934 -26.471 1.00 35.38 92 GLU B CA 1
ATOM 2786 C C . GLU B 1 92 ? -31.847 -25.099 -25.373 1.00 36.04 92 GLU B C 1
ATOM 2787 O O . GLU B 1 92 ? -32.526 -25.658 -24.509 1.00 37.61 92 GLU B O 1
ATOM 2789 N N . HIS B 1 93 ? -31.642 -23.790 -25.383 1.00 28.99 93 HIS B N 1
ATOM 2790 C CA . HIS B 1 93 ? -32.292 -22.865 -24.471 1.00 32.25 93 HIS B CA 1
ATOM 2791 C C . HIS B 1 93 ? -32.664 -21.627 -25.266 1.00 26.03 93 HIS B C 1
ATOM 2792 O O . HIS B 1 93 ? -32.076 -21.367 -26.319 1.00 26.83 93 HIS B O 1
ATOM 2799 N N . PRO B 1 94 ? -33.626 -20.839 -24.784 1.00 25.76 94 PRO B N 1
ATOM 2800 C CA . PRO B 1 94 ? -34.001 -19.611 -25.499 1.00 24.58 94 PRO B CA 1
ATOM 2801 C C . PRO B 1 94 ? -32.817 -18.679 -25.727 1.00 27.55 94 PRO B C 1
ATOM 2802 O O . PRO B 1 94 ? -32.024 -18.414 -24.819 1.00 29.72 94 PRO B O 1
ATOM 2806 N N . VAL B 1 95 ? -32.716 -18.182 -26.957 1.00 25.99 95 VAL B N 1
ATOM 2807 C CA . VAL B 1 95 ? -31.737 -17.170 -27.344 1.00 24.20 95 VAL B CA 1
ATOM 2808 C C . VAL B 1 95 ? -32.375 -15.810 -27.085 1.00 25.83 95 VAL B C 1
ATOM 2809 O O . VAL B 1 95 ? -33.418 -15.497 -27.664 1.00 26.71 95 VAL B O 1
ATOM 2813 N N . ILE B 1 96 ? -31.785 -15.010 -26.193 1.00 22.32 96 ILE B N 1
ATOM 2814 C CA . ILE B 1 96 ? -32.453 -13.809 -25.696 1.00 21.26 96 ILE B CA 1
ATOM 2815 C C . ILE B 1 96 ? -31.639 -12.565 -26.048 1.00 27.07 96 ILE B C 1
ATOM 2816 O O . ILE B 1 96 ? -30.441 -12.483 -25.742 1.00 22.46 96 ILE B O 1
ATOM 2821 N N . PHE B 1 97 ? -32.306 -11.582 -26.649 1.00 20.70 97 PHE B N 1
ATOM 2822 C CA . PHE B 1 97 ? -31.718 -10.267 -26.877 1.00 23.66 97 PHE B CA 1
ATOM 2823 C C . PHE B 1 97 ? -32.814 -9.237 -26.630 1.00 22.93 97 PHE B C 1
ATOM 2824 O O . PHE B 1 97 ? -33.848 -9.533 -26.024 1.00 21.75 97 PHE B O 1
ATOM 2832 N N . THR B 1 98 ? -32.591 -7.999 -27.046 1.00 21.37 98 THR B N 1
ATOM 2833 C CA . THR B 1 98 ? -33.612 -6.995 -26.783 1.00 22.98 98 THR B CA 1
ATOM 2834 C C . THR B 1 98 ? -33.892 -6.223 -28.065 1.00 21.14 98 THR B C 1
ATOM 2835 O O . THR B 1 98 ? -33.171 -6.332 -29.060 1.00 23.06 98 THR B O 1
ATOM 2839 N N . LYS B 1 99 ? -34.992 -5.487 -28.049 1.00 21.48 99 LYS B N 1
ATOM 2840 C CA . LYS B 1 99 ? -35.299 -4.501 -29.077 1.00 21.64 99 LYS B CA 1
ATOM 2841 C C . LYS B 1 99 ? -35.520 -3.202 -28.314 1.00 19.74 99 LYS B C 1
ATOM 2842 O O . LYS B 1 99 ? -36.446 -3.114 -27.498 1.00 20.76 99 LYS B O 1
ATOM 2848 N N . PHE B 1 100 ? -34.631 -2.229 -28.519 1.00 21.00 100 PHE B N 1
ATOM 2849 C CA . PHE B 1 100 ? -34.625 -1.060 -27.639 1.00 22.04 100 PHE B CA 1
ATOM 2850 C C . PHE B 1 100 ? -35.929 -0.282 -27.769 1.00 24.85 100 PHE B C 1
ATOM 2851 O O . PHE B 1 100 ? -36.531 -0.232 -28.845 1.00 23.31 100 PHE B O 1
ATOM 2859 N N . VAL B 1 101 ? -36.391 0.283 -26.645 1.00 20.69 101 VAL B N 1
ATOM 2860 C CA . VAL B 1 101 ? -37.745 0.827 -26.588 1.00 19.60 101 VAL B CA 1
ATOM 2861 C C . VAL B 1 101 ? -37.968 1.981 -27.567 1.00 22.57 101 VAL B C 1
ATOM 2862 O O . VAL B 1 101 ? -39.101 2.188 -28.019 1.00 24.72 101 VAL B O 1
ATOM 2866 N N . SER B 1 102 ? -36.917 2.708 -27.958 1.00 20.35 102 SER B N 1
AT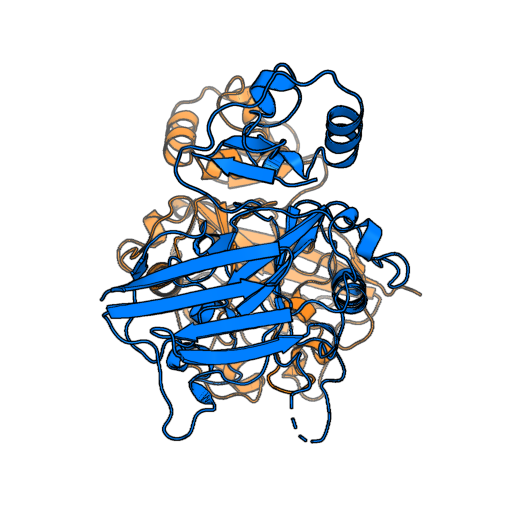OM 2867 C CA . SER B 1 102 ? -37.098 3.784 -28.924 1.00 20.79 102 SER B CA 1
ATOM 2868 C C . SER B 1 102 ? -37.567 3.276 -30.288 1.00 23.52 102 SER B C 1
ATOM 2869 O O . SER B 1 102 ? -38.048 4.086 -31.077 1.00 22.84 102 SER B O 1
ATOM 2872 N N . SER B 1 103 ? -37.434 1.972 -30.568 1.00 20.82 103 SER B N 1
ATOM 2873 C CA . SER B 1 103 ? -37.877 1.379 -31.830 1.00 21.69 103 SER B CA 1
ATOM 2874 C C . SER B 1 103 ? -39.317 0.901 -31.792 1.00 25.64 103 SER B C 1
ATOM 2875 O O . SER B 1 103 ? -39.841 0.477 -32.829 1.00 23.51 103 SER B O 1
ATOM 2878 N N . ILE B 1 104 ? -39.962 0.921 -30.631 1.00 20.59 104 ILE B N 1
ATOM 2879 C CA . ILE B 1 104 ? -41.316 0.392 -30.521 1.00 20.52 104 ILE B CA 1
ATOM 2880 C C . ILE B 1 104 ? -42.294 1.437 -31.034 1.00 28.56 104 ILE B C 1
ATOM 2881 O O . ILE B 1 104 ? -42.213 2.617 -30.671 1.00 23.77 104 ILE B O 1
ATOM 2886 N N . THR B 1 105 ? -43.205 1.008 -31.898 1.00 24.75 105 THR B N 1
ATOM 2887 C CA . THR B 1 105 ? -44.275 1.855 -32.397 1.00 23.13 105 THR B CA 1
ATOM 2888 C C . THR B 1 105 ? -45.554 1.032 -32.421 1.00 22.67 105 THR B C 1
ATOM 2889 O O . THR B 1 105 ? -45.548 -0.172 -32.153 1.00 24.78 105 THR B O 1
ATOM 2893 N N . GLY B 1 106 ? -46.651 1.686 -32.773 1.00 22.60 106 GLY B N 1
ATOM 2894 C CA . GLY B 1 106 ? -47.848 0.975 -33.155 1.00 22.40 106 GLY B CA 1
ATOM 2895 C C . GLY B 1 106 ? -47.714 0.525 -34.600 1.00 23.37 106 GLY B C 1
ATOM 2896 O O . GLY B 1 106 ? -46.630 0.559 -35.181 1.00 25.30 106 GLY B O 1
ATOM 2897 N N . PRO B 1 107 ? -48.809 0.086 -35.194 1.00 23.74 107 PRO B N 1
ATOM 2898 C CA . PRO B 1 107 ? -48.795 -0.392 -36.592 1.00 26.75 107 PRO B CA 1
ATOM 2899 C C . PRO B 1 107 ? -48.803 0.764 -37.586 1.00 27.04 107 PRO B C 1
ATOM 2900 O O . PRO B 1 107 ? -49.773 0.997 -38.314 1.00 35.31 107 PRO B O 1
ATOM 2904 N N . VAL B 1 108 ? -47.688 1.492 -37.633 1.00 28.57 108 VAL B N 1
ATOM 2905 C CA A VAL B 1 108 ? -47.565 2.713 -38.428 0.60 30.64 108 VAL B CA 1
ATOM 2906 C CA B VAL B 1 108 ? -47.655 2.711 -38.427 0.40 30.42 108 VAL B CA 1
ATOM 2907 C C . VAL B 1 108 ? -47.606 2.375 -39.916 1.00 33.19 108 VAL B C 1
ATOM 2908 O O . VAL B 1 108 ? -47.047 1.360 -40.345 1.00 32.00 108 VAL B O 1
ATOM 2915 N N . GLU B 1 109 ? -48.226 3.250 -40.718 1.00 34.04 109 GLU B N 1
ATOM 2916 C CA . GLU B 1 109 ? -48.440 2.948 -42.135 1.00 38.12 109 GLU B CA 1
ATOM 2917 C C . GLU B 1 109 ? -47.141 2.807 -42.935 1.00 36.98 109 GLU B C 1
ATOM 2918 O O . GLU B 1 109 ? -47.129 2.095 -43.950 1.00 33.52 109 GLU B O 1
ATOM 2920 N N . THR B 1 110 ? -46.054 3.485 -42.534 1.00 32.74 110 THR B N 1
ATOM 2921 C CA . THR B 1 110 ? -44.809 3.451 -43.302 1.00 34.92 110 THR B CA 1
ATOM 2922 C C . THR B 1 110 ? -43.606 3.211 -42.401 1.00 38.56 110 THR B C 1
ATOM 2923 O O . THR B 1 110 ? -43.556 3.665 -41.251 1.00 35.76 110 THR B O 1
ATOM 2927 N N . VAL B 1 111 ? -42.619 2.500 -42.945 1.00 29.45 111 VAL B N 1
ATOM 2928 C CA . VAL B 1 111 ? -41.370 2.235 -42.238 1.00 30.85 111 VAL B CA 1
ATOM 2929 C C . VAL B 1 111 ? -40.216 2.625 -43.145 1.00 31.05 111 VAL B C 1
ATOM 2930 O O . VAL B 1 111 ? -40.186 2.241 -44.323 1.00 30.11 111 VAL B O 1
ATOM 2934 N N . GLN B 1 112 ? -39.266 3.381 -42.596 1.00 29.22 112 GLN B N 1
ATOM 2935 C CA . GLN B 1 112 ? -38.098 3.793 -43.361 1.00 33.37 112 GLN B CA 1
ATOM 2936 C C . GLN B 1 112 ? -37.112 2.634 -43.425 1.00 29.97 112 GLN B C 1
ATOM 2937 O O . GLN B 1 112 ? -36.818 2.005 -42.402 1.00 34.36 112 GLN B O 1
ATOM 2943 N N . LEU B 1 113 ? -36.644 2.325 -44.638 1.00 33.46 113 LEU B N 1
ATOM 2944 C CA . LEU B 1 113 ? -35.614 1.316 -44.857 1.00 29.27 113 LEU B CA 1
ATOM 2945 C C . LEU B 1 113 ? -34.231 1.916 -44.671 1.00 30.91 113 LEU B C 1
ATOM 2946 O O . LEU B 1 113 ? -33.791 2.725 -45.497 1.00 32.89 113 LEU B O 1
ATOM 2951 N N . PRO B 1 114 ? -33.514 1.555 -43.619 1.00 34.02 114 PRO B N 1
ATOM 2952 C CA . PRO B 1 114 ? -32.092 1.888 -43.563 1.00 36.79 114 PRO B CA 1
ATOM 2953 C C . PRO B 1 114 ? -31.347 1.137 -44.650 1.00 35.89 114 PRO B C 1
ATOM 2954 O O . PRO B 1 114 ? -31.838 0.150 -45.206 1.00 30.99 114 PRO B O 1
ATOM 2958 N N . ALA B 1 115 ? -30.148 1.626 -44.957 1.00 35.56 115 ALA B N 1
ATOM 2959 C CA . ALA B 1 115 ? -29.268 0.893 -45.852 1.00 38.87 115 ALA B CA 1
ATOM 2960 C C . ALA B 1 115 ? -29.022 -0.500 -45.291 1.00 36.24 115 ALA B C 1
ATOM 2961 O O . ALA B 1 115 ? -28.938 -0.690 -44.071 1.00 40.46 115 ALA B O 1
ATOM 2963 N N . GLY B 1 116 ? -28.932 -1.487 -46.183 1.00 31.38 116 GLY B N 1
ATOM 2964 C CA . GLY B 1 116 ? -28.657 -2.846 -45.766 1.00 33.85 116 GLY B CA 1
ATOM 2965 C C . GLY B 1 116 ? -29.712 -3.821 -46.267 1.00 35.32 116 GLY B C 1
ATOM 2966 O O . GLY B 1 116 ? -30.299 -3.630 -47.340 1.00 34.02 116 GLY B O 1
ATOM 2967 N N . SER B 1 117 ? -29.913 -4.883 -45.493 1.00 31.84 117 SER B N 1
ATOM 2968 C CA . SER B 1 117 ? -30.747 -6.022 -45.872 1.00 31.36 117 SER B CA 1
ATOM 2969 C C . SER B 1 117 ? -31.843 -6.150 -44.826 1.00 28.86 117 SER B C 1
ATOM 2970 O O . SER B 1 117 ? -31.652 -6.806 -43.795 1.00 31.63 117 SER B O 1
ATOM 2973 N N . VAL B 1 118 ? -32.987 -5.514 -45.067 1.00 28.69 118 VAL B N 1
ATOM 2974 C CA . VAL B 1 118 ? -34.041 -5.455 -44.056 1.00 27.74 118 VAL B CA 1
ATOM 2975 C C . VAL B 1 118 ? -35.002 -6.622 -44.258 1.00 28.35 118 VAL B C 1
ATOM 2976 O O . VAL B 1 118 ? -35.546 -6.823 -45.351 1.00 29.87 118 VAL B O 1
ATOM 2980 N N . ASP B 1 119 ? -35.227 -7.371 -43.188 1.00 27.31 119 ASP B N 1
ATOM 2981 C CA . ASP B 1 119 ? -35.906 -8.650 -43.240 1.00 27.34 119 ASP B CA 1
ATOM 2982 C C . ASP B 1 119 ? -37.118 -8.606 -42.317 1.00 29.64 119 ASP B C 1
ATOM 2983 O O . ASP B 1 119 ? -37.134 -7.859 -41.333 1.00 26.79 119 ASP B O 1
ATOM 2988 N N . TRP B 1 120 ? -38.131 -9.408 -42.645 1.00 28.30 120 TRP B N 1
ATOM 2989 C CA . TRP B 1 120 ? -39.395 -9.477 -41.915 1.00 26.29 120 TRP B CA 1
ATOM 2990 C C . TRP B 1 120 ? -39.408 -10.681 -40.979 1.00 25.95 120 TRP B C 1
ATOM 2991 O O . TRP B 1 120 ? -38.785 -11.709 -41.262 1.00 26.43 120 TRP B O 1
ATOM 3002 N N . GLU B 1 121 ? -40.175 -10.561 -39.876 1.00 25.20 121 GLU B N 1
ATOM 3003 C CA . GLU B 1 121 ? -40.318 -11.642 -38.886 1.00 24.87 121 GLU B CA 1
ATOM 3004 C C . GLU B 1 121 ? -41.643 -11.425 -38.139 1.00 24.39 121 GLU B C 1
ATOM 3005 O O . GLU B 1 121 ? -41.669 -10.661 -37.171 1.00 24.17 121 GLU B O 1
ATOM 3011 N N . VAL B 1 122 ? -42.723 -12.100 -38.555 1.00 24.84 122 VAL B N 1
ATOM 3012 C CA . VAL B 1 122 ? -43.965 -12.011 -37.775 1.00 24.46 122 VAL B CA 1
ATOM 3013 C C . VAL B 1 122 ? -43.763 -12.710 -36.440 1.00 27.13 122 VAL B C 1
ATOM 3014 O O . VAL B 1 122 ? -43.146 -13.781 -36.371 1.00 25.66 122 VAL B O 1
ATOM 3018 N N . GLU B 1 123 ? -44.265 -12.103 -35.356 1.00 23.25 123 GLU B N 1
ATOM 3019 C CA . GLU B 1 123 ? -44.124 -12.739 -34.051 1.00 25.89 123 GLU B CA 1
ATOM 3020 C C . GLU B 1 123 ? -45.359 -12.516 -33.194 1.00 25.47 123 GLU B C 1
ATOM 3021 O O . GLU B 1 123 ? -46.023 -11.478 -33.283 1.00 24.67 123 GLU B O 1
ATOM 3027 N N . LEU B 1 124 ? -45.649 -13.506 -32.350 1.00 22.71 124 LEU B N 1
ATOM 3028 C CA . LEU B 1 124 ? -46.578 -13.300 -31.248 1.00 22.08 124 LEU B CA 1
ATOM 3029 C C . LEU B 1 124 ? -45.888 -12.459 -30.185 1.00 21.37 124 LEU B C 1
ATOM 3030 O O . LEU B 1 124 ? -44.758 -12.762 -29.782 1.00 21.75 124 LEU B O 1
ATOM 3035 N N . VAL B 1 125 ? -46.546 -11.385 -29.759 1.00 21.11 125 VAL B N 1
ATOM 3036 C CA . VAL B 1 125 ? -46.044 -10.506 -28.705 1.00 20.54 125 VAL B CA 1
ATOM 3037 C C . VAL B 1 125 ? -46.860 -10.766 -27.450 1.00 20.37 125 VAL B C 1
ATOM 3038 O O . VAL B 1 125 ? -48.091 -10.860 -27.515 1.00 20.65 125 VAL B O 1
ATOM 3042 N N . VAL B 1 126 ? -46.166 -10.887 -26.317 1.00 19.99 126 VAL B N 1
ATOM 3043 C CA . VAL B 1 126 ? -46.752 -11.136 -25.006 1.00 19.86 126 VAL B CA 1
ATOM 3044 C C . VAL B 1 126 ? -46.476 -9.92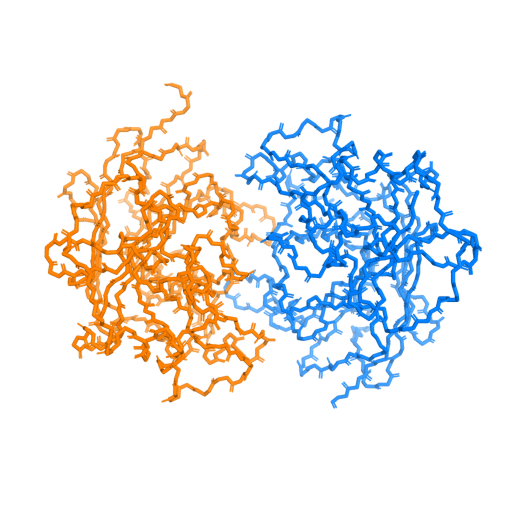2 -24.131 1.00 19.47 126 VAL B C 1
ATOM 3045 O O . VAL B 1 126 ? -45.349 -9.412 -24.113 1.00 21.68 126 VAL B O 1
ATOM 3049 N N . VAL B 1 127 ? -47.500 -9.446 -23.419 1.00 19.57 127 VAL B N 1
ATOM 3050 C CA . VAL B 1 127 ? -47.357 -8.316 -22.500 1.00 19.27 127 VAL B CA 1
ATOM 3051 C C . VAL B 1 127 ? -47.682 -8.839 -21.110 1.00 20.50 127 VAL B C 1
ATOM 3052 O O . VAL B 1 127 ? -48.737 -9.443 -20.916 1.00 19.53 127 VAL B O 1
ATOM 3056 N N . MET B 1 128 ? -46.778 -8.617 -20.157 1.00 19.82 128 MET B N 1
ATOM 3057 C CA . MET B 1 128 ? -46.957 -9.144 -18.813 1.00 22.65 128 MET B CA 1
ATOM 3058 C C . MET B 1 128 ? -47.993 -8.342 -18.036 1.00 20.11 128 MET B C 1
ATOM 3059 O O . MET B 1 128 ? -48.034 -7.111 -18.119 1.00 20.21 128 MET B O 1
ATOM 3064 N N . GLY B 1 129 ? -48.791 -9.047 -17.234 1.00 19.45 129 GLY B N 1
ATOM 3065 C CA . GLY B 1 129 ? -49.768 -8.412 -16.357 1.00 19.72 129 GLY B CA 1
ATOM 3066 C C . GLY B 1 129 ? -49.378 -8.537 -14.891 1.00 25.87 129 GLY B C 1
ATOM 3067 O O . GLY B 1 129 ? -49.892 -7.816 -14.031 1.00 28.78 129 GLY B O 1
ATOM 3068 N N . ARG B 1 130 ? -48.490 -9.479 -14.595 1.00 21.03 130 ARG B N 1
ATOM 3069 C CA . ARG B 1 130 ? -47.941 -9.663 -13.254 1.00 19.62 130 ARG B CA 1
ATOM 3070 C C . ARG B 1 130 ? -46.472 -10.002 -13.416 1.00 25.93 130 ARG B C 1
ATOM 3071 O O . ARG B 1 130 ? -46.101 -10.681 -14.375 1.00 24.66 130 ARG B O 1
ATOM 3079 N N . GLY B 1 131 ? -45.630 -9.509 -12.506 1.00 25.20 131 GLY B N 1
ATOM 3080 C CA . GLY B 1 131 ? -44.203 -9.688 -12.612 1.00 26.76 131 GLY B CA 1
ATOM 3081 C C . GLY B 1 131 ? -43.667 -10.711 -11.626 1.00 27.23 131 GLY B C 1
ATOM 3082 O O . GLY B 1 131 ? -44.410 -11.427 -10.949 1.00 24.08 131 GLY B O 1
ATOM 3083 N N . GLY B 1 132 ? -42.343 -10.789 -11.579 1.00 24.81 132 GLY B N 1
ATOM 3084 C CA . GLY B 1 132 ? -41.674 -11.591 -10.578 1.00 26.00 132 GLY B CA 1
ATOM 3085 C C . GLY B 1 132 ? -40.494 -12.392 -11.082 1.00 24.48 132 GLY B C 1
ATOM 3086 O O . GLY B 1 132 ? -40.229 -12.477 -12.285 1.00 21.82 132 GLY B O 1
ATOM 3087 N N . ARG B 1 133 ? -39.769 -12.959 -10.134 1.00 19.55 133 ARG B N 1
ATOM 3088 C CA . ARG B 1 133 ? -38.705 -13.920 -10.356 1.00 20.77 133 ARG B CA 1
ATOM 3089 C C . ARG B 1 133 ? -39.240 -15.317 -10.081 1.00 23.66 133 ARG B C 1
ATOM 3090 O O . ARG B 1 133 ? -40.132 -15.498 -9.250 1.00 21.58 133 ARG B O 1
ATOM 3098 N N . ASN B 1 134 ? -38.688 -16.301 -10.786 1.00 21.45 134 ASN B N 1
ATOM 3099 C CA . ASN B 1 134 ? -39.037 -17.708 -10.581 1.00 20.63 134 ASN B CA 1
ATOM 3100 C C . ASN B 1 134 ? -40.544 -17.936 -10.687 1.00 20.87 134 ASN B C 1
ATOM 3101 O O . ASN B 1 134 ? -41.178 -18.549 -9.814 1.00 21.10 134 ASN B O 1
ATOM 3106 N N . ILE B 1 135 ? -41.114 -17.427 -11.770 1.00 22.85 135 ILE B N 1
ATOM 3107 C CA . ILE B 1 135 ? -42.514 -17.714 -12.108 1.00 21.93 135 ILE B CA 1
ATOM 3108 C C . ILE B 1 135 ? -42.609 -19.148 -12.625 1.00 21.46 135 ILE B C 1
ATOM 3109 O O . ILE B 1 135 ? -41.867 -19.520 -13.562 1.00 22.00 135 ILE B O 1
ATOM 3114 N N . PRO B 1 136 ? -43.465 -19.988 -12.053 1.00 23.97 136 PRO B N 1
ATOM 3115 C CA . PRO B 1 136 ? -43.507 -21.389 -12.479 1.00 26.74 136 PRO B CA 1
ATOM 3116 C C . PRO B 1 136 ? -44.155 -21.515 -13.837 1.00 23.90 136 PRO B C 1
ATOM 3117 O O . PRO B 1 136 ? -45.102 -20.794 -14.165 1.00 23.25 136 PRO B O 1
ATOM 3121 N N . GLU B 1 137 ? -43.635 -22.457 -14.627 1.00 25.85 137 GLU B N 1
ATOM 3122 C CA . GLU B 1 137 ? -44.143 -22.633 -15.979 1.00 25.09 137 GLU B CA 1
ATOM 3123 C C . GLU B 1 137 ? -45.633 -22.957 -15.970 1.00 26.29 137 GLU B C 1
ATOM 3124 O O . GLU B 1 137 ? -46.393 -22.449 -16.806 1.00 26.77 137 GLU B O 1
ATOM 3130 N N . ASP B 1 138 ? -46.088 -23.767 -15.004 1.00 28.58 138 ASP B N 1
ATOM 3131 C CA . ASP B 1 138 ? -47.483 -24.190 -15.074 1.00 32.81 138 ASP B CA 1
ATOM 3132 C C . ASP B 1 138 ? -48.454 -23.094 -14.659 1.00 36.20 138 ASP B C 1
ATOM 3133 O O . ASP B 1 138 ? -49.664 -23.296 -14.771 1.00 40.89 138 ASP B O 1
ATOM 3138 N N . ARG B 1 139 ? -47.963 -21.942 -14.201 1.00 31.78 139 ARG B N 1
ATOM 3139 C CA . ARG B 1 139 ? -48.808 -20.794 -13.896 1.00 33.32 139 ARG B CA 1
ATOM 3140 C C . ARG B 1 139 ? -48.563 -19.611 -14.823 1.00 30.94 139 ARG B C 1
ATOM 3141 O O . ARG B 1 139 ? -49.171 -18.556 -14.627 1.00 26.92 139 ARG B O 1
ATOM 3149 N N . ALA B 1 140 ? -47.692 -19.745 -15.826 1.00 26.36 140 ALA B N 1
ATOM 3150 C CA . ALA B 1 140 ? -47.152 -18.547 -16.471 1.00 27.42 140 ALA B CA 1
ATOM 3151 C C . ALA B 1 140 ? -48.226 -17.735 -17.191 1.00 21.37 140 ALA B C 1
ATOM 3152 O O . ALA B 1 140 ? -48.157 -16.501 -17.215 1.00 22.28 140 ALA B O 1
ATOM 3154 N N . TRP B 1 141 ? -49.203 -18.394 -17.822 1.00 22.30 141 TRP B N 1
ATOM 3155 C CA . TRP B 1 141 ? -50.201 -17.615 -18.560 1.00 26.08 141 TRP B CA 1
ATOM 3156 C C . TRP B 1 141 ? -51.011 -16.730 -17.626 1.00 25.76 141 TRP B C 1
ATOM 3157 O O . TRP B 1 141 ? -51.514 -15.685 -18.047 1.00 26.10 141 TRP B O 1
ATOM 3168 N N . GLU B 1 142 ? -51.140 -17.125 -16.355 1.00 23.96 142 GLU B N 1
ATOM 3169 C CA . GLU B 1 142 ? -51.850 -16.283 -15.398 1.00 26.18 142 GLU B CA 1
ATOM 3170 C C . GLU B 1 142 ? -51.105 -14.980 -15.118 1.00 28.06 142 GLU B C 1
ATOM 3171 O O . GLU B 1 142 ? -51.700 -14.049 -14.558 1.00 27.26 142 GLU B O 1
ATOM 3177 N N . PHE B 1 143 ? -49.819 -14.899 -15.472 1.00 25.63 143 PHE B N 1
ATOM 3178 C CA . PHE B 1 143 ? -49.045 -13.671 -15.326 1.00 23.06 143 PHE B CA 1
ATOM 3179 C C . PHE B 1 143 ? -49.099 -12.792 -16.571 1.00 22.38 143 PHE B C 1
ATOM 3180 O O . PHE B 1 143 ? -48.473 -11.725 -16.586 1.00 22.09 143 PHE B O 1
ATOM 3188 N N . VAL B 1 144 ? -49.831 -13.208 -17.607 1.00 20.50 144 VAL B N 1
ATOM 3189 C CA . VAL B 1 144 ? -49.872 -12.508 -18.881 1.00 20.11 144 VAL B CA 1
ATOM 3190 C C . VAL B 1 144 ? -51.111 -11.632 -18.930 1.00 22.10 144 VAL B C 1
ATOM 3191 O O . VAL B 1 144 ? -52.231 -12.114 -18.714 1.00 22.66 144 VAL B O 1
ATOM 3195 N N . ALA B 1 145 ? -50.913 -10.346 -19.244 1.00 18.60 145 ALA B N 1
ATOM 3196 C CA . ALA B 1 145 ? -52.049 -9.465 -19.490 1.00 19.31 145 ALA B CA 1
ATOM 3197 C C . ALA B 1 145 ? -52.746 -9.838 -20.790 1.00 19.55 145 ALA B C 1
ATOM 3198 O O . ALA B 1 145 ? -53.963 -10.051 -20.822 1.00 21.56 145 ALA B O 1
ATOM 3200 N N . GLY B 1 146 ? -51.997 -9.877 -21.879 1.00 20.74 146 GLY B N 1
ATOM 3201 C CA . GLY B 1 146 ? -52.589 -10.262 -23.147 1.00 19.46 146 GLY B CA 1
ATOM 3202 C C . GLY B 1 146 ? -51.512 -10.397 -24.197 1.00 18.25 146 GLY B C 1
ATOM 3203 O O . GLY B 1 146 ? -50.323 -10.297 -23.907 1.00 19.09 146 GLY B O 1
ATOM 3204 N N . VAL B 1 147 ? -51.951 -10.616 -25.443 1.00 18.76 147 VAL B N 1
ATOM 3205 C CA . VAL B 1 147 ? -51.033 -10.843 -26.550 1.00 18.61 147 VAL B CA 1
ATOM 3206 C C . VAL B 1 147 ? -51.352 -9.841 -27.644 1.00 20.27 147 VAL B C 1
ATOM 3207 O O . VAL B 1 147 ? -52.435 -9.258 -27.685 1.00 22.41 147 VAL B O 1
ATOM 3211 N N . SER B 1 148 ? -50.394 -9.644 -28.545 1.00 21.15 148 SER B N 1
ATOM 3212 C CA . SER B 1 148 ? -50.641 -8.776 -29.682 1.00 19.83 148 SER B CA 1
ATOM 3213 C C . SER B 1 148 ? -49.803 -9.269 -30.859 1.00 22.74 148 SER B C 1
ATOM 3214 O O . SER B 1 148 ? -49.080 -10.268 -30.766 1.00 20.84 148 SER B O 1
ATOM 3217 N N . VAL B 1 149 ? -49.895 -8.548 -31.976 1.00 20.87 149 VAL B N 1
ATOM 3218 C CA . VAL B 1 149 ? -49.139 -8.878 -33.181 1.00 20.89 149 VAL B CA 1
ATOM 3219 C C . VAL B 1 149 ? -47.896 -8.007 -33.210 1.00 20.61 149 VAL B C 1
ATOM 3220 O O . VAL B 1 149 ? -47.959 -6.815 -32.886 1.00 24.00 149 VAL B O 1
ATOM 3224 N N . GLY B 1 150 ? -46.762 -8.583 -33.612 1.00 21.97 150 GLY B N 1
ATOM 3225 C CA . GLY B 1 150 ? -45.545 -7.801 -33.760 1.00 22.94 150 GLY B CA 1
ATOM 3226 C C . GLY B 1 150 ? -44.761 -8.191 -35.000 1.00 22.16 150 GLY B C 1
ATOM 3227 O O . GLY B 1 150 ? -44.968 -9.256 -35.592 1.00 22.38 150 GLY B O 1
ATOM 3228 N N . GLN B 1 151 ? -43.853 -7.291 -35.382 1.00 23.28 151 GLN B N 1
ATOM 3229 C CA . GLN B 1 151 ? -42.814 -7.553 -36.372 1.00 25.54 151 GLN B CA 1
ATOM 3230 C C . GLN B 1 151 ? -41.478 -7.370 -35.679 1.00 25.81 151 GLN B C 1
ATOM 3231 O O . GLN B 1 151 ? -41.287 -6.383 -34.967 1.00 29.54 151 GLN B O 1
ATOM 3237 N N . ASP B 1 152 ? -40.567 -8.319 -35.856 1.00 25.38 152 ASP B N 1
ATOM 3238 C CA . ASP B 1 152 ? -39.175 -8.096 -35.455 1.00 23.60 152 ASP B CA 1
ATOM 3239 C C . ASP B 1 152 ? -38.375 -7.790 -36.718 1.00 23.89 152 ASP B C 1
ATOM 3240 O O . ASP B 1 152 ? -37.660 -8.635 -37.255 1.00 24.79 152 ASP B O 1
ATOM 3245 N N . LEU B 1 153 ? -38.513 -6.555 -37.206 1.00 23.24 153 LEU B N 1
ATOM 3246 C CA . LEU B 1 153 ? -37.789 -6.163 -38.411 1.00 24.04 153 LEU B CA 1
ATOM 3247 C C . LEU B 1 153 ? -36.303 -6.133 -38.093 1.00 24.87 153 LEU B C 1
ATOM 3248 O O . LEU B 1 153 ? -35.903 -5.707 -37.010 1.00 23.91 153 LEU B O 1
ATOM 3253 N N . SER B 1 154 ? -35.489 -6.595 -39.038 1.00 25.11 154 SER B N 1
ATOM 3254 C CA . SER B 1 154 ? -34.089 -6.909 -38.759 1.00 25.49 154 SER B CA 1
ATOM 3255 C C . SER B 1 154 ? -33.223 -6.467 -39.922 1.00 26.51 154 SER B C 1
ATOM 3256 O O . SER B 1 154 ? -33.407 -6.956 -41.039 1.00 30.40 154 SER B O 1
ATOM 3259 N N . GLU B 1 155 ? -32.241 -5.605 -39.660 1.00 26.79 155 GLU B N 1
ATOM 3260 C CA . GLU B 1 155 ? -31.252 -5.267 -40.682 1.00 27.89 155 GLU B CA 1
ATOM 3261 C C . GLU B 1 155 ? -30.145 -6.319 -40.594 1.00 34.75 155 GLU B C 1
ATOM 3262 O O . GLU B 1 155 ? -29.281 -6.259 -39.716 1.00 30.12 155 GLU B O 1
ATOM 3268 N N . ARG B 1 156 ? -30.152 -7.286 -41.528 1.00 29.85 156 ARG B N 1
ATOM 3269 C CA . ARG B 1 156 ? -29.328 -8.480 -41.342 1.00 32.03 156 ARG B CA 1
ATOM 3270 C C . ARG B 1 156 ? -27.834 -8.197 -41.446 1.00 30.44 156 ARG B C 1
ATOM 3271 O O . ARG B 1 156 ? -27.039 -8.950 -40.871 1.00 33.75 156 ARG B O 1
ATOM 3279 N N . ASP B 1 157 ? -27.421 -7.165 -42.194 1.00 31.12 157 ASP B N 1
ATOM 3280 C CA . ASP B 1 157 ? -25.988 -6.894 -42.322 1.00 32.15 157 ASP B CA 1
ATOM 3281 C C . ASP B 1 157 ? -25.388 -6.559 -40.961 1.00 36.47 157 ASP B C 1
ATOM 3282 O O . ASP B 1 157 ? -24.406 -7.175 -40.528 1.00 33.99 157 ASP B O 1
ATOM 3287 N N . LEU B 1 158 ? -25.968 -5.573 -40.281 1.00 30.79 158 LEU B N 1
ATOM 3288 C CA . LEU B 1 158 ? -25.512 -5.219 -38.936 1.00 32.71 158 LEU B CA 1
ATOM 3289 C C . LEU B 1 158 ? -25.702 -6.378 -37.969 1.00 35.01 158 LEU B C 1
ATOM 3290 O O . LEU B 1 158 ? -24.870 -6.598 -37.079 1.00 40.57 158 LEU B O 1
ATOM 3295 N N . GLN B 1 159 ? -26.803 -7.120 -38.113 1.00 30.86 159 GLN B N 1
ATOM 3296 C CA . GLN B 1 159 ? -27.125 -8.166 -37.145 1.00 30.01 159 GLN B CA 1
ATOM 3297 C C . GLN B 1 159 ? -26.030 -9.220 -37.073 1.00 33.58 159 GLN B C 1
ATOM 3298 O O . GLN B 1 159 ? -25.733 -9.744 -35.994 1.00 34.37 159 GLN B O 1
ATOM 3304 N N . LEU B 1 160 ? -25.428 -9.550 -38.211 1.00 30.23 160 LEU B N 1
ATOM 3305 C CA . LEU B 1 160 ? -24.489 -10.659 -38.297 1.00 34.89 160 LEU B CA 1
ATOM 3306 C C . LEU B 1 160 ? -23.037 -10.232 -38.437 1.00 35.39 160 LEU B C 1
ATOM 3307 O O . LEU B 1 160 ? -22.162 -11.097 -38.550 1.00 40.75 160 LEU B O 1
ATOM 3312 N N . ALA B 1 161 ? -22.745 -8.933 -38.416 1.00 37.11 161 ALA B N 1
ATOM 3313 C CA . ALA B 1 161 ? -21.397 -8.474 -38.714 1.00 39.72 161 ALA B CA 1
ATOM 3314 C C . ALA B 1 161 ? -20.504 -8.489 -37.475 1.00 38.23 161 ALA B C 1
ATOM 3315 O O . ALA B 1 161 ? -20.972 -8.467 -36.335 1.00 41.92 161 ALA B O 1
ATOM 3317 N N . GLY B 1 162 ? -19.194 -8.528 -37.725 1.00 41.45 162 GLY B N 1
ATOM 3318 C CA . GLY B 1 162 ? -18.200 -8.334 -36.690 1.00 39.60 162 GLY B CA 1
ATOM 3319 C C . GLY B 1 162 ? -18.028 -9.544 -35.794 1.00 36.94 162 GLY B C 1
ATOM 3320 O O . GLY B 1 162 ? -18.773 -10.528 -35.882 1.00 39.18 162 GLY B O 1
ATOM 3321 N N . PRO B 1 163 ? -17.022 -9.507 -34.928 1.00 39.56 163 PRO B N 1
ATOM 3322 C CA . PRO B 1 163 ? -16.860 -10.596 -33.964 1.00 36.28 163 PRO B CA 1
ATOM 3323 C C . PRO B 1 163 ? -18.014 -10.585 -32.983 1.00 43.05 163 PRO B C 1
ATOM 3324 O O . PRO B 1 163 ? -18.604 -9.537 -32.702 1.00 44.78 163 PRO B O 1
ATOM 3328 N N . ALA B 1 164 ? -18.353 -11.774 -32.495 1.00 41.59 164 ALA B N 1
ATOM 3329 C CA . ALA B 1 164 ? -19.394 -11.987 -31.491 1.00 33.90 164 ALA B CA 1
ATOM 3330 C C . ALA B 1 164 ? -20.671 -11.199 -31.809 1.00 36.72 164 ALA B C 1
ATOM 3331 O O . ALA B 1 164 ? -21.116 -10.391 -30.980 1.00 34.39 164 ALA B O 1
ATOM 3333 N N . PRO B 1 165 ? -21.293 -11.430 -32.967 1.00 36.07 165 PRO B N 1
ATOM 3334 C CA . PRO B 1 165 ? -22.434 -10.589 -33.382 1.00 32.82 165 PRO B CA 1
ATOM 3335 C C . PRO B 1 165 ? -23.575 -10.591 -32.377 1.00 29.45 165 PRO B C 1
ATOM 3336 O O . PRO B 1 165 ? -24.129 -11.641 -32.026 1.00 31.66 165 PRO B O 1
ATOM 3340 N N . GLN B 1 166 ? -23.974 -9.386 -31.974 1.00 28.19 166 GLN B N 1
ATOM 3341 C CA . GLN B 1 166 ? -25.082 -9.176 -31.050 1.00 30.39 166 GLN B CA 1
ATOM 3342 C C . GLN B 1 166 ? -26.253 -8.539 -31.798 1.00 26.58 166 GLN B C 1
ATOM 3343 O O . GLN B 1 166 ? -26.075 -7.526 -32.482 1.00 33.25 166 GLN B O 1
ATOM 3349 N N . PHE B 1 167 ? -27.448 -9.109 -31.636 1.00 25.68 167 PHE B N 1
ATOM 3350 C CA . PHE B 1 167 ? -28.556 -8.877 -32.555 1.00 25.37 167 PHE B CA 1
ATOM 3351 C C . PHE B 1 167 ? -29.391 -7.629 -32.266 1.00 29.36 167 PHE B C 1
ATOM 3352 O O . PHE B 1 167 ? -30.150 -7.208 -33.145 1.00 26.28 167 PHE B O 1
ATOM 3360 N N . SER B 1 168 ? -29.274 -7.011 -31.086 1.00 24.28 168 SER B N 1
ATOM 3361 C CA . SER B 1 168 ? -30.299 -6.056 -30.662 1.00 23.58 168 SER B CA 1
ATOM 3362 C C . SER B 1 168 ? -30.331 -4.813 -31.547 1.00 23.89 168 SER B C 1
ATOM 3363 O O . SER B 1 168 ? -31.407 -4.351 -31.932 1.00 24.42 168 SER B O 1
ATOM 3366 N N . LEU B 1 169 ? -29.172 -4.224 -31.821 1.00 24.62 169 LEU B N 1
ATOM 3367 C CA . LEU B 1 169 ? -29.148 -2.921 -32.479 1.00 24.96 169 LEU B CA 1
ATOM 3368 C C . LEU B 1 169 ? -29.743 -2.999 -33.881 1.00 25.22 169 LEU B C 1
ATOM 3369 O O . LEU B 1 169 ? -30.533 -2.131 -34.274 1.00 25.87 169 LEU B O 1
ATOM 3374 N N . ALA B 1 170 ? -29.413 -4.059 -34.624 1.00 25.66 170 ALA B N 1
ATOM 3375 C CA . ALA B 1 170 ? -29.955 -4.266 -35.969 1.00 26.66 170 ALA B CA 1
ATOM 3376 C C . ALA B 1 170 ? -31.467 -4.408 -35.993 1.00 25.24 170 ALA B C 1
ATOM 3377 O O . ALA B 1 170 ? -32.087 -4.238 -37.060 1.00 25.48 170 ALA B O 1
ATOM 3379 N N . LYS B 1 171 ? -32.066 -4.761 -34.858 1.00 24.42 171 LYS B N 1
ATOM 3380 C CA . LYS B 1 171 ? -33.503 -4.919 -34.714 1.00 23.74 171 LYS B CA 1
ATOM 3381 C C . LYS B 1 171 ? -34.142 -3.733 -34.012 1.00 23.25 171 LYS B C 1
ATOM 3382 O O . LYS B 1 171 ? -35.304 -3.819 -33.615 1.00 22.73 171 LYS B O 1
ATOM 3388 N N . SER B 1 172 ? -33.417 -2.604 -33.906 1.00 23.58 172 SER B N 1
ATOM 3389 C CA . SER B 1 172 ? -33.882 -1.458 -33.131 1.00 23.22 172 SER B CA 1
ATOM 3390 C C . SER B 1 172 ? -33.798 -0.156 -33.911 1.00 23.77 172 SER B C 1
ATOM 3391 O O . SER B 1 172 ? -33.770 0.922 -33.307 1.00 23.73 172 SER B O 1
ATOM 3394 N N . HIS B 1 173 ? -33.706 -0.224 -35.246 1.00 24.36 173 HIS B N 1
ATOM 3395 C CA . HIS B 1 173 ? -33.864 0.980 -36.037 1.00 24.88 173 HIS B CA 1
ATOM 3396 C C . HIS B 1 173 ? -35.241 1.581 -35.797 1.00 24.41 173 HIS B C 1
ATOM 3397 O O . HIS B 1 173 ? -36.147 0.920 -35.296 1.00 23.86 173 HIS B O 1
ATOM 3404 N N . ALA B 1 174 ? -35.407 2.845 -36.174 1.00 24.83 174 ALA B N 1
ATOM 3405 C CA . ALA B 1 174 ? -36.711 3.484 -35.999 1.00 24.54 174 ALA B CA 1
ATOM 3406 C C . ALA B 1 174 ? -37.808 2.659 -36.660 1.00 24.34 174 ALA B C 1
ATOM 3407 O O . ALA B 1 174 ? -37.698 2.288 -37.834 1.00 24.84 174 ALA B O 1
ATOM 3409 N N . GLY B 1 175 ? -38.859 2.375 -35.895 1.00 25.22 175 GLY B N 1
ATOM 3410 C CA . GLY B 1 175 ? -40.015 1.651 -36.375 1.00 26.61 175 GLY B CA 1
ATOM 3411 C C . GLY B 1 175 ? -39.803 0.174 -36.584 1.00 23.33 175 GLY B C 1
ATOM 3412 O O . GLY B 1 175 ? -40.682 -0.479 -37.156 1.00 25.98 175 GLY B O 1
ATOM 3413 N N . PHE B 1 176 ? -38.676 -0.377 -36.140 1.00 23.25 176 PHE B N 1
ATOM 3414 C CA . PHE B 1 176 ? -38.441 -1.807 -36.322 1.00 24.01 176 PHE B CA 1
ATOM 3415 C C . PHE B 1 176 ? -39.173 -2.703 -35.324 1.00 22.45 176 PHE B C 1
ATOM 3416 O O . PHE B 1 176 ? -39.063 -3.929 -35.446 1.00 24.11 176 PHE B O 1
ATOM 3424 N N . SER B 1 177 ? -39.933 -2.160 -34.369 1.00 21.97 177 SER B N 1
ATOM 3425 C CA . SER B 1 177 ? -40.669 -2.974 -33.398 1.00 21.38 177 SER B CA 1
ATOM 3426 C C . SER B 1 177 ? -42.127 -2.544 -33.314 1.00 21.23 177 SER B C 1
ATOM 3427 O O . SER B 1 177 ? -42.601 -2.119 -32.254 1.00 21.84 177 SER B O 1
ATOM 3430 N N . PRO B 1 178 ? -42.884 -2.659 -34.405 1.00 21.56 178 PRO B N 1
ATOM 3431 C CA . PRO B 1 178 ? -44.311 -2.347 -34.318 1.00 21.50 178 PRO B CA 1
ATOM 3432 C C . PRO B 1 178 ? -45.058 -3.439 -33.570 1.00 25.24 178 PRO B C 1
ATOM 3433 O O . PRO B 1 178 ? -44.793 -4.633 -33.747 1.00 22.87 178 PRO B O 1
ATOM 3437 N N . ILE B 1 179 ? -46.006 -3.016 -32.733 1.00 21.60 179 ILE B N 1
ATOM 3438 C CA . ILE B 1 179 ? -46.849 -3.915 -31.956 1.00 20.76 179 ILE B CA 1
ATOM 3439 C C . ILE B 1 179 ? -48.272 -3.400 -32.053 1.00 21.69 179 ILE B C 1
ATOM 3440 O O . ILE B 1 179 ? -48.501 -2.199 -31.886 1.00 21.32 179 ILE B O 1
ATOM 3445 N N . GLY B 1 180 ? -49.229 -4.294 -32.302 1.00 21.37 180 GLY B 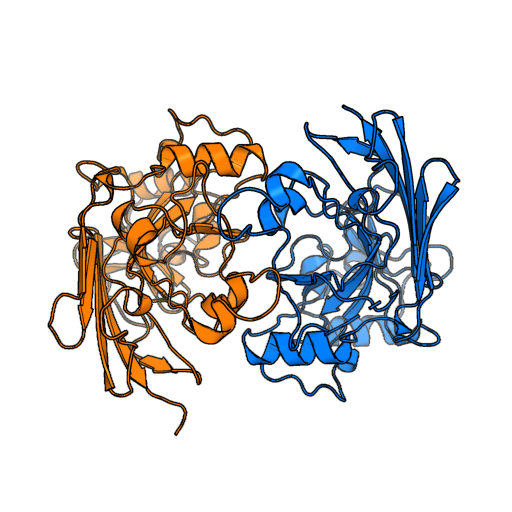N 1
ATOM 3446 C CA . GLY B 1 180 ? -50.615 -3.895 -32.360 1.00 21.53 180 GLY B CA 1
ATOM 3447 C C . GLY B 1 180 ? -51.416 -4.702 -33.355 1.00 22.30 180 GLY B C 1
ATOM 3448 O O . GLY B 1 180 ? -50.964 -5.744 -33.839 1.00 22.39 180 GLY B O 1
ATOM 3449 N N . PRO B 1 181 ? -52.643 -4.245 -33.674 1.00 22.00 181 PRO B N 1
ATOM 3450 C CA . PRO B 1 181 ? -53.228 -2.985 -33.202 1.00 22.18 181 PRO B CA 1
ATOM 3451 C C . PRO B 1 181 ? -53.779 -3.033 -31.778 1.00 24.88 181 PRO B C 1
ATOM 3452 O O . PRO B 1 181 ? -53.882 -1.983 -31.145 1.00 24.84 181 PRO B O 1
ATOM 3456 N N . GLU B 1 182 ? -54.132 -4.220 -31.294 1.00 23.54 182 GLU B N 1
ATOM 3457 C CA . GLU B 1 182 ? -54.844 -4.353 -30.026 1.00 21.62 182 GLU B CA 1
ATOM 3458 C C . GLU B 1 182 ? -54.158 -5.356 -29.128 1.00 21.08 182 GLU B C 1
ATOM 3459 O O . GLU B 1 182 ? -53.514 -6.291 -29.598 1.00 25.38 182 GLU B O 1
ATOM 3465 N N . LEU B 1 183 ? -54.310 -5.157 -27.816 1.00 21.36 183 LEU B N 1
ATOM 3466 C CA . LEU B 1 183 ? -53.967 -6.193 -26.861 1.00 23.87 183 LEU B CA 1
ATOM 3467 C C . LEU B 1 183 ? -55.198 -7.061 -26.685 1.00 24.12 183 LEU B C 1
ATOM 3468 O O . LEU B 1 183 ? -56.301 -6.531 -26.506 1.00 24.33 183 LEU B O 1
ATOM 3473 N N . VAL B 1 184 ? -55.014 -8.380 -26.732 1.00 20.74 184 VAL B N 1
ATOM 3474 C CA . VAL B 1 184 ? -56.114 -9.339 -26.631 1.00 21.11 184 VAL B CA 1
ATOM 3475 C C . VAL B 1 184 ? -55.863 -10.219 -25.415 1.00 21.06 184 VAL B C 1
ATOM 3476 O O . VAL B 1 184 ? -54.824 -10.887 -25.344 1.00 22.88 184 VAL B O 1
ATOM 3480 N N . THR B 1 185 ? -56.799 -10.233 -24.458 1.00 21.83 185 THR B N 1
ATOM 3481 C CA . THR B 1 185 ? -56.521 -11.002 -23.254 1.00 22.73 185 THR B CA 1
ATOM 3482 C C . THR B 1 185 ? -56.652 -12.499 -23.537 1.00 24.17 185 THR B C 1
ATOM 3483 O O . THR B 1 185 ? -57.262 -12.925 -24.520 1.00 23.10 185 THR B O 1
ATOM 3487 N N . VAL B 1 186 ? -56.068 -13.296 -22.640 1.00 24.41 186 VAL B N 1
ATOM 3488 C CA . VAL B 1 186 ? -55.871 -14.727 -22.874 1.00 29.49 186 VAL B CA 1
ATOM 3489 C C . VAL B 1 186 ? -57.205 -15.482 -22.994 1.00 26.70 186 VAL B C 1
ATOM 3490 O O . VAL B 1 186 ? -57.320 -16.454 -23.756 1.00 27.47 186 VAL B O 1
ATOM 3494 N N . ASP B 1 187 ? -58.245 -15.027 -22.290 1.00 23.71 187 ASP B N 1
ATOM 3495 C CA . ASP B 1 187 ? -59.531 -15.720 -22.295 1.00 24.83 187 ASP B CA 1
ATOM 3496 C C . ASP B 1 187 ? -60.241 -15.644 -23.638 1.00 27.86 187 ASP B C 1
ATOM 3497 O O . ASP B 1 187 ? -61.199 -16.392 -23.860 1.00 29.70 187 ASP B O 1
ATOM 3502 N N . GLU B 1 188 ? -59.812 -14.750 -24.526 1.00 26.31 188 GLU B N 1
ATOM 3503 C CA . GLU B 1 188 ? -60.361 -14.687 -25.875 1.00 28.98 188 GLU B CA 1
ATOM 3504 C C . GLU B 1 188 ? -59.716 -15.681 -26.827 1.00 30.90 188 GLU B C 1
ATOM 3505 O O . GLU B 1 188 ? -60.139 -15.767 -27.986 1.00 32.19 188 GLU B O 1
ATOM 3511 N N . LEU B 1 189 ? -58.699 -16.387 -26.397 1.00 30.09 189 LEU B N 1
ATOM 3512 C CA . LEU B 1 189 ? -57.993 -17.280 -27.311 1.00 27.41 189 LEU B CA 1
ATOM 3513 C C . LEU B 1 189 ? -58.492 -18.705 -27.107 1.00 27.75 189 LEU B C 1
ATOM 3514 O O . LEU B 1 189 ? -58.530 -19.188 -25.961 1.00 28.84 189 LEU B O 1
ATOM 3519 N N . PRO B 1 190 ? -58.911 -19.410 -28.159 1.00 24.19 190 PRO B N 1
ATOM 3520 C CA . PRO B 1 190 ? -59.342 -20.804 -27.961 1.00 25.10 190 PRO B CA 1
ATOM 3521 C C . PRO B 1 190 ? -58.263 -21.635 -27.296 1.00 24.08 190 PRO B C 1
ATOM 3522 O O . PRO B 1 190 ? -58.529 -22.330 -26.309 1.00 28.57 190 PRO B O 1
ATOM 3526 N N . ASP B 1 191 ? -57.040 -21.567 -27.818 1.00 23.68 191 ASP B N 1
ATOM 3527 C CA . ASP B 1 191 ? -55.875 -22.193 -27.215 1.00 24.70 191 ASP B CA 1
ATOM 3528 C C . ASP B 1 191 ? -54.717 -21.209 -27.309 1.00 25.64 191 ASP B C 1
ATOM 3529 O O . ASP B 1 191 ? -54.171 -20.976 -28.403 1.00 22.68 191 ASP B O 1
ATOM 3534 N N . PRO B 1 192 ? -54.327 -20.611 -26.182 1.00 25.08 192 PRO B N 1
ATOM 3535 C CA . PRO B 1 192 ? -53.277 -19.586 -26.202 1.00 24.68 192 PRO B CA 1
ATOM 3536 C C . PRO B 1 192 ? -51.950 -20.095 -26.701 1.00 21.54 192 PRO B C 1
ATOM 3537 O O . PRO B 1 192 ? -51.125 -19.294 -27.154 1.00 22.52 192 PRO B O 1
ATOM 3541 N N . ASP B 1 193 ? -51.719 -21.404 -26.649 1.00 23.55 193 ASP B N 1
ATOM 3542 C CA . ASP B 1 193 ? -50.463 -21.969 -27.120 1.00 26.20 193 ASP B CA 1
ATOM 3543 C C . ASP B 1 193 ? -50.536 -22.414 -28.571 1.00 24.89 193 ASP B C 1
ATOM 3544 O O . ASP B 1 193 ? -49.625 -23.104 -29.044 1.00 25.22 193 ASP B O 1
ATOM 3549 N N . ASP B 1 194 ? -51.581 -22.013 -29.301 1.00 22.68 194 ASP B N 1
ATOM 3550 C CA . ASP B 1 194 ? -51.735 -22.551 -30.660 1.00 23.27 194 ASP B CA 1
ATOM 3551 C C . ASP B 1 194 ? -52.485 -21.508 -31.488 1.00 23.27 194 ASP B C 1
ATOM 3552 O O . ASP B 1 194 ? -53.680 -21.647 -31.753 1.00 23.66 194 ASP B O 1
ATOM 3557 N N . LEU B 1 195 ? -51.755 -20.464 -31.918 1.00 24.12 195 LEU B N 1
ATOM 3558 C CA . LEU B 1 195 ? -52.313 -19.369 -32.702 1.00 22.92 195 LEU B CA 1
ATOM 3559 C C . LEU B 1 195 ? -51.693 -19.348 -34.098 1.00 24.69 195 LEU B C 1
ATOM 3560 O O . LEU B 1 195 ? -50.477 -19.477 -34.238 1.00 24.35 195 LEU B O 1
ATOM 3565 N N . GLU B 1 196 ? -52.525 -19.161 -35.122 1.00 23.79 196 GLU B N 1
ATOM 3566 C CA . GLU B 1 196 ? -52.036 -19.066 -36.499 1.00 24.24 196 GLU B CA 1
ATOM 3567 C C . GLU B 1 196 ? -51.465 -17.675 -36.765 1.00 24.54 196 GLU B C 1
ATOM 3568 O O . GLU B 1 196 ? -52.110 -16.666 -36.462 1.00 24.32 196 GLU B O 1
ATOM 3574 N N . LEU B 1 197 ? -50.256 -17.616 -37.333 1.00 24.34 197 LEU B N 1
ATOM 3575 C CA . LEU B 1 197 ? -49.609 -16.331 -37.623 1.00 23.71 197 LEU B CA 1
ATOM 3576 C C . LEU B 1 197 ? -48.932 -16.389 -38.990 1.00 26.96 197 LEU B C 1
ATOM 3577 O O . LEU B 1 197 ? -48.578 -17.462 -39.487 1.00 24.85 197 LEU B O 1
ATOM 3582 N N . GLY B 1 198 ? -48.789 -15.228 -39.612 1.00 24.40 198 GLY B N 1
ATOM 3583 C CA . GLY B 1 198 ? -48.161 -15.216 -40.920 1.00 25.08 198 GLY B CA 1
ATOM 3584 C C . GLY B 1 198 ? -47.893 -13.805 -41.391 1.00 28.10 198 GLY B C 1
ATOM 3585 O O . GLY B 1 198 ? -48.161 -12.825 -40.693 1.00 24.84 198 GLY B O 1
ATOM 3586 N N . ALA B 1 199 ? -47.360 -13.722 -42.609 1.00 26.42 199 ALA B N 1
ATOM 3587 C CA . ALA B 1 199 ? -46.990 -12.448 -43.202 1.00 25.93 199 ALA B CA 1
ATOM 3588 C C . ALA B 1 199 ? -47.045 -12.611 -44.705 1.00 26.92 199 ALA B C 1
ATOM 3589 O O . ALA B 1 199 ? -46.795 -13.703 -45.223 1.00 28.49 199 ALA B O 1
ATOM 3591 N N . GLU B 1 200 ? -47.390 -11.518 -45.393 1.00 27.24 200 GLU B N 1
ATOM 3592 C CA . GLU B 1 200 ? -47.453 -11.481 -46.853 1.00 28.26 200 GLU B CA 1
ATOM 3593 C C . GLU B 1 200 ? -46.752 -10.223 -47.341 1.00 28.50 200 GLU B C 1
ATOM 3594 O O . GLU B 1 200 ? -46.785 -9.182 -46.677 1.00 29.36 200 GLU B O 1
ATOM 3600 N N . ILE B 1 201 ? -46.101 -10.324 -48.502 1.00 29.40 201 ILE B N 1
ATOM 3601 C CA . ILE B 1 201 ? -45.454 -9.187 -49.133 1.00 29.84 201 ILE B CA 1
ATOM 3602 C C . ILE B 1 201 ? -46.112 -9.009 -50.492 1.00 30.88 201 ILE B C 1
ATOM 3603 O O . ILE B 1 201 ? -46.133 -9.947 -51.299 1.00 35.87 201 ILE B O 1
ATOM 3608 N N . ASN B 1 202 ? -46.681 -7.825 -50.720 1.00 31.00 202 ASN B N 1
ATOM 3609 C CA . ASN B 1 202 ? -47.401 -7.527 -51.950 1.00 33.90 202 ASN B CA 1
ATOM 3610 C C . ASN B 1 202 ? -48.427 -8.616 -52.257 1.00 33.46 202 ASN B C 1
ATOM 3611 O O . ASN B 1 202 ? -48.626 -9.016 -53.405 1.00 33.46 202 ASN B O 1
ATOM 3616 N N . GLY B 1 203 ? -49.070 -9.123 -51.199 1.00 36.39 203 GLY B N 1
ATOM 3617 C CA . GLY B 1 203 ? -50.140 -10.094 -51.355 1.00 39.48 203 GLY B CA 1
ATOM 3618 C C . GLY B 1 203 ? -49.715 -11.545 -51.486 1.00 42.50 203 GLY B C 1
ATOM 3619 O O . GLY B 1 203 ? -50.581 -12.413 -51.637 1.00 46.45 203 GLY B O 1
ATOM 3620 N N . GLU B 1 204 ? -48.422 -11.842 -51.425 1.00 37.87 204 GLU B N 1
ATOM 3621 C CA A GLU B 1 204 ? -47.923 -13.206 -51.531 0.48 36.67 204 GLU B CA 1
ATOM 3622 C CA B GLU B 1 204 ? -47.904 -13.202 -51.536 0.52 36.59 204 GLU B CA 1
ATOM 3623 C C . GLU B 1 204 ? -47.458 -13.664 -50.154 1.00 32.65 204 GLU B C 1
ATOM 3624 O O . GLU B 1 204 ? -46.708 -12.953 -49.484 1.00 31.48 204 GLU B O 1
ATOM 3635 N N . THR B 1 205 ? -47.923 -14.845 -49.726 1.00 35.00 205 THR B N 1
ATOM 3636 C CA . THR B 1 205 ? -47.525 -15.335 -48.406 1.00 33.45 205 THR B CA 1
ATOM 3637 C C . THR B 1 205 ? -46.024 -15.584 -48.379 1.00 30.19 205 THR B C 1
ATOM 3638 O O . THR B 1 205 ? -45.467 -16.185 -49.306 1.00 31.69 205 THR B O 1
ATOM 3642 N N . VAL B 1 206 ? -45.371 -15.086 -47.334 1.00 30.26 206 VAL B N 1
ATOM 3643 C CA . VAL B 1 206 ? -43.969 -15.386 -47.081 1.00 30.40 206 VAL B CA 1
ATOM 3644 C C . VAL B 1 206 ? -43.749 -16.082 -45.746 1.00 29.45 206 VAL B C 1
ATOM 3645 O O . VAL B 1 206 ? -42.722 -16.762 -45.583 1.00 30.15 206 VAL B O 1
ATOM 3649 N N . GLN B 1 207 ? -44.651 -15.931 -44.773 1.00 27.77 207 GLN B N 1
ATOM 3650 C CA . GLN B 1 207 ? -44.610 -16.726 -43.553 1.00 27.16 207 GLN B CA 1
ATOM 3651 C C . GLN B 1 207 ? -46.015 -17.203 -43.227 1.00 30.82 207 GLN B C 1
ATOM 3652 O O . GLN B 1 207 ? -46.987 -16.481 -43.458 1.00 28.10 207 GLN B O 1
ATOM 3658 N N . HIS B 1 208 ? -46.113 -18.425 -42.707 1.00 27.16 208 HIS B N 1
ATOM 3659 C CA . HIS B 1 208 ? -47.396 -18.964 -42.257 1.00 26.85 208 HIS B CA 1
ATOM 3660 C C . HIS B 1 208 ? -47.164 -20.191 -41.395 1.00 26.75 208 HIS B C 1
ATOM 3661 O O . HIS B 1 208 ? -46.657 -21.205 -41.886 1.00 28.46 208 HIS B O 1
ATOM 3668 N N . SER B 1 209 ? -47.551 -20.118 -40.125 1.00 26.87 209 SER B N 1
ATOM 3669 C CA . SER B 1 209 ? -47.322 -21.210 -39.194 1.00 30.90 209 SER B CA 1
ATOM 3670 C C . SER B 1 209 ? -48.331 -21.082 -38.050 1.00 27.74 209 SER B C 1
ATOM 3671 O O . SER B 1 209 ? -49.296 -20.316 -38.135 1.00 25.08 209 SER B O 1
ATOM 3674 N N . ARG B 1 210 ? -48.114 -21.844 -36.984 1.00 25.03 210 ARG B N 1
ATOM 3675 C CA A ARG B 1 210 ? -48.909 -21.753 -35.764 0.49 24.48 210 ARG B CA 1
ATOM 3676 C CA B ARG B 1 210 ? -48.907 -21.737 -35.764 0.51 24.47 210 ARG B CA 1
ATOM 3677 C C . ARG B 1 210 ? -47.961 -21.730 -34.575 1.00 25.26 210 ARG B C 1
ATOM 3678 O O . ARG B 1 210 ? -46.922 -22.391 -34.601 1.00 26.26 210 ARG B O 1
ATOM 3693 N N . THR B 1 211 ? -48.320 -20.969 -33.529 1.00 23.25 211 THR B N 1
ATOM 3694 C CA . THR B 1 211 ? -47.419 -20.888 -32.379 1.00 22.78 211 THR B CA 1
ATOM 3695 C C . THR B 1 211 ? -47.308 -22.195 -31.612 1.00 23.22 211 THR B C 1
ATOM 3696 O O . THR B 1 211 ? -46.484 -22.275 -30.685 1.00 26.36 211 THR B O 1
ATOM 3700 N N . SER B 1 212 ? -48.122 -23.200 -31.940 1.00 24.16 212 SER B N 1
ATOM 3701 C CA . SER B 1 212 ? -47.881 -24.540 -31.424 1.00 28.26 212 SER B CA 1
ATOM 3702 C C . SER B 1 212 ? -46.540 -25.098 -31.899 1.00 28.10 212 SER B C 1
ATOM 3703 O O . SER B 1 212 ? -46.063 -26.091 -31.336 1.00 28.07 212 SER B O 1
ATOM 3706 N N . GLN B 1 213 ? -45.915 -24.480 -32.903 1.00 25.11 213 GLN B N 1
ATOM 3707 C CA . GLN B 1 213 ? -44.580 -24.866 -33.343 1.00 30.11 213 GLN B CA 1
ATOM 3708 C C . GLN B 1 213 ? -43.464 -24.145 -32.589 1.00 28.06 213 GLN B C 1
ATOM 3709 O O . GLN B 1 213 ? -42.298 -24.286 -32.967 1.00 29.06 213 GLN B O 1
ATOM 3715 N N . LEU B 1 214 ? -43.773 -23.366 -31.550 1.00 23.88 214 LEU B N 1
ATOM 3716 C CA . LEU B 1 214 ? -42.704 -22.752 -30.772 1.00 23.24 214 LEU B CA 1
ATOM 3717 C C . LEU B 1 214 ? -41.846 -23.842 -30.131 1.00 27.96 214 LEU B C 1
ATOM 3718 O O . LEU B 1 214 ? -42.369 -24.811 -29.574 1.00 27.64 214 LEU B O 1
ATOM 3723 N N . ILE B 1 215 ? -40.525 -23.702 -30.233 1.00 27.01 215 ILE B N 1
ATOM 3724 C CA . ILE B 1 215 ? -39.641 -24.636 -29.544 1.00 26.66 215 ILE B CA 1
ATOM 3725 C C . ILE B 1 215 ? -39.782 -24.462 -28.040 1.00 26.78 215 ILE B C 1
ATOM 3726 O O . ILE B 1 215 ? -39.898 -25.432 -27.284 1.00 27.24 215 ILE B O 1
ATOM 3731 N N . PHE B 1 216 ? -39.780 -23.214 -27.591 1.00 24.84 216 PHE B N 1
ATOM 3732 C CA . PHE B 1 216 ? -39.993 -22.866 -26.192 1.00 23.84 216 PHE B CA 1
ATOM 3733 C C . PHE B 1 216 ? -41.309 -22.110 -26.116 1.00 25.55 216 PHE B C 1
ATOM 3734 O O . PHE B 1 216 ? -41.384 -20.951 -26.550 1.00 24.39 216 PHE B O 1
ATOM 3742 N N . PRO B 1 217 ? -42.387 -22.738 -25.654 1.00 23.71 217 PRO B N 1
ATOM 3743 C CA . PRO B 1 217 ? -43.686 -22.059 -25.621 1.00 24.19 217 PRO B CA 1
ATOM 3744 C C . PRO B 1 217 ? -43.666 -20.867 -24.684 1.00 23.67 217 PRO B C 1
ATOM 3745 O O . PRO B 1 217 ? -42.733 -20.668 -23.908 1.00 23.02 217 PRO B O 1
ATOM 3749 N N . VAL B 1 218 ? -44.741 -20.075 -24.763 1.00 21.45 218 VAL B N 1
ATOM 3750 C CA . VAL B 1 218 ? -44.841 -18.849 -23.971 1.00 20.98 218 VAL B CA 1
ATOM 3751 C C . VAL B 1 218 ? -44.563 -19.127 -22.497 1.00 20.71 218 VAL B C 1
ATOM 3752 O O . VAL B 1 218 ? -43.785 -18.414 -21.852 1.00 19.81 218 VAL B O 1
ATOM 3756 N N . SER B 1 219 ? -45.165 -20.190 -21.951 1.00 21.26 219 SER B N 1
ATOM 3757 C CA . SER B 1 219 ? -44.991 -20.461 -20.523 1.00 21.87 219 SER B CA 1
ATOM 3758 C C . SER B 1 219 ? -43.540 -20.765 -20.202 1.00 21.33 219 SER B C 1
ATOM 3759 O O . SER B 1 219 ? -43.029 -20.376 -19.148 1.00 21.03 219 SER B O 1
ATOM 3762 N N . ASN B 1 220 ? -42.874 -21.498 -21.088 1.00 21.50 220 ASN B N 1
ATOM 3763 C CA . ASN B 1 220 ? -41.477 -21.835 -20.857 1.00 23.93 220 ASN B CA 1
ATOM 3764 C C . ASN B 1 220 ? -40.601 -20.593 -20.932 1.00 24.31 220 ASN B C 1
ATOM 3765 O O . ASN B 1 220 ? -39.674 -20.433 -20.132 1.00 22.40 220 ASN B O 1
ATOM 3770 N N . LEU B 1 221 ? -40.871 -19.711 -21.897 1.00 20.96 221 LEU B N 1
ATOM 3771 C CA . LEU B 1 221 ? -40.137 -18.452 -21.985 1.00 21.83 221 LEU B CA 1
ATOM 3772 C C . LEU B 1 221 ? -40.246 -17.648 -20.691 1.00 21.32 221 LEU B C 1
ATOM 3773 O O . LEU B 1 221 ? -39.248 -17.139 -20.177 1.00 21.47 221 LEU B O 1
ATOM 3778 N N . ILE B 1 222 ? -41.465 -17.495 -20.174 1.00 19.66 222 ILE B N 1
ATOM 3779 C CA . ILE B 1 222 ? -41.667 -16.700 -18.961 1.00 19.41 222 ILE B CA 1
ATOM 3780 C C . ILE B 1 222 ? -40.914 -17.318 -17.792 1.00 20.17 222 ILE B C 1
ATOM 3781 O O . ILE B 1 222 ? -40.190 -16.627 -17.061 1.00 20.26 222 ILE B O 1
ATOM 3786 N N . ALA B 1 223 ? -41.062 -18.633 -17.604 1.00 21.79 223 ALA B N 1
ATOM 3787 C CA . ALA B 1 223 ? -40.340 -19.329 -16.541 1.00 21.62 223 ALA B CA 1
ATOM 3788 C C . ALA B 1 223 ? -38.834 -19.150 -16.689 1.00 23.44 223 ALA B C 1
ATOM 3789 O O . ALA B 1 223 ? -38.136 -18.787 -15.729 1.00 21.91 223 ALA B O 1
ATOM 3791 N N . TYR B 1 224 ? -38.319 -19.396 -17.893 1.00 22.41 224 TYR B N 1
ATOM 3792 C CA . TYR B 1 224 ? -36.882 -19.319 -18.146 1.00 21.06 224 TYR B CA 1
ATOM 3793 C C . TYR B 1 224 ? -36.340 -17.923 -17.874 1.00 21.41 224 TYR B C 1
ATOM 3794 O O . TYR B 1 224 ? -35.374 -17.760 -17.118 1.00 21.03 224 TYR B O 1
ATOM 3803 N N . LEU B 1 225 ? -36.949 -16.898 -18.483 1.00 20.33 225 LEU B N 1
ATOM 3804 C CA . LEU B 1 225 ? -36.505 -15.528 -18.253 1.00 20.11 225 LEU B CA 1
ATOM 3805 C C . LEU B 1 225 ? -36.490 -15.197 -16.761 1.00 20.87 225 LEU B C 1
ATOM 3806 O O . LEU B 1 225 ? -35.520 -14.627 -16.252 1.00 20.25 225 LEU B O 1
ATOM 3811 N N . SER B 1 226 ? -37.579 -15.533 -16.058 1.00 21.42 226 SER B N 1
ATOM 3812 C CA . SER B 1 226 ? -37.743 -15.136 -14.662 1.00 19.90 226 SER B CA 1
ATOM 3813 C C . SER B 1 226 ? -36.811 -15.887 -13.727 1.00 21.07 226 SER B C 1
ATOM 3814 O O . SER B 1 226 ? -36.685 -15.504 -12.547 1.00 20.49 226 SER B O 1
ATOM 3817 N N . ASP B 1 227 ? -36.131 -16.916 -14.223 1.00 20.75 227 ASP B N 1
ATOM 3818 C CA . ASP B 1 227 ? -35.098 -17.553 -13.422 1.00 21.67 227 ASP B CA 1
ATOM 3819 C C . ASP B 1 227 ? -33.806 -16.756 -13.367 1.00 25.04 227 ASP B C 1
ATOM 3820 O O . ASP B 1 227 ? -32.946 -17.081 -12.539 1.00 22.36 227 ASP B O 1
ATOM 3825 N N . THR B 1 228 ? -33.662 -15.717 -14.199 1.00 21.55 228 THR B N 1
ATOM 3826 C CA . THR B 1 228 ? -32.509 -14.816 -14.148 1.00 21.47 228 THR B CA 1
ATOM 3827 C C . THR B 1 228 ? -32.886 -13.379 -13.843 1.00 21.08 228 THR B C 1
ATOM 3828 O O . THR B 1 228 ? -32.220 -12.743 -13.018 1.00 21.33 228 THR B O 1
ATOM 3832 N N . VAL B 1 229 ? -33.935 -12.852 -14.478 1.00 22.23 229 VAL B N 1
ATOM 3833 C CA . VAL B 1 229 ? -34.372 -11.466 -14.313 1.00 23.60 229 VAL B CA 1
ATOM 3834 C C . VAL B 1 229 ? -35.666 -11.426 -13.498 1.00 21.75 229 VAL B C 1
ATOM 3835 O O . VAL B 1 229 ? -36.362 -12.429 -13.336 1.00 19.92 229 VAL B O 1
ATOM 3839 N N . GLU B 1 230 ? -35.997 -10.236 -12.994 1.00 21.70 230 GLU B N 1
ATOM 3840 C CA . GLU B 1 230 ? -37.348 -9.981 -12.490 1.00 20.49 230 GLU B CA 1
ATOM 3841 C C . GLU B 1 230 ? -38.184 -9.430 -13.639 1.00 21.79 230 GLU B C 1
ATOM 3842 O O . GLU B 1 230 ? -37.913 -8.334 -14.130 1.00 20.30 230 GLU B O 1
ATOM 3848 N N . LEU B 1 231 ? -39.195 -10.183 -14.071 1.00 19.05 231 LEU B N 1
ATOM 3849 C CA . LEU B 1 231 ? -40.153 -9.623 -15.026 1.00 18.78 231 LEU B CA 1
ATOM 3850 C C . LEU B 1 231 ? -41.019 -8.573 -14.333 1.00 24.13 231 LEU B C 1
ATOM 3851 O O . LEU B 1 231 ? -41.309 -8.669 -13.133 1.00 22.58 231 LEU B O 1
ATOM 3856 N N . TYR B 1 232 ? -41.398 -7.535 -15.084 1.00 19.49 232 TYR B N 1
ATOM 3857 C CA . TYR B 1 232 ? -42.272 -6.501 -14.553 1.00 21.92 232 TYR B CA 1
ATOM 3858 C C . TYR B 1 232 ? -43.603 -6.502 -15.288 1.00 21.99 232 TYR B C 1
ATOM 3859 O O . TYR B 1 232 ? -43.659 -6.851 -16.466 1.00 19.12 232 TYR B O 1
ATOM 3868 N N . PRO B 1 233 ? -44.683 -6.084 -14.626 1.00 20.24 233 PRO B N 1
ATOM 3869 C CA . PRO B 1 233 ? -45.924 -5.801 -15.356 1.00 19.61 233 PRO B CA 1
ATOM 3870 C C . PRO B 1 233 ? -45.636 -4.814 -16.478 1.00 19.25 233 PRO B C 1
ATOM 3871 O O . PRO B 1 233 ? -44.871 -3.860 -16.305 1.00 21.46 233 PRO B O 1
ATOM 3875 N N . GLY B 1 234 ? -46.232 -5.065 -17.643 1.00 18.94 234 GLY B N 1
ATOM 3876 C CA . GLY B 1 234 ? -46.016 -4.215 -18.795 1.00 20.09 234 GLY B CA 1
ATOM 3877 C C . GLY B 1 234 ? -44.798 -4.553 -19.640 1.00 22.07 234 GLY B C 1
ATOM 3878 O O . GLY B 1 234 ? -44.652 -3.983 -20.735 1.00 20.06 234 GLY B O 1
ATOM 3879 N N . ASP B 1 235 ? -43.948 -5.485 -19.201 1.00 18.40 235 ASP B N 1
ATOM 3880 C CA . ASP B 1 235 ? -42.829 -5.933 -20.032 1.00 18.78 235 ASP B CA 1
ATOM 3881 C C . ASP B 1 235 ? -43.341 -6.635 -21.289 1.00 19.78 235 ASP B C 1
ATOM 3882 O O . ASP B 1 235 ? -44.428 -7.216 -21.310 1.00 19.85 235 ASP B O 1
ATOM 3887 N N . VAL B 1 236 ? -42.507 -6.618 -22.329 1.00 18.45 236 VAL B N 1
ATOM 3888 C CA . VAL B 1 236 ? -42.862 -7.121 -23.654 1.00 19.06 236 VAL B CA 1
ATOM 3889 C C . VAL B 1 236 ? -41.945 -8.283 -24.008 1.00 20.29 236 VAL B C 1
ATOM 3890 O O . VAL B 1 236 ? -40.723 -8.192 -23.820 1.00 21.51 236 VAL B O 1
ATOM 3894 N N . ILE B 1 237 ? -42.529 -9.367 -24.527 1.00 19.71 237 ILE B N 1
ATOM 3895 C CA . ILE B 1 237 ? -41.762 -10.494 -25.060 1.00 19.21 237 ILE B CA 1
ATOM 3896 C C . ILE B 1 237 ? -42.125 -10.679 -26.527 1.00 19.99 237 ILE B C 1
ATOM 3897 O O . ILE B 1 237 ? -43.292 -10.940 -26.852 1.00 19.90 237 ILE B O 1
ATOM 3902 N N . PHE B 1 238 ? -41.126 -10.532 -27.406 1.00 19.41 238 PHE B N 1
ATOM 3903 C CA . PHE B 1 238 ? -41.221 -10.943 -28.805 1.00 20.69 238 PHE B CA 1
ATOM 3904 C C . PHE B 1 238 ? -40.837 -12.420 -28.856 1.00 21.80 238 PHE B C 1
ATOM 3905 O O . PHE B 1 238 ? -39.674 -12.756 -28.624 1.00 22.84 238 PHE B O 1
ATOM 3913 N N . THR B 1 239 ? -41.808 -13.308 -29.122 1.00 20.74 239 THR B N 1
ATOM 3914 C CA . THR B 1 239 ? -41.613 -14.726 -28.804 1.00 21.61 239 THR B CA 1
ATOM 3915 C C . THR B 1 239 ? -40.845 -15.498 -29.868 1.00 24.47 239 THR B C 1
ATOM 3916 O O . THR B 1 239 ? -40.557 -16.687 -29.653 1.00 24.66 239 THR B O 1
ATOM 3920 N N . GLY B 1 240 ? -40.497 -14.862 -30.986 1.00 24.97 240 GLY B N 1
ATOM 3921 C CA . GLY B 1 240 ? -39.775 -15.537 -32.053 1.00 24.06 240 GLY B CA 1
ATOM 3922 C C . GLY B 1 240 ? -40.577 -15.613 -33.338 1.00 22.14 240 GLY B C 1
ATOM 3923 O O . GLY B 1 240 ? -41.792 -15.406 -33.316 1.00 25.35 240 GLY B O 1
ATOM 3924 N N . THR B 1 241 ? -39.906 -15.887 -34.465 1.00 22.98 241 THR B N 1
ATOM 3925 C CA . THR B 1 241 ? -40.591 -15.917 -35.752 1.00 25.16 241 THR B CA 1
ATOM 3926 C C . THR B 1 241 ? -40.479 -17.286 -36.423 1.00 27.70 241 THR B C 1
ATOM 3927 O O . THR B 1 241 ? -39.444 -17.954 -36.318 1.00 27.07 241 THR B O 1
ATOM 3931 N N . PRO B 1 242 ? -41.518 -17.714 -37.134 1.00 28.75 242 PRO B N 1
ATOM 3932 C CA . PRO B 1 242 ? -41.458 -18.970 -37.890 1.00 25.00 242 PRO B CA 1
ATOM 3933 C C . PRO B 1 242 ? -40.601 -18.812 -39.148 1.00 26.70 242 PRO B C 1
ATOM 3934 O O . PRO B 1 242 ? -40.027 -17.755 -39.420 1.00 29.29 242 PRO B O 1
ATOM 3938 N N . SER B 1 243 ? -40.516 -19.889 -39.908 1.00 27.45 243 SER B N 1
ATOM 3939 C CA . SER B 1 243 ? -39.684 -19.887 -41.108 1.00 27.56 243 SER B CA 1
ATOM 3940 C C . SER B 1 243 ? -40.283 -18.986 -42.190 1.00 31.19 243 SER B C 1
ATOM 3941 O O . SER B 1 243 ? -41.414 -18.493 -42.089 1.00 29.39 243 SER B O 1
ATOM 3944 N N . GLY B 1 244 ? -39.507 -18.782 -43.253 1.00 31.76 244 GLY B N 1
ATOM 3945 C CA . GLY B 1 244 ? -39.918 -17.926 -44.346 1.00 30.63 244 GLY B CA 1
ATOM 3946 C C . GLY B 1 244 ? -39.260 -16.563 -44.367 1.00 30.46 244 GLY B C 1
ATOM 3947 O O . GLY B 1 244 ? -39.573 -15.756 -45.260 1.00 29.90 244 GLY B O 1
ATOM 3948 N N . VAL B 1 245 ? -38.345 -16.271 -43.441 1.00 28.59 245 VAL B N 1
ATOM 3949 C CA . VAL B 1 245 ? -37.710 -14.958 -43.498 1.00 28.16 245 VAL B CA 1
ATOM 3950 C C . VAL B 1 245 ? -36.874 -14.847 -44.774 1.00 31.94 245 VAL B C 1
ATOM 3951 O O . VAL B 1 245 ? -36.480 -15.845 -45.395 1.00 30.51 245 VAL B O 1
ATOM 3955 N N . GLY B 1 246 ? -36.614 -13.602 -45.184 1.00 30.88 246 GLY B N 1
ATOM 3956 C CA . GLY B 1 246 ? -35.924 -13.376 -46.444 1.00 33.04 246 GLY B CA 1
ATOM 3957 C C . GLY B 1 246 ? -34.498 -13.887 -46.460 1.00 31.29 246 GLY B C 1
ATOM 3958 O O . GLY B 1 246 ? -34.017 -14.356 -47.493 1.00 32.44 246 GLY B O 1
ATOM 3959 N N . MET B 1 247 ? -33.799 -13.822 -45.318 1.00 30.74 247 MET B N 1
ATOM 3960 C CA . MET B 1 247 ? -32.415 -14.285 -45.345 1.00 31.55 247 MET B CA 1
ATOM 3961 C C . MET B 1 247 ? -32.314 -15.803 -45.488 1.00 32.13 247 MET B C 1
ATOM 3962 O O . MET B 1 247 ? -31.220 -16.309 -45.759 1.00 34.42 247 MET B O 1
ATOM 3967 N N . GLY B 1 248 ? -33.424 -16.530 -45.324 1.00 32.88 248 GLY B N 1
ATOM 3968 C CA . GLY B 1 248 ? -33.458 -17.969 -45.494 1.00 35.48 248 GLY B CA 1
ATOM 3969 C C . GLY B 1 248 ? -33.826 -18.449 -46.884 1.00 37.60 248 GLY B C 1
ATOM 3970 O O . GLY B 1 248 ? -33.767 -19.657 -47.151 1.00 35.99 248 GLY B O 1
ATOM 3971 N N . ARG B 1 249 ? -34.200 -17.544 -47.779 1.00 30.86 249 ARG B N 1
ATOM 3972 C CA . ARG B 1 249 ? -34.650 -17.943 -49.105 1.00 35.06 249 ARG B CA 1
ATOM 3973 C C . ARG B 1 249 ? -33.467 -18.085 -50.052 1.00 39.60 249 ARG B C 1
ATOM 3974 O O . ARG B 1 249 ? -32.374 -17.574 -49.792 1.00 32.64 249 ARG B O 1
ATOM 3982 N N . ASN B 1 250 ? -33.675 -18.812 -51.149 1.00 33.64 250 ASN B N 1
ATOM 3983 C CA A ASN B 1 250 ? -32.682 -18.894 -52.221 0.65 39.17 250 ASN B CA 1
ATOM 3984 C CA B ASN B 1 250 ? -32.664 -18.811 -52.204 0.35 39.02 250 ASN B CA 1
ATOM 3985 C C . ASN B 1 250 ? -33.306 -18.399 -53.519 1.00 38.89 250 ASN B C 1
ATOM 3986 O O . ASN B 1 250 ? -34.204 -19.087 -54.046 1.00 38.70 250 ASN B O 1
ATOM 3995 N N . PRO B 1 251 ? -32.911 -17.233 -54.054 1.00 37.72 251 PRO B N 1
ATOM 3996 C CA . PRO B 1 251 ? -31.903 -16.362 -53.440 1.00 37.07 251 PRO B CA 1
ATOM 3997 C C . PRO B 1 251 ? -32.452 -15.612 -52.221 1.00 34.66 251 PRO B C 1
ATOM 3998 O O . PRO B 1 251 ? -33.665 -15.637 -51.971 1.00 33.30 251 PRO B O 1
ATOM 4002 N N . LYS B 1 252 ? -31.572 -14.992 -51.446 1.00 33.17 252 LYS B N 1
ATOM 4003 C CA . LYS B 1 252 ? -32.053 -14.176 -50.340 1.00 32.07 252 LYS B CA 1
ATOM 4004 C C . LYS B 1 252 ? -32.869 -13.007 -50.886 1.00 33.41 252 LYS B C 1
ATOM 4005 O O . LYS B 1 252 ? -32.582 -12.472 -51.964 1.00 36.11 252 LYS B O 1
ATOM 4011 N N . ARG B 1 253 ? -33.927 -12.648 -50.164 1.00 30.99 253 ARG B N 1
ATOM 4012 C CA . ARG B 1 253 ? -34.813 -11.565 -50.568 1.00 37.36 253 ARG B CA 1
ATOM 4013 C C . ARG B 1 253 ? -35.010 -10.636 -49.385 1.00 36.22 253 ARG B C 1
ATOM 4014 O O . ARG B 1 253 ? -35.243 -11.106 -48.274 1.00 30.78 253 ARG B O 1
ATOM 4022 N N . PHE B 1 254 ? -34.927 -9.329 -49.608 1.00 30.10 254 PHE B N 1
ATOM 4023 C CA . PHE B 1 254 ? -35.166 -8.399 -48.512 1.00 29.36 254 PHE B CA 1
ATOM 4024 C C . PHE B 1 254 ? -36.195 -7.364 -48.935 1.00 31.41 254 PHE B C 1
ATOM 4025 O O . PHE B 1 254 ? -36.552 -7.241 -50.117 1.00 30.12 254 PHE B O 1
ATOM 4033 N N . LEU B 1 255 ? -36.698 -6.629 -47.951 1.00 28.71 255 LEU B N 1
ATOM 4034 C CA . LEU B 1 255 ? -37.708 -5.620 -48.239 1.00 28.78 255 LEU B CA 1
ATOM 4035 C C . LEU B 1 255 ? -37.131 -4.542 -49.154 1.00 29.81 255 LEU B C 1
ATOM 4036 O O . LEU B 1 255 ? -35.962 -4.150 -49.037 1.00 30.22 255 LEU B O 1
ATOM 4041 N N . ALA B 1 256 ? -37.931 -4.114 -50.118 1.00 30.41 256 ALA B N 1
ATOM 4042 C CA . ALA B 1 256 ? -37.500 -3.130 -51.094 1.00 35.14 256 ALA B CA 1
ATOM 4043 C C . ALA B 1 256 ? -38.435 -1.935 -51.032 1.00 31.76 256 ALA B C 1
ATOM 4044 O O . ALA B 1 256 ? -39.562 -2.056 -50.548 1.00 31.63 256 ALA B O 1
ATOM 4046 N N . PRO B 1 257 ? -38.005 -0.760 -51.505 1.00 32.78 257 PRO B N 1
ATOM 4047 C CA . PRO B 1 257 ? -38.906 0.394 -51.483 1.00 35.38 257 PRO B CA 1
ATOM 4048 C C . PRO B 1 257 ? -40.203 0.061 -52.200 1.00 37.06 257 PRO B C 1
ATOM 4049 O O . PRO B 1 257 ? -40.203 -0.558 -53.267 1.00 36.07 257 PRO B O 1
ATOM 4053 N N . GLY B 1 258 ? -41.311 0.461 -51.595 1.00 35.21 258 GLY B N 1
ATOM 4054 C CA . GLY B 1 258 ? -42.615 0.194 -52.148 1.00 40.54 258 GLY B CA 1
ATOM 4055 C C . GLY B 1 258 ? -43.237 -1.115 -51.719 1.00 39.82 258 GLY B C 1
ATOM 4056 O O . GLY B 1 258 ? -44.443 -1.293 -51.921 1.00 36.85 258 GLY B O 1
ATOM 4057 N N . ASP B 1 259 ? -42.462 -2.036 -51.136 1.00 31.18 259 ASP B N 1
ATOM 4058 C CA . ASP B 1 259 ? -43.042 -3.287 -50.653 1.00 30.32 259 ASP B CA 1
ATOM 4059 C C . ASP B 1 259 ? -44.069 -3.010 -49.565 1.00 33.94 259 ASP B C 1
ATOM 4060 O O . ASP B 1 259 ? -43.891 -2.117 -48.735 1.00 36.14 259 ASP B O 1
ATOM 4065 N N . GLU B 1 260 ? -45.147 -3.788 -49.575 1.00 31.64 260 GLU B N 1
ATOM 4066 C CA . GLU B 1 260 ? -46.180 -3.734 -48.549 1.00 32.62 260 GLU B CA 1
ATOM 4067 C C . GLU B 1 260 ? -46.187 -5.061 -47.811 1.00 30.29 260 GLU B C 1
ATOM 4068 O O . GLU B 1 260 ? -46.336 -6.121 -48.429 1.00 34.23 260 GLU B O 1
ATOM 4074 N N . LEU B 1 261 ? -46.044 -4.996 -46.493 1.00 26.74 261 LEU B N 1
ATOM 4075 C CA . LEU B 1 261 ? -45.889 -6.174 -45.657 1.00 26.03 261 LEU B CA 1
ATOM 4076 C C . LEU B 1 261 ? -47.103 -6.240 -44.746 1.00 27.84 261 LEU B C 1
ATOM 4077 O O . LEU B 1 261 ? -47.275 -5.378 -43.875 1.00 26.54 261 LEU B O 1
ATOM 4082 N N . ARG B 1 262 ? -47.928 -7.258 -44.935 1.00 25.68 262 ARG B N 1
ATOM 4083 C CA . ARG B 1 262 ? -49.084 -7.488 -44.084 1.00 26.71 262 ARG B CA 1
ATOM 4084 C C . ARG B 1 262 ? -48.720 -8.574 -43.078 1.00 24.92 262 ARG B C 1
ATOM 4085 O O . ARG B 1 262 ? -48.210 -9.632 -43.454 1.00 26.85 262 ARG B O 1
ATOM 4093 N N . THR B 1 263 ? -48.963 -8.302 -41.799 1.00 24.08 263 THR B N 1
ATOM 4094 C CA . THR B 1 263 ? -48.588 -9.179 -40.702 1.00 24.36 263 THR B CA 1
ATOM 4095 C C . THR B 1 263 ? -49.874 -9.518 -39.956 1.00 25.24 263 THR B C 1
ATOM 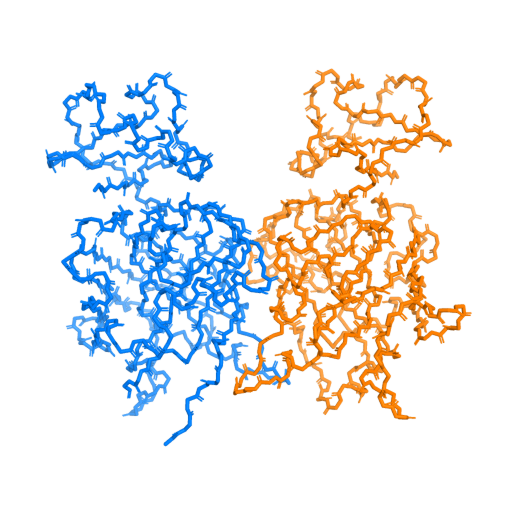4096 O O . THR B 1 263 ? -50.686 -8.624 -39.714 1.00 24.86 263 THR B O 1
ATOM 4100 N N . TYR B 1 264 ? -50.094 -10.795 -39.630 1.00 23.67 264 TYR B N 1
ATOM 4101 C CA . TYR B 1 264 ? -51.357 -11.144 -38.972 1.00 23.74 264 TYR B CA 1
ATOM 4102 C C . TYR B 1 264 ? -51.192 -12.289 -37.985 1.00 31.49 264 TYR B C 1
ATOM 4103 O O . TYR B 1 264 ? -50.314 -13.142 -38.122 1.00 23.88 264 TYR B O 1
ATOM 4112 N N . ILE B 1 265 ? -52.073 -12.302 -36.985 1.00 23.59 265 ILE B N 1
ATOM 4113 C CA . ILE B 1 265 ? -52.293 -13.457 -36.124 1.00 23.85 265 ILE B CA 1
ATOM 4114 C C . ILE B 1 265 ? -53.798 -13.681 -36.129 1.00 26.07 265 ILE B C 1
ATOM 4115 O O . ILE B 1 265 ? -54.557 -12.795 -35.718 1.00 25.47 265 ILE B O 1
ATOM 4120 N N . THR B 1 266 ? -54.231 -14.844 -36.617 1.00 25.16 266 THR B N 1
ATOM 4121 C CA . THR B 1 266 ? -55.642 -15.033 -36.946 1.00 25.87 266 THR B CA 1
ATOM 4122 C C . THR B 1 266 ? -56.478 -14.992 -35.677 1.00 26.73 266 THR B C 1
ATOM 4123 O O . THR B 1 266 ? -56.167 -15.671 -34.695 1.00 26.56 266 THR B O 1
ATOM 4127 N N . GLY B 1 267 ? -57.513 -14.153 -35.686 1.00 26.87 267 GLY B N 1
ATOM 4128 C CA . GLY B 1 267 ? -58.334 -13.940 -34.510 1.00 26.93 267 GLY B CA 1
ATOM 4129 C C . GLY B 1 267 ? -57.784 -12.953 -33.498 1.00 27.28 267 GLY B C 1
ATOM 4130 O O . GLY B 1 267 ? -58.496 -12.622 -32.533 1.00 32.61 267 GLY B O 1
ATOM 4131 N N . VAL B 1 268 ? -56.555 -12.477 -33.673 1.00 26.51 268 VAL B N 1
ATOM 4132 C CA . VAL B 1 268 ? -55.938 -11.511 -32.765 1.00 24.28 268 VAL B CA 1
ATOM 4133 C C . VAL B 1 268 ? -55.793 -10.143 -33.422 1.00 29.00 268 VAL B C 1
ATOM 4134 O O . VAL B 1 268 ? -56.196 -9.130 -32.854 1.00 28.46 268 VAL B O 1
ATOM 4138 N N . GLY B 1 269 ? -55.222 -10.090 -34.625 1.00 27.28 269 GLY B N 1
ATOM 4139 C CA . GLY B 1 269 ? -55.093 -8.799 -35.276 1.00 23.76 269 GLY B CA 1
ATOM 4140 C C . GLY B 1 269 ? -54.295 -8.885 -36.557 1.00 28.39 269 GLY B C 1
ATOM 4141 O O . GLY B 1 269 ? -53.731 -9.925 -36.913 1.00 23.29 269 GLY B O 1
ATOM 4142 N N . GLU B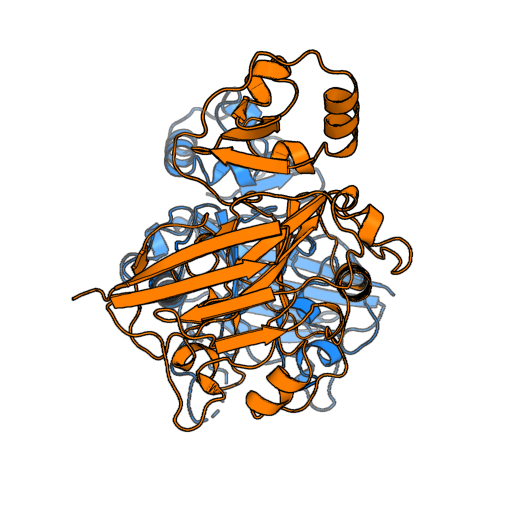 1 270 ? -54.255 -7.754 -37.251 1.00 23.17 270 GLU B N 1
ATOM 4143 C CA . GLU B 1 270 ? -53.373 -7.652 -38.408 1.00 23.36 270 GLU B CA 1
ATOM 4144 C C . GLU B 1 270 ? -52.976 -6.200 -38.618 1.00 26.18 270 GLU B C 1
ATOM 4145 O O . GLU B 1 270 ? -53.659 -5.283 -38.160 1.00 25.77 270 GLU B O 1
ATOM 4151 N N . PHE B 1 271 ? -51.889 -6.000 -39.368 1.00 24.76 271 PHE B N 1
ATOM 4152 C CA . PHE B 1 271 ? -51.562 -4.667 -39.846 1.00 27.53 271 PHE B CA 1
ATOM 4153 C C . PHE B 1 271 ? -50.710 -4.763 -41.101 1.00 25.59 271 PHE B C 1
ATOM 4154 O O . PHE B 1 271 ? -50.042 -5.768 -41.346 1.00 27.31 271 PHE B O 1
ATOM 4162 N N . THR B 1 272 ? -50.734 -3.692 -41.885 1.00 24.57 272 THR B N 1
ATOM 4163 C CA . THR B 1 272 ? -49.962 -3.640 -43.119 1.00 25.16 272 THR B CA 1
ATOM 4164 C C . THR B 1 272 ? -49.083 -2.395 -43.120 1.00 30.25 272 THR B C 1
ATOM 4165 O O . THR B 1 272 ? -49.524 -1.309 -42.735 1.00 30.47 272 THR B O 1
ATOM 4169 N N . GLN B 1 273 ? -47.828 -2.565 -43.530 1.00 25.43 273 GLN B N 1
ATOM 4170 C CA . GLN B 1 273 ? -46.851 -1.484 -43.536 1.00 25.96 273 GLN B CA 1
ATOM 4171 C C . GLN B 1 273 ? -46.188 -1.407 -44.898 1.00 32.49 273 GLN B C 1
ATOM 4172 O O . GLN B 1 273 ? -45.896 -2.438 -45.505 1.00 30.52 273 GLN B O 1
ATOM 4178 N N . ARG B 1 274 ? -45.930 -0.184 -45.365 1.00 27.34 274 ARG B N 1
ATOM 4179 C CA . ARG B 1 274 ? -45.219 0.038 -46.617 1.00 28.30 274 ARG B CA 1
ATOM 4180 C C . ARG B 1 274 ? -43.805 0.528 -46.324 1.00 34.90 274 ARG B C 1
ATOM 4181 O O . ARG B 1 274 ? -43.600 1.368 -45.442 1.00 32.98 274 ARG B O 1
ATOM 4183 N N . PHE B 1 275 ? -42.831 0.010 -47.066 1.00 28.81 275 PHE B N 1
ATOM 4184 C CA . PHE B 1 275 ? -41.426 0.332 -46.845 1.00 29.04 275 PHE B CA 1
ATOM 4185 C C . PHE B 1 275 ? -40.920 1.323 -47.879 1.00 35.44 275 PHE B C 1
ATOM 4186 O O . PHE B 1 275 ? -41.219 1.194 -49.072 1.00 35.64 275 PHE B O 1
ATOM 4194 N N . VAL B 1 276 ? -40.143 2.311 -47.414 1.00 33.53 276 VAL B N 1
ATOM 4195 C CA . VAL B 1 276 ? -39.601 3.377 -48.261 1.00 33.11 276 VAL B CA 1
ATOM 4196 C C . VAL B 1 276 ? -38.145 3.636 -47.869 1.00 37.58 276 VAL B C 1
ATOM 4197 O O . VAL B 1 276 ? -37.744 3.389 -46.733 1.00 40.30 276 VAL B O 1
ATOM 4201 N N . THR B 1 277 ? -37.329 4.131 -48.806 1.00 46.40 277 THR B N 1
ATOM 4202 C CA . THR B 1 277 ? -35.964 4.466 -48.412 1.00 52.94 277 THR B CA 1
ATOM 4203 C C . THR B 1 277 ? -35.855 5.959 -48.116 1.00 54.90 277 THR B C 1
ATOM 4204 O O . THR B 1 277 ? -36.819 6.716 -48.231 1.00 53.79 277 THR B O 1
ATOM 4208 N N . ALA B 1 278 ? -34.655 6.383 -47.718 1.00 70.46 278 ALA B N 1
ATOM 4209 C CA . ALA B 1 278 ? -34.391 7.786 -47.416 1.00 74.13 278 ALA B CA 1
ATOM 4210 C C . ALA B 1 278 ? -34.131 8.630 -48.658 1.00 75.49 278 ALA B C 1
ATOM 4211 O O . ALA B 1 278 ? -33.912 9.839 -48.522 1.00 78.70 278 ALA B O 1
ATOM 4213 N N . ASP B 1 279 ? -34.141 8.033 -49.850 1.00 76.57 279 ASP B N 1
ATOM 4214 C CA . ASP B 1 279 ? -33.971 8.780 -51.098 1.00 76.54 279 ASP B CA 1
ATOM 4215 C C . ASP B 1 279 ? -35.313 8.962 -51.812 1.00 74.12 279 ASP B C 1
ATOM 4216 O O . ASP B 1 279 ? -35.650 8.223 -52.741 1.00 72.61 279 ASP B O 1
#

Sequence (550 aa):
MRRLINLDGRIHLVTTGGDDGVVDVAKASEQRFGPDDPQDLYQQHWDAFQEWARTAALPAPSARVGTIGSPAPLPRQVFAVGLNYDDLSKPEHPVIFTKFVSSITGPVETVQLPAGSVDWEVELVVVMGRGGRNIPEDRAWEFVAGVSVGQDLSERDLQLAGPAPQFSLAKSHAGFSPIGPELVTVDELPDPDDLELGAEINGETVQHSRTSQLIFPVSNLIAYLSDTVELYPGDVIFTGTPSGVGMGRNPKRFLAPGDELRTYITGVGEFTQRFVTMRLINLDGRIHLVTGDGVVDVAKASEQRFGPDDPQDLYQHWDAFQEWARTAALPAPSARRVGTIGSPAPLPRQVFAVGLNYDDHATESGLSKPEHPVIFTKFVSSITGPVVETVQLPAGSVDWEVELVVVMGRGGRNIPEDRAWEFVAGVSVGQDLSERDLQLAGPAPQFSLAKSHAGFSPIGPELVTVDELPDPDDLELGAEINGEETVQHSRRTSQLIFPVSNLIAYLSDTVELYPGDVIFTGTPSGVGMGRNNPKRFLAPGDELRTYITGVGEFTQRFVTAD

Radius of gyration: 23.48 Å; Cα contacts (8 Å, |Δi|>4): 1555; chains: 2; bounding box: 67×56×60 Å

B-factor: mean 32.14, std 12.46, range [12.58, 113.44]

Organism: Mycolicibacterium smegmatis (strain ATCC 700084 / mc(2)155) (NCBI:txid246196)